Protein 5IXG (pdb70)

Secondary structure (DSSP, 8-state):
-EEEE-GGG-EEEEEEEETTTTEEEEEEES-EEEEEEEETTTTEEEEEEEEEGGGEE-S-HHHHHHHHSTTTT-TTT--EEEEEEEEEEETTEEEEEEEEEEETTEEEEEEEEEEEEEEEE-TTT-SEEEEEEEEEEEEGGGGT--TTGGGT---EEEEEEEEEEEE-/-EEEEE-GGG-EEEEEEEETTTTEEEEEEES-EEEEEEEETTTTEEEEEEEEEGGGEE-S-HHHHHHHTSTTTT-TTT--EEEEEEEEEEETTEEEEEEEEEEETTEEEEEEEEEEEEEEEE-TTT-SEEEEEEEEEEEEGGGGT--TTGGGT---EEEEEEEEEEEE-/-EEEEE-GGG-EEEEEEEETTTTEEEEEEES-EEEEEEEETTTTEEEEEEEEEGGGEE-S-HHHHHHHHSTTTT-TTT--EEEEEEEEEEETTEEEEEEEEEEETTEEEEEEEEEEEEEEEE-TTT-SEEEEEEEEEEEEGGGGT--TTGGGT---EEEEEEEEEEEE-/-EEEEE-GGG-EEEEEEEETTTTEEEEEEES-EEEEEEEETTTTEEEEEEEEEGGGEE-S-HHHHHHTTSTTTT-TTT--EEEEEEEEEEETTEEEEEEEEEEETTEEEEEEEEEEEEEEEE-TTT-SEEEEEEEEEEEEGGGGT--TTGGGT---EEEEEEEEEEEE-

Solvent-accessible surface area: 30068 Å² total; per-residue (Å²): 124,16,41,6,72,21,29,48,41,30,6,4,24,8,21,26,24,22,10,33,19,36,0,2,32,32,22,10,6,20,31,103,4,61,20,40,18,49,7,35,98,104,63,110,59,4,60,17,58,27,31,14,53,4,81,17,11,29,2,12,22,82,162,45,25,118,56,22,40,60,78,113,22,15,20,14,101,148,64,77,94,13,32,11,113,11,52,9,91,31,16,16,96,73,5,40,19,7,71,11,69,16,46,12,37,41,48,75,79,106,12,71,16,59,20,80,45,34,65,31,38,95,24,60,148,83,145,114,54,0,12,1,28,17,4,39,6,75,29,40,21,41,72,2,45,5,78,102,11,89,154,181,43,34,47,3,94,12,47,22,21,25,4,7,1,5,8,82,132,103,21,64,6,71,20,28,78,47,34,6,4,23,8,20,32,22,20,19,31,19,28,2,2,34,32,22,9,7,22,37,126,8,60,13,48,13,49,5,49,111,83,69,85,48,7,68,16,55,27,35,15,42,4,77,14,12,26,3,12,20,84,172,40,22,127,74,23,36,62,81,147,25,16,32,14,103,144,57,75,93,11,28,13,109,10,54,8,84,32,16,42,101,80,2,38,6,10,66,10,66,17,48,13,39,55,41,83,80,114,11,55,17,83,24,91,43,22,64,30,35,106,20,67,100,91,180,115,52,2,10,1,30,14,4,34,8,72,29,38,25,38,66,4,45,6,63,134,0,103,135,126,32,21,53,2,89,12,66,23,13,26,4,6,3,2,16,78,132,60,44,7,73,22,29,70,50,32,5,4,24,8,21,26,24,18,14,39,22,24,1,3,33,29,20,10,7,20,34,124,9,59,21,44,16,51,9,70,105,99,63,101,58,3,60,18,61,26,31,15,36,3,82,14,14,24,2,15,12,86,164,36,26,111,55,19,28,51,82,111,20,17,20,19,105,150,64,77,94,12,47,9,124,9,51,9,92,24,19,39,114,96,4,34,19,8,68,12,70,18,44,12,37,42,49,75,75,107,12,70,17,53,14,71,44,15,65,34,44,104,22,63,159,84,179,113,58,0,12,1,29,16,4,50,6,72,31,39,23,39,76,2,43,5,83,105,11,103,164,171,36,38,67,2,67,14,67,22,28,26,4,6,1,5,10,80,130,124,23,42,7,74,23,37,67,50,33,6,4,23,8,20,19,19,14,12,11,25,32,0,2,33,33,21,10,7,20,40,129,4,58,21,47,19,45,11,35,95,104,59,106,70,6,67,20,58,26,33,14,38,3,81,21,12,22,2,12,22,72,161,41,24,107,75,21,40,61,74,108,28,14,37,14,105,137,50,75,75,12,43,11,117,13,62,11,89,32,17,24,119,93,4,39,16,9,61,9,70,16,41,13,37,43,50,76,84,111,12,71,18,55,20,84,44,25,66,34,36,108,41,59,146,97,183,107,44,8,12,0,28,16,3,42,8,80,28,40,19,42,76,3,43,4,76,93,0,102,126,93,42,30,61,3,45,11,70,24,22,25,4,8,5,5,17,73,128

Nearest PDB structures (foldseek):
  5ixg-assembly1_A  TM=1.006E+00  e=1.085E-36  Burkholderia cenocepacia PC184
  1y0g-assembly2_D  TM=8.808E-01  e=1.300E-16  Escherichia coli
  3hpe-assembly1_B  TM=8.809E-01  e=3.296E-16  Helicobacter pylori
  7bwl-assembly1_A  TM=9.186E-01  e=1.898E-15  Pseudomonas aeruginosa PAO1
  1wub-assembly1_A  TM=8.789E-01  e=1.220E-14  Thermus thermophilus

Sequence (675 aa):
SATYQFDPSHTYPSFEADHFGGLSVWRGKFDKSSGTVTLDRAAKTGTVDVTTDIASIHTGSAKLDEHLQTAEFFDAAKFPQANYKGTIKFDGDKPVSVVGNLTLHGVTKPLTLKIDSFKCMPHPMLKREVCGVDAVGEFSRDDFGLDYGKQYGFKMKTKLLITAEAVKQSATYQFDPSHTYPSFEADHFGGLSVWRGKFDKSSGTVTLDRAAKTGTVDVVTTDIASIHTGSAKLDEHLQTAEFFDAAKFPQANYKGTIKFDGDKPVSVVGNLTLHGVTKPLTLKIDSFKCMPHPMLKREVCCGVDAVGEFSRDDFGLDYGKQYGFKMKTKLLITAEAVKQATYQFDPSSHTYPSFEADHFGGLSVWRGKFDKSSGTVTLDRRAAKTGTVDVTTDIASIHHTGSAKLDEHLQQTAEFFDAAKFPQANYKKGTIKFDGDKPVSVVGNLTLHGVTKPLTLKIDSFKCMPHPMLKREVCGVDAVGEFSRDDFGLDYGKQYGFKMKTKLLITAEAVKQSATYQQFDPSHTYPSFEADHFGGLSVWRGKFDKSSGTVTLDRAAKTGTVDVTTDIASIHTGSAKLDEHLQTAEFFDAAKFPQANYKGTIKFDGDKPVSVVGNLTLHGVTKPLTLKIDSFKCMPHPMLKREVCCGVDAVGEFSRDDFGLDYGKQYGFKMKTKLLITAEAVKQ

CATH classification: 2.40.128.110

B-factor: mean 22.52, std 11.59, range [7.08, 99.58]

Foldseek 3Di:
DFKWKWDLQFWKKKKWWFDQQNPDIFIWIFNGKIWMKADDLVVQKIKTKMKTFLLRIDRPDPVVSVVCCPPLAQVCVVPRMKIWMFMWGDDPSDTFKTWTWIQGSNDIDTWMKTWPDWDWDQDPPPRAIKIKTWIKTKDQQVNNVGCPCVVRNTGRIMMIIITIMIGTD/DFKWKWDLQFWKKKKWFFDQQPPDIFIWIFSGKIWMKQDDLVVQKIKTKMKTFLLRIDRPDPVVSVVCCPPLAQVCVVVGMKMWMFMFHAPPSHTFKTWTWIGGSNDIGTWMKGWPDWDWDQDVVVSFIKIWTWIKTKDFCVNNVGCPCVVRNTGRIMMITITIMTTGD/DKWKWDLQFWKKKKWFDDQQPPDIQIWIFSGKIWMKAADLVVQKIKTKMKTFLLRIDRPDPVVSVVCCPPLHQVCVVPGMKIWIFMFGDPRRHTFKTWTWIQGSNDIDTWMKGWPDKDWDQDPPPRFIKIKTWIKTKDFCVNNVGCPCVVRNTGRIMMIIIIIMITHD/DFKWWWDLVFWKKKKWFFDLAPPDIFIWIFSGKIWMKADDLVVQKIKTKMKTFLLRIDRPDPVVSVVQCPPLAQVCVVPGMKIWMFMFGDDPSGTFKTWTWIQGSNDIDTWMKGWPDKDWDQDPPVRFIKIKTWIKTKDQCVNNVGPPCVVSVTGRIMMIIIIIMITTD

Radius of gyration: 25.11 Å; Cα contacts (8 Å, |Δi|>4): 1946; chains: 4; bounding box: 53×66×62 Å

Structure (mmCIF, N/CA/C/O backbone):
data_5IXG
#
_entry.id   5IXG
#
_cell.length_a   51.160
_cell.length_b   101.170
_cell.length_c   63.490
_cell.angle_alpha   90.00
_cell.angle_beta   97.20
_cell.angle_gamma   90.00
#
_symmetry.space_group_name_H-M   'P 1 21 1'
#
loop_
_entity.id
_entity.type
_entity.pdbx_description
1 polymer YceI
2 non-polymer '(2E,6E,10E,14E,18E,22E,26E)-3,7,11,15,19,23,27,31-OCTAMETHYLDOTRIACONTA-2,6,10,14,18,22,26,30-OCTAENYL TRIHYDROGEN DIPHOSPHATE'
3 non-polymer DI(HYDROXYETHYL)ETHER
4 water water
#
loop_
_atom_site.group_PDB
_atom_site.id
_atom_site.type_symbol
_atom_site.label_atom_id
_atom_site.label_alt_id
_atom_site.label_comp_id
_atom_site.label_asym_id
_atom_site.label_entity_id
_atom_site.label_seq_id
_atom_site.pdbx_PDB_ins_code
_atom_site.Cartn_x
_atom_site.Cartn_y
_atom_site.Cartn_z
_atom_site.occupancy
_atom_site.B_iso_or_equiv
_atom_site.auth_seq_id
_atom_site.auth_comp_id
_atom_site.auth_asym_id
_atom_site.auth_atom_id
_atom_site.pdbx_PDB_model_num
ATOM 1 N N . SER A 1 1 ? 34.486 49.033 -0.496 1.00 35.05 6 SER B N 1
ATOM 2 C CA . SER A 1 1 ? 34.538 47.526 -0.735 1.00 35.72 6 SER B CA 1
ATOM 3 C C . SER A 1 1 ? 35.123 47.095 -2.100 1.00 33.79 6 SER B C 1
ATOM 4 O O . SER A 1 1 ? 34.752 47.656 -3.166 1.00 32.86 6 SER B O 1
ATOM 7 N N . ALA A 1 2 ? 35.945 46.024 -2.098 1.00 20.16 7 ALA B N 1
ATOM 8 C CA . ALA A 1 2 ? 36.708 45.653 -3.225 1.00 18.66 7 ALA B CA 1
ATOM 9 C C . ALA A 1 2 ? 36.867 44.105 -3.259 1.00 16.85 7 ALA B C 1
ATOM 10 O O . ALA A 1 2 ? 36.885 43.454 -2.234 1.00 18.01 7 ALA B O 1
ATOM 12 N N . THR A 1 3 ? 36.993 43.587 -4.445 1.00 16.09 8 THR B N 1
ATOM 13 C CA . THR A 1 3 ? 37.209 42.150 -4.642 1.00 13.78 8 THR B CA 1
ATOM 14 C C . THR A 1 3 ? 38.504 41.924 -5.373 1.00 13.09 8 THR B C 1
ATOM 15 O O . THR A 1 3 ? 38.835 42.683 -6.281 1.00 13.97 8 THR B O 1
ATOM 19 N N . TYR A 1 4 ? 39.344 41.013 -4.861 1.00 12.28 9 TYR B N 1
ATOM 20 C CA . TYR A 1 4 ? 40.638 40.763 -5.424 1.00 11.41 9 TYR B CA 1
ATOM 21 C C . TYR A 1 4 ? 40.793 39.268 -5.734 1.00 12.45 9 TYR B C 1
ATOM 22 O O . TYR A 1 4 ? 40.252 38.406 -4.954 1.00 13.00 9 TYR B O 1
ATOM 31 N N . GLN A 1 5 ? 41.577 38.907 -6.680 1.00 10.97 10 GLN B N 1
ATOM 32 C CA . GLN A 1 5 ? 41.815 37.490 -7.031 1.00 12.00 10 GLN B CA 1
ATOM 33 C C . GLN A 1 5 ? 43.281 37.145 -6.693 1.00 11.03 10 GLN B C 1
ATOM 34 O O . GLN A 1 5 ? 44.199 37.894 -7.052 1.00 10.72 10 GLN B O 1
ATOM 40 N N . PHE A 1 6 ? 43.550 36.027 -6.016 1.00 10.56 11 PHE B N 1
ATOM 41 C CA . PHE A 1 6 ? 44.916 35.738 -5.658 1.00 10.61 11 PHE B CA 1
ATOM 42 C C . PHE A 1 6 ? 45.686 35.505 -6.924 1.00 10.75 11 PHE B C 1
ATOM 43 O O . PHE A 1 6 ? 45.192 34.897 -7.916 1.00 11.54 11 PHE B O 1
ATOM 51 N N . ASP A 1 7 ? 46.911 36.033 -6.903 1.00 10.43 12 ASP B N 1
ATOM 52 C CA . ASP A 1 7 ? 47.898 35.747 -7.947 1.00 11.47 12 ASP B CA 1
ATOM 53 C C . ASP A 1 7 ? 48.590 34.443 -7.591 1.00 11.04 12 ASP B C 1
ATOM 54 O O . ASP A 1 7 ? 49.380 34.447 -6.625 1.00 10.17 12 ASP B O 1
ATOM 59 N N . PRO A 1 8 ? 48.344 33.334 -8.280 1.00 11.44 13 PRO B N 1
ATOM 60 C CA . PRO A 1 8 ? 48.945 32.115 -7.905 1.00 13.05 13 PRO B CA 1
ATOM 61 C C . PRO A 1 8 ? 50.484 32.116 -7.789 1.00 12.37 13 PRO B C 1
ATOM 62 O O . PRO A 1 8 ? 51.013 31.440 -6.917 1.00 13.74 13 PRO B O 1
ATOM 66 N N . SER A 1 9 ? 51.150 32.900 -8.640 1.00 12.96 14 SER B N 1
ATOM 67 C CA . SER A 1 9 ? 52.602 32.901 -8.668 1.00 14.38 14 SER B CA 1
ATOM 68 C C . SER A 1 9 ? 53.188 33.548 -7.445 1.00 14.55 14 SER B C 1
ATOM 69 O O . SER A 1 9 ? 54.368 33.394 -7.165 1.00 14.68 14 SER B O 1
ATOM 72 N N . HIS A 1 10 ? 52.359 34.314 -6.631 1.00 12.70 15 HIS B N 1
ATOM 73 C CA . HIS A 1 10 ? 52.813 34.828 -5.338 1.00 11.90 15 HIS B CA 1
ATOM 74 C C . HIS A 1 10 ? 51.864 34.502 -4.139 1.00 11.66 15 HIS B C 1
ATOM 75 O O . HIS A 1 10 ? 51.719 35.236 -3.159 1.00 12.51 15 HIS B O 1
ATOM 82 N N . THR A 1 11 ? 51.238 33.340 -4.232 1.00 9.84 16 THR B N 1
ATOM 83 C CA . THR A 1 11 ? 50.330 32.835 -3.169 1.00 9.30 16 THR B CA 1
ATOM 84 C C . THR A 1 11 ? 50.658 31.402 -2.899 1.00 9.89 16 THR B C 1
ATOM 85 O O . THR A 1 11 ? 50.445 30.522 -3.735 1.00 9.31 16 THR B O 1
ATOM 89 N N . TYR A 1 12 ? 51.231 31.144 -1.708 1.00 10.27 17 TYR B N 1
ATOM 90 C CA . TYR A 1 12 ? 51.642 29.819 -1.314 1.00 10.05 17 TYR B CA 1
ATOM 91 C C . TYR A 1 12 ? 51.509 29.635 0.186 1.00 10.05 17 TYR B C 1
ATOM 92 O O . TYR A 1 12 ? 52.043 30.503 0.961 1.00 10.06 17 TYR B O 1
ATOM 101 N N . PRO A 1 13 ? 50.952 28.551 0.646 1.00 9.50 18 PRO B N 1
ATOM 102 C CA . PRO A 1 13 ? 51.109 28.136 2.016 1.00 9.41 18 PRO B CA 1
ATOM 103 C C . PRO A 1 13 ? 52.350 27.321 2.156 1.00 8.83 18 PRO B C 1
ATOM 104 O O . PRO A 1 13 ? 52.491 26.224 1.591 1.00 8.60 18 PRO B O 1
ATOM 108 N N . SER A 1 14 ? 53.258 27.772 2.989 1.00 9.21 19 SER B N 1
ATOM 109 C CA . SER A 1 14 ? 54.404 27.033 3.431 1.00 9.39 19 SER B CA 1
ATOM 110 C C . SER A 1 14 ? 54.130 26.436 4.783 1.00 9.35 19 SER B C 1
ATOM 111 O O . SER A 1 14 ? 53.204 26.926 5.519 1.00 9.16 19 SER B O 1
ATOM 114 N N . PHE A 1 15 ? 54.871 25.441 5.207 1.00 9.72 20 PHE B N 1
ATOM 115 C CA . PHE A 1 15 ? 54.643 24.794 6.457 1.00 9.38 20 PHE B CA 1
ATOM 116 C C . PHE A 1 15 ? 55.949 24.472 7.209 1.00 10.16 20 PHE B C 1
ATOM 117 O O . PHE A 1 15 ? 57.015 24.372 6.581 1.00 9.10 20 PHE B O 1
ATOM 125 N N . GLU A 1 16 ? 55.787 24.171 8.479 1.00 9.70 21 GLU B N 1
ATOM 126 C CA . GLU A 1 16 ? 56.798 23.583 9.328 1.00 10.41 21 GLU B CA 1
ATOM 127 C C . GLU A 1 16 ? 56.205 22.432 10.077 1.00 11.10 21 GLU B C 1
ATOM 128 O O . GLU A 1 16 ? 55.129 22.586 10.654 1.00 12.37 21 GLU B O 1
ATOM 134 N N . ALA A 1 17 ? 56.843 21.273 10.018 1.00 10.74 22 ALA B N 1
ATOM 135 C CA . ALA A 1 17 ? 56.337 20.088 10.759 1.00 12.02 22 ALA B CA 1
ATOM 136 C C . ALA A 1 17 ? 57.548 19.436 11.472 1.00 14.10 22 ALA B C 1
ATOM 137 O O . ALA A 1 17 ? 58.683 19.523 11.114 1.00 13.98 22 ALA B O 1
ATOM 139 N N . ASP A 1 18 ? 57.281 18.638 12.476 1.00 13.55 23 ASP B N 1
ATOM 140 C CA . ASP A 1 18 ? 58.324 18.032 13.319 1.00 14.91 23 ASP B CA 1
ATOM 141 C C . ASP A 1 18 ? 58.862 16.787 12.662 1.00 15.21 23 ASP B C 1
ATOM 142 O O . ASP A 1 18 ? 58.162 16.097 11.881 1.00 17.66 23 ASP B O 1
ATOM 147 N N . HIS A 1 19 ? 60.150 16.551 12.880 1.00 14.17 24 HIS B N 1
ATOM 148 C CA . HIS A 1 19 ? 60.774 15.290 12.562 1.00 14.87 24 HIS B CA 1
ATOM 149 C C . HIS A 1 19 ? 61.435 14.685 13.851 1.00 15.36 24 HIS B C 1
ATOM 150 O O . HIS A 1 19 ? 62.306 15.236 14.483 1.00 15.58 24 HIS B O 1
ATOM 157 N N . PHE A 1 20 ? 60.951 13.515 14.218 1.00 19.61 25 PHE B N 1
ATOM 158 C CA . PHE A 1 20 ? 61.533 12.687 15.341 1.00 20.45 25 PHE B CA 1
ATOM 159 C C . PHE A 1 20 ? 61.593 13.386 16.660 1.00 20.12 25 PHE B C 1
ATOM 160 O O . PHE A 1 20 ? 62.624 13.433 17.353 1.00 21.35 25 PHE B O 1
ATOM 168 N N . GLY A 1 21 ? 60.493 14.046 16.982 1.00 19.50 26 GLY B N 1
ATOM 169 C CA . GLY A 1 21 ? 60.406 14.657 18.300 1.00 20.64 26 GLY B CA 1
ATOM 170 C C . GLY A 1 21 ? 61.448 15.700 18.556 1.00 21.33 26 GLY B C 1
ATOM 171 O O . GLY A 1 21 ? 62.126 15.703 19.570 1.00 24.13 26 GLY B O 1
ATOM 172 N N . GLY A 1 22 ? 61.532 16.665 17.653 1.00 17.41 27 GLY B N 1
ATOM 173 C CA . GLY A 1 22 ? 62.382 17.797 17.802 1.00 17.91 27 GLY B CA 1
ATOM 174 C C . GLY A 1 22 ? 63.791 17.661 17.247 1.00 16.42 27 GLY B C 1
ATOM 175 O O . GLY A 1 22 ? 64.639 18.456 17.568 1.00 18.05 27 GLY B O 1
ATOM 176 N N . LEU A 1 23 ? 64.054 16.607 16.507 1.00 15.39 28 LEU B N 1
ATOM 177 C CA . LEU A 1 23 ? 65.362 16.440 15.915 1.00 15.08 28 LEU B CA 1
ATOM 178 C C . LEU A 1 23 ? 65.633 17.527 14.885 1.00 14.31 28 LEU B C 1
ATOM 179 O O . LEU A 1 23 ? 66.710 18.059 14.790 1.00 14.60 28 LEU B O 1
ATOM 184 N N . SER A 1 24 ? 64.616 17.764 14.068 1.00 12.86 29 SER B N 1
ATOM 185 C CA . SER A 1 24 ? 64.710 18.837 13.115 1.00 13.56 29 SER B CA 1
ATOM 186 C C . SER A 1 24 ? 63.326 19.215 12.662 1.00 13.58 29 SER B C 1
ATOM 187 O O . SER A 1 24 ? 62.312 18.631 13.107 1.00 13.85 29 SER B O 1
ATOM 190 N N . VAL A 1 25 ? 63.301 20.227 11.788 1.00 12.87 30 VAL B N 1
ATOM 191 C CA . VAL A 1 25 ? 62.011 20.770 11.284 1.00 12.75 30 VAL B CA 1
ATOM 192 C C . VAL A 1 25 ? 61.876 20.502 9.802 1.00 12.60 30 VAL B C 1
ATOM 193 O O . VAL A 1 25 ? 62.713 21.069 9.006 1.00 13.33 30 VAL B O 1
ATOM 197 N N . TRP A 1 26 ? 60.849 19.786 9.346 1.00 12.05 31 TRP B N 1
ATOM 198 C CA . TRP A 1 26 ? 60.482 19.700 7.938 1.00 11.74 31 TRP B CA 1
ATOM 199 C C . TRP A 1 26 ? 59.905 20.990 7.472 1.00 12.24 31 TRP B C 1
ATOM 200 O O . TRP A 1 26 ? 58.976 21.520 8.153 1.00 14.06 31 TRP B O 1
ATOM 211 N N . ARG A 1 27 ? 60.438 21.588 6.420 1.00 11.22 32 ARG B N 1
ATOM 212 C CA . ARG A 1 27 ? 59.855 22.770 5.849 1.00 11.57 32 ARG B CA 1
ATOM 213 C C . ARG A 1 27 ? 59.497 22.459 4.401 1.00 11.99 32 ARG B C 1
ATOM 214 O O . ARG A 1 27 ? 60.230 21.746 3.661 1.00 14.68 32 ARG B O 1
ATOM 222 N N . GLY A 1 28 ? 58.453 23.067 3.908 1.00 11.44 33 GLY B N 1
ATOM 223 C CA . GLY A 1 28 ? 58.070 22.914 2.504 1.00 11.21 33 GLY B CA 1
ATOM 224 C C . GLY A 1 28 ? 56.898 23.779 2.168 1.00 10.29 33 GLY B C 1
ATOM 225 O O . GLY A 1 28 ? 56.463 24.706 2.969 1.00 10.09 33 GLY B O 1
ATOM 226 N N . LYS A 1 29 ? 56.273 23.566 0.989 1.00 9.57 34 LYS B N 1
ATOM 227 C CA . LYS A 1 29 ? 55.157 24.437 0.616 1.00 9.32 34 LYS B CA 1
ATOM 228 C C . LYS A 1 29 ? 54.303 23.683 -0.371 1.00 9.31 34 LYS B C 1
ATOM 229 O O . LYS A 1 29 ? 54.655 22.588 -0.862 1.00 11.49 34 LYS B O 1
ATOM 235 N N . PHE A 1 30 ? 53.148 24.238 -0.664 1.00 8.78 35 PHE B N 1
ATOM 236 C CA . PHE A 1 30 ? 52.254 23.732 -1.765 1.00 8.61 35 PHE B CA 1
ATOM 237 C C . PHE A 1 30 ? 52.367 24.765 -2.855 1.00 9.49 35 PHE B C 1
ATOM 238 O O . PHE A 1 30 ? 52.197 25.956 -2.625 1.00 9.62 35 PHE B O 1
ATOM 246 N N . ASP A 1 31 ? 52.668 24.300 -4.063 1.00 9.98 36 ASP B N 1
ATOM 247 C CA . ASP A 1 31 ? 52.930 25.209 -5.200 1.00 10.54 36 ASP B CA 1
ATOM 248 C C . ASP A 1 31 ? 51.683 25.779 -5.880 1.00 10.98 36 ASP B C 1
ATOM 249 O O . ASP A 1 31 ? 51.836 26.781 -6.629 1.00 12.20 36 ASP B O 1
ATOM 254 N N . LYS A 1 32 ? 50.501 25.190 -5.700 1.00 10.23 37 LYS B N 1
ATOM 255 C CA . LYS A 1 32 ? 49.310 25.595 -6.528 1.00 11.46 37 LYS B CA 1
ATOM 256 C C . LYS A 1 32 ? 48.100 25.947 -5.624 1.00 10.70 37 LYS B C 1
ATOM 257 O O . LYS A 1 32 ? 47.647 25.094 -4.861 1.00 10.70 37 LYS B O 1
ATOM 263 N N . SER A 1 33 ? 47.781 27.241 -5.642 1.00 10.43 38 SER B N 1
ATOM 264 C CA . SER A 1 33 ? 46.641 27.816 -4.882 1.00 10.44 38 SER B CA 1
ATOM 265 C C . SER A 1 33 ? 45.863 28.814 -5.794 1.00 10.88 38 SER B C 1
ATOM 266 O O . SER A 1 33 ? 46.389 29.383 -6.685 1.00 11.73 38 SER B O 1
ATOM 269 N N . SER A 1 34 ? 44.641 29.040 -5.423 1.00 10.54 39 SER B N 1
ATOM 270 C CA . SER A 1 34 ? 43.819 30.024 -6.083 1.00 10.45 39 SER B CA 1
ATOM 271 C C . SER A 1 34 ? 42.714 30.487 -5.125 1.00 10.89 39 SER B C 1
ATOM 272 O O . SER A 1 34 ? 42.382 29.804 -4.162 1.00 11.41 39 SER B O 1
ATOM 275 N N . GLY A 1 35 ? 42.099 31.626 -5.435 1.00 9.17 40 GLY B N 1
ATOM 276 C CA . GLY A 1 35 ? 40.927 32.090 -4.719 1.00 9.07 40 GLY B CA 1
ATOM 277 C C . GLY A 1 35 ? 40.722 33.570 -4.748 1.00 9.07 40 GLY B C 1
ATOM 278 O O . GLY A 1 35 ? 41.313 34.257 -5.597 1.00 9.54 40 GLY B O 1
ATOM 279 N N . THR A 1 36 ? 39.911 34.062 -3.848 1.00 9.54 41 THR B N 1
ATOM 280 C CA . THR A 1 36 ? 39.349 35.379 -3.854 1.00 10.81 41 THR B CA 1
ATOM 281 C C . THR A 1 36 ? 39.366 35.997 -2.476 1.00 11.20 41 THR B C 1
ATOM 282 O O . THR A 1 36 ? 39.104 35.323 -1.461 1.00 10.45 41 THR B O 1
ATOM 286 N N . VAL A 1 37 ? 39.669 37.298 -2.394 1.00 11.45 42 VAL B N 1
ATOM 287 C CA . VAL A 1 37 ? 39.564 38.088 -1.186 1.00 12.28 42 VAL B CA 1
ATOM 288 C C . VAL A 1 37 ? 38.543 39.199 -1.428 1.00 12.47 42 VAL B C 1
ATOM 289 O O . VAL A 1 37 ? 38.549 39.803 -2.498 1.00 13.61 42 VAL B O 1
ATOM 293 N N . THR A 1 38 ? 37.737 39.479 -0.406 1.00 11.50 43 THR B N 1
ATOM 294 C CA . THR A 1 38 ? 36.993 40.714 -0.415 1.00 12.90 43 THR B CA 1
ATOM 295 C C . THR A 1 38 ? 37.417 41.538 0.758 1.00 12.36 43 THR B C 1
ATOM 296 O O . THR A 1 38 ? 37.765 41.050 1.818 1.00 13.25 43 THR B O 1
ATOM 300 N N . LEU A 1 39 ? 37.525 42.893 0.567 1.00 14.03 44 LEU B N 1
ATOM 301 C CA . LEU A 1 39 ? 37.994 43.719 1.639 1.00 15.91 44 LEU B CA 1
ATOM 302 C C . LEU A 1 39 ? 37.234 45.074 1.584 1.00 19.18 44 LEU B C 1
ATOM 303 O O . LEU A 1 39 ? 37.076 45.640 0.462 1.00 21.22 44 LEU B O 1
ATOM 308 N N . ASP A 1 40 ? 36.710 45.464 2.727 1.00 19.03 45 ASP B N 1
ATOM 309 C CA . ASP A 1 40 ? 36.016 46.793 2.895 1.00 24.74 45 ASP B CA 1
ATOM 310 C C . ASP A 1 40 ? 36.707 47.443 4.098 1.00 23.58 45 ASP B C 1
ATOM 311 O O . ASP A 1 40 ? 36.276 47.231 5.245 1.00 25.42 45 ASP B O 1
ATOM 316 N N . ARG A 1 41 ? 37.777 48.186 3.783 1.00 28.31 46 ARG B N 1
ATOM 317 C CA . ARG A 1 41 ? 38.666 48.832 4.795 1.00 28.96 46 ARG B CA 1
ATOM 318 C C . ARG A 1 41 ? 37.835 49.788 5.695 1.00 31.72 46 ARG B C 1
ATOM 319 O O . ARG A 1 41 ? 37.942 49.740 6.898 1.00 33.21 46 ARG B O 1
ATOM 327 N N . ALA A 1 42 ? 36.865 50.505 5.136 1.00 35.77 47 ALA B N 1
ATOM 328 C CA . ALA A 1 42 ? 36.072 51.480 5.922 1.00 36.31 47 ALA B CA 1
ATOM 329 C C . ALA A 1 42 ? 35.082 50.797 6.836 1.00 35.63 47 ALA B C 1
ATOM 330 O O . ALA A 1 42 ? 34.885 51.230 7.969 1.00 33.29 47 ALA B O 1
ATOM 332 N N . ALA A 1 43 ? 34.540 49.652 6.414 1.00 27.20 48 ALA B N 1
ATOM 333 C CA . ALA A 1 43 ? 33.677 48.878 7.278 1.00 25.52 48 ALA B CA 1
ATOM 334 C C . ALA A 1 43 ? 34.431 47.887 8.162 1.00 23.33 48 ALA B C 1
ATOM 335 O O . ALA A 1 43 ? 33.866 47.235 8.981 1.00 25.22 48 ALA B O 1
ATOM 337 N N . LYS A 1 44 ? 35.727 47.815 7.993 1.00 23.45 49 LYS B N 1
ATOM 338 C CA . LYS A 1 44 ? 36.605 46.966 8.800 1.00 22.65 49 LYS B CA 1
ATOM 339 C C . LYS A 1 44 ? 36.144 45.516 8.680 1.00 19.06 49 LYS B C 1
ATOM 340 O O . LYS A 1 44 ? 35.918 44.834 9.664 1.00 20.39 49 LYS B O 1
ATOM 346 N N . THR A 1 45 ? 35.962 45.065 7.435 1.00 19.46 50 THR B N 1
ATOM 347 C CA . THR A 1 45 ? 35.617 43.636 7.253 1.00 17.82 50 THR B CA 1
ATOM 348 C C . THR A 1 45 ? 36.187 43.185 5.925 1.00 15.33 50 THR B C 1
ATOM 349 O O . THR A 1 45 ? 36.716 43.956 5.121 1.00 15.39 50 THR B O 1
ATOM 353 N N . GLY A 1 46 ? 36.136 41.864 5.756 1.00 12.59 51 GLY B N 1
ATOM 354 C CA . GLY A 1 46 ? 36.552 41.263 4.530 1.00 11.05 51 GLY B CA 1
ATOM 355 C C . GLY A 1 46 ? 36.473 39.762 4.644 1.00 10.06 51 GLY B C 1
ATOM 356 O O . GLY A 1 46 ? 36.125 39.260 5.762 1.00 9.78 51 GLY B O 1
ATOM 357 N N . THR A 1 47 ? 36.776 39.022 3.572 1.00 9.56 52 THR B N 1
ATOM 358 C CA . THR A 1 47 ? 36.703 37.557 3.599 1.00 9.14 52 THR B CA 1
ATOM 359 C C . THR A 1 47 ? 37.772 36.958 2.709 1.00 9.18 52 THR B C 1
ATOM 360 O O . THR A 1 47 ? 38.284 37.635 1.830 1.00 10.87 52 THR B O 1
ATOM 364 N N . VAL A 1 48 ? 38.127 35.728 2.929 1.00 8.78 53 VAL B N 1
ATOM 365 C CA . VAL A 1 48 ? 39.025 34.948 2.152 1.00 9.78 53 VAL B CA 1
ATOM 366 C C . VAL A 1 48 ? 38.356 33.623 1.769 1.00 10.43 53 VAL B C 1
ATOM 367 O O . VAL A 1 48 ? 37.665 33.035 2.605 1.00 10.06 53 VAL B O 1
ATOM 371 N N . ASP A 1 49 ? 38.552 33.190 0.531 1.00 10.30 54 ASP B N 1
ATOM 372 C CA . ASP A 1 49 ? 38.192 31.852 0.051 1.00 10.62 54 ASP B CA 1
ATOM 373 C C . ASP A 1 49 ? 39.327 31.384 -0.745 1.00 11.14 54 ASP B C 1
ATOM 374 O O . ASP A 1 49 ? 39.613 31.982 -1.823 1.00 11.08 54 ASP B O 1
ATOM 379 N N . VAL A 1 50 ? 40.050 30.380 -0.278 1.00 9.44 55 VAL B N 1
ATOM 380 C CA . VAL A 1 50 ? 41.277 29.927 -1.009 1.00 9.82 55 VAL B CA 1
ATOM 381 C C . VAL A 1 50 ? 41.340 28.421 -1.042 1.00 9.44 55 VAL B C 1
ATOM 382 O O . VAL A 1 50 ? 40.892 27.705 -0.108 1.00 10.10 55 VAL B O 1
ATOM 386 N N . THR A 1 51 ? 41.836 27.869 -2.136 1.00 9.13 56 THR B N 1
ATOM 387 C CA . THR A 1 51 ? 41.946 26.474 -2.347 1.00 9.76 56 THR B CA 1
ATOM 388 C C . THR A 1 51 ? 43.381 26.120 -2.740 1.00 10.39 56 THR B C 1
ATOM 389 O O . THR A 1 51 ? 43.957 26.836 -3.562 1.00 11.97 56 THR B O 1
ATOM 393 N N . THR A 1 52 ? 43.933 25.038 -2.184 1.00 9.59 57 THR B N 1
ATOM 394 C CA . THR A 1 52 ? 45.283 24.581 -2.444 1.00 10.02 57 THR B CA 1
ATOM 395 C C . THR A 1 52 ? 45.236 23.144 -2.955 1.00 9.92 57 THR B C 1
ATOM 396 O O . THR A 1 52 ? 44.476 22.310 -2.397 1.00 10.37 57 THR B O 1
ATOM 400 N N . ASP A 1 53 ? 46.058 22.822 -3.948 1.00 10.05 58 ASP B N 1
ATOM 401 C CA . ASP A 1 53 ? 46.019 21.420 -4.553 1.00 11.39 58 ASP B CA 1
ATOM 402 C C . ASP A 1 53 ? 47.023 20.633 -3.718 1.00 10.83 58 ASP B C 1
ATOM 403 O O . ASP A 1 53 ? 48.214 20.941 -3.681 1.00 11.45 58 ASP B O 1
ATOM 408 N N . ILE A 1 54 ? 46.611 19.524 -3.170 1.00 10.04 59 ILE B N 1
ATOM 409 C CA . ILE A 1 54 ? 47.489 18.706 -2.357 1.00 10.07 59 ILE B CA 1
ATOM 410 C C . ILE A 1 54 ? 48.614 18.082 -3.180 1.00 10.19 59 ILE B C 1
ATOM 411 O O . ILE A 1 54 ? 49.733 17.896 -2.707 1.00 11.36 59 ILE B O 1
ATOM 416 N N . ALA A 1 55 ? 48.355 17.753 -4.425 1.00 10.52 60 ALA B N 1
ATOM 417 C CA . ALA A 1 55 ? 49.367 17.215 -5.320 1.00 11.94 60 ALA B CA 1
ATOM 418 C C . ALA A 1 55 ? 50.516 18.139 -5.600 1.00 11.31 60 ALA B C 1
ATOM 419 O O . ALA A 1 55 ? 51.545 17.679 -6.149 1.00 13.57 60 ALA B O 1
ATOM 421 N N . SER A 1 56 ? 50.401 19.430 -5.302 1.00 10.47 61 SER B N 1
ATOM 422 C CA . SER A 1 56 ? 51.435 20.392 -5.501 1.00 9.94 61 SER B CA 1
ATOM 423 C C . SER A 1 56 ? 52.423 20.496 -4.353 1.00 9.84 61 SER B C 1
ATOM 424 O O . SER A 1 56 ? 53.277 21.433 -4.379 1.00 10.13 61 SER B O 1
ATOM 427 N N . ILE A 1 57 ? 52.320 19.649 -3.374 1.00 9.58 62 ILE B N 1
ATOM 428 C CA . ILE A 1 57 ? 53.301 19.680 -2.259 1.00 9.71 62 ILE B CA 1
ATOM 429 C C . ILE A 1 57 ? 54.740 19.584 -2.752 1.00 10.75 62 ILE B C 1
ATOM 430 O O . ILE A 1 57 ? 55.017 18.753 -3.623 1.00 12.31 62 ILE B O 1
ATOM 435 N N . HIS A 1 58 ? 55.635 20.332 -2.087 1.00 10.86 63 HIS B N 1
ATOM 436 C CA . HIS A 1 58 ? 57.035 20.116 -2.273 1.00 12.66 63 HIS B CA 1
ATOM 437 C C . HIS A 1 58 ? 57.709 20.137 -0.893 1.00 12.30 63 HIS B C 1
ATOM 438 O O . HIS A 1 58 ? 57.737 21.175 -0.256 1.00 13.70 63 HIS B O 1
ATOM 445 N N . THR A 1 59 ? 58.328 19.030 -0.514 1.00 13.58 64 THR B N 1
ATOM 446 C CA . THR A 1 59 ? 59.076 18.944 0.687 1.00 14.67 64 THR B CA 1
ATOM 447 C C . THR A 1 59 ? 60.573 19.033 0.581 1.00 17.02 64 THR B C 1
ATOM 448 O O . THR A 1 59 ? 61.275 19.112 1.616 1.00 18.12 64 THR B O 1
ATOM 452 N N . GLY A 1 60 ? 61.082 18.865 -0.600 1.00 16.28 65 GLY B N 1
ATOM 453 C CA . GLY A 1 60 ? 62.526 18.693 -0.843 1.00 17.58 65 GLY B CA 1
ATOM 454 C C . GLY A 1 60 ? 62.856 17.282 -1.156 1.00 18.92 65 GLY B C 1
ATOM 455 O O . GLY A 1 60 ? 63.891 16.982 -1.715 1.00 17.21 65 GLY B O 1
ATOM 456 N N . SER A 1 61 ? 61.970 16.351 -0.768 1.00 17.66 66 SER B N 1
ATOM 457 C CA . SER A 1 61 ? 62.108 14.963 -1.127 1.00 20.41 66 SER B CA 1
ATOM 458 C C . SER A 1 61 ? 60.963 14.523 -2.057 1.00 21.61 66 SER B C 1
ATOM 459 O O . SER A 1 61 ? 59.777 14.433 -1.642 1.00 19.14 66 SER B O 1
ATOM 462 N N . ALA A 1 62 ? 61.294 14.204 -3.293 1.00 22.73 67 ALA B N 1
ATOM 463 C CA . ALA A 1 62 ? 60.266 13.755 -4.233 1.00 23.20 67 ALA B CA 1
ATOM 464 C C . ALA A 1 62 ? 59.575 12.491 -3.722 1.00 24.12 67 ALA B C 1
ATOM 465 O O . ALA A 1 62 ? 58.348 12.336 -3.955 1.00 22.22 67 ALA B O 1
ATOM 467 N N . LYS A 1 63 ? 60.315 11.626 -3.053 1.00 22.19 68 LYS B N 1
ATOM 468 C CA . LYS A 1 63 ? 59.757 10.425 -2.521 1.00 24.49 68 LYS B CA 1
ATOM 469 C C . LYS A 1 63 ? 58.738 10.728 -1.412 1.00 21.18 68 LYS B C 1
ATOM 470 O O . LYS A 1 63 ? 57.747 10.027 -1.374 1.00 22.41 68 LYS B O 1
ATOM 476 N N . LEU A 1 64 ? 59.061 11.630 -0.469 1.00 20.65 69 LEU B N 1
ATOM 477 C CA . LEU A 1 64 ? 58.116 12.007 0.580 1.00 17.65 69 LEU B CA 1
ATOM 478 C C . LEU A 1 64 ? 56.862 12.623 -0.068 1.00 19.36 69 LEU B C 1
ATOM 479 O O . LEU A 1 64 ? 55.726 12.255 0.258 1.00 18.42 69 LEU B O 1
ATOM 484 N N . ASP A 1 65 ? 57.065 13.531 -1.011 1.00 16.15 70 ASP B N 1
ATOM 485 C CA . ASP A 1 65 ? 55.943 14.190 -1.703 1.00 17.57 70 ASP B CA 1
ATOM 486 C C . ASP A 1 65 ? 54.936 13.142 -2.192 1.00 17.65 70 ASP B C 1
ATOM 487 O O . ASP A 1 65 ? 53.689 13.279 -2.039 1.00 17.42 70 ASP B O 1
ATOM 492 N N . GLU A 1 66 ? 55.475 12.106 -2.891 1.00 18.68 71 GLU B N 1
ATOM 493 C CA . GLU A 1 66 ? 54.606 11.081 -3.506 1.00 20.81 71 GLU B CA 1
ATOM 494 C C . GLU A 1 66 ? 53.921 10.224 -2.422 1.00 18.24 71 GLU B C 1
ATOM 495 O O . GLU A 1 66 ? 52.679 9.952 -2.475 1.00 18.86 71 GLU B O 1
ATOM 501 N N . HIS A 1 67 ? 54.666 9.884 -1.385 1.00 17.79 72 HIS B N 1
ATOM 502 C CA . HIS A 1 67 ? 54.138 9.119 -0.292 1.00 19.39 72 HIS B CA 1
ATOM 503 C C . HIS A 1 67 ? 53.002 9.824 0.438 1.00 18.80 72 HIS B C 1
ATOM 504 O O . HIS A 1 67 ? 52.001 9.201 0.837 1.00 19.48 72 HIS B O 1
ATOM 511 N N . LEU A 1 68 ? 53.142 11.144 0.649 1.00 14.94 73 LEU B N 1
ATOM 512 C CA . LEU A 1 68 ? 52.120 11.878 1.354 1.00 14.69 73 LEU B CA 1
ATOM 513 C C . LEU A 1 68 ? 50.807 11.929 0.598 1.00 13.76 73 LEU B C 1
ATOM 514 O O . LEU A 1 68 ? 49.756 12.267 1.218 1.00 13.95 73 LEU B O 1
ATOM 519 N N . GLN A 1 69 ? 50.820 11.691 -0.688 1.00 14.32 74 GLN B N 1
ATOM 520 C CA . GLN A 1 69 ? 49.560 11.707 -1.446 1.00 13.71 74 GLN B CA 1
ATOM 521 C C . GLN A 1 69 ? 48.681 10.453 -1.143 1.00 14.82 74 GLN B C 1
ATOM 522 O O . GLN A 1 69 ? 47.502 10.458 -1.465 1.00 14.44 74 GLN B O 1
ATOM 528 N N . THR A 1 70 ? 49.329 9.416 -0.614 1.00 15.46 75 THR B N 1
ATOM 529 C CA . THR A 1 70 ? 48.618 8.148 -0.433 1.00 16.95 75 THR B CA 1
ATOM 530 C C . THR A 1 70 ? 47.652 8.176 0.744 1.00 16.25 75 THR B C 1
ATOM 531 O O . THR A 1 70 ? 47.563 9.133 1.495 1.00 15.27 75 THR B O 1
ATOM 535 N N . ALA A 1 71 ? 46.872 7.120 0.894 1.00 16.63 76 ALA B N 1
ATOM 536 C CA . ALA A 1 71 ? 45.913 7.006 1.976 1.00 19.34 76 ALA B CA 1
ATOM 537 C C . ALA A 1 71 ? 46.535 6.952 3.335 1.00 18.67 76 ALA B C 1
ATOM 538 O O . ALA A 1 71 ? 45.801 7.176 4.286 1.00 21.43 76 ALA B O 1
ATOM 540 N N . GLU A 1 72 ? 47.832 6.711 3.473 1.00 17.69 77 GLU B N 1
ATOM 541 C CA . GLU A 1 72 ? 48.502 6.798 4.738 1.00 19.25 77 GLU B CA 1
ATOM 542 C C . GLU A 1 72 ? 48.555 8.229 5.259 1.00 19.65 77 GLU B C 1
ATOM 543 O O . GLU A 1 72 ? 48.821 8.433 6.443 1.00 22.75 77 GLU B O 1
ATOM 549 N N . PHE A 1 73 ? 48.392 9.190 4.364 1.00 16.39 78 PHE B N 1
ATOM 550 C CA . PHE A 1 73 ? 48.468 10.582 4.823 1.00 14.18 78 PHE B CA 1
ATOM 551 C C . PHE A 1 73 ? 47.286 11.394 4.144 1.00 13.33 78 PHE B C 1
ATOM 552 O O . PHE A 1 73 ? 46.150 11.255 4.577 1.00 13.42 78 PHE B O 1
ATOM 560 N N . PHE A 1 74 ? 47.529 12.203 3.134 1.00 12.32 79 PHE B N 1
ATOM 5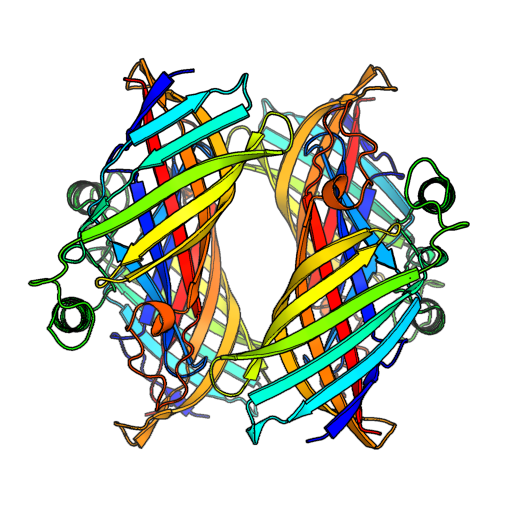61 C CA . PHE A 1 74 ? 46.520 13.092 2.610 1.00 12.08 79 PHE B CA 1
ATOM 562 C C . PHE A 1 74 ? 45.330 12.395 1.895 1.00 12.25 79 PHE B C 1
ATOM 563 O O . PHE A 1 74 ? 44.304 12.963 1.804 1.00 12.70 79 PHE B O 1
ATOM 571 N N . ASP A 1 75 ? 45.582 11.220 1.365 1.00 13.86 80 ASP B N 1
ATOM 572 C CA . ASP A 1 75 ? 44.548 10.564 0.497 1.00 14.47 80 ASP B CA 1
ATOM 573 C C . ASP A 1 75 ? 44.020 11.506 -0.535 1.00 14.09 80 ASP B C 1
ATOM 574 O O . ASP A 1 75 ? 42.866 11.793 -0.704 1.00 15.13 80 ASP B O 1
ATOM 579 N N . ALA A 1 76 ? 44.947 12.004 -1.324 1.00 14.39 81 ALA B N 1
ATOM 580 C CA . ALA A 1 76 ? 44.672 12.976 -2.359 1.00 16.20 81 ALA B CA 1
ATOM 581 C C . ALA A 1 76 ? 43.753 12.485 -3.426 1.00 17.01 81 ALA B C 1
ATOM 582 O O . ALA A 1 76 ? 43.095 13.303 -4.096 1.00 18.78 81 ALA B O 1
ATOM 584 N N . ALA A 1 77 ? 43.698 11.166 -3.604 1.00 17.85 82 ALA B N 1
ATOM 585 C CA . ALA A 1 77 ? 42.708 10.633 -4.563 1.00 20.41 82 ALA B CA 1
ATOM 586 C C . ALA A 1 77 ? 41.288 11.005 -4.182 1.00 19.51 82 ALA B C 1
ATOM 587 O O . ALA A 1 77 ? 40.503 11.421 -5.076 1.00 24.08 82 ALA B O 1
ATOM 589 N N . LYS A 1 78 ? 40.959 10.909 -2.893 1.00 17.17 83 LYS B N 1
ATOM 590 C CA . LYS A 1 78 ? 39.653 11.239 -2.340 1.00 15.67 83 LYS B CA 1
ATOM 591 C C . LYS A 1 78 ? 39.492 12.730 -2.076 1.00 14.38 83 LYS B C 1
ATOM 592 O O . LYS A 1 78 ? 38.508 13.320 -2.347 1.00 13.81 83 LYS B O 1
ATOM 598 N N . PHE A 1 79 ? 40.603 13.339 -1.599 1.00 12.74 84 PHE B N 1
ATOM 599 C CA . PHE A 1 79 ? 40.575 14.740 -1.169 1.00 12.85 84 PHE B CA 1
ATOM 600 C C . PHE A 1 79 ? 41.704 15.551 -1.880 1.00 12.91 84 PHE B C 1
ATOM 601 O O . PHE A 1 79 ? 42.765 15.776 -1.227 1.00 11.62 84 PHE B O 1
ATOM 609 N N . PRO A 1 80 ? 41.552 15.903 -3.133 1.00 11.95 85 PRO B N 1
ATOM 610 C CA . PRO A 1 80 ? 42.658 16.538 -3.912 1.00 11.62 85 PRO B CA 1
ATOM 611 C C . PRO A 1 80 ? 42.982 17.938 -3.435 1.00 10.58 85 PRO B C 1
ATOM 612 O O . PRO A 1 80 ? 43.969 18.462 -3.861 1.00 10.03 85 PRO B O 1
ATOM 616 N N . GLN A 1 81 ? 42.065 18.583 -2.709 1.00 11.09 86 GLN B N 1
ATOM 617 C CA . GLN A 1 81 ? 42.238 20.007 -2.382 1.00 11.19 86 GLN B CA 1
ATOM 618 C C . GLN A 1 81 ? 42.028 20.203 -0.897 1.00 11.39 86 GLN B C 1
ATOM 619 O O . GLN A 1 81 ? 41.394 19.367 -0.223 1.00 13.34 86 GLN B O 1
ATOM 625 N N . ALA A 1 82 ? 42.595 21.298 -0.381 1.00 9.61 87 ALA B N 1
ATOM 626 C CA . ALA A 1 82 ? 42.293 21.855 0.891 1.00 9.79 87 ALA B CA 1
ATOM 627 C C . ALA A 1 82 ? 41.658 23.207 0.637 1.00 9.26 87 ALA B C 1
ATOM 628 O O . ALA A 1 82 ? 42.090 23.913 -0.268 1.00 11.04 87 ALA B O 1
ATOM 630 N N . ASN A 1 83 ? 40.724 23.606 1.467 1.00 8.70 88 ASN B N 1
ATOM 631 C CA . ASN A 1 83 ? 39.963 24.860 1.247 1.00 9.31 88 ASN B CA 1
ATOM 632 C C . ASN A 1 83 ? 39.860 25.611 2.509 1.00 10.06 88 ASN B C 1
ATOM 633 O O . ASN A 1 83 ? 39.503 24.994 3.576 1.00 10.68 88 ASN B O 1
ATOM 638 N N . TYR A 1 84 ? 40.102 26.903 2.498 1.00 8.51 89 TYR B N 1
ATOM 639 C CA . TYR A 1 84 ? 40.004 27.718 3.683 1.00 9.26 89 TYR B CA 1
ATOM 640 C C . TYR A 1 84 ? 39.066 28.880 3.333 1.00 9.18 89 TYR B C 1
ATOM 641 O O . TYR A 1 84 ? 39.215 29.552 2.363 1.00 9.21 89 TYR B O 1
ATOM 650 N N . LYS A 1 85 ? 38.109 29.122 4.223 1.00 8.87 90 LYS B N 1
ATOM 651 C CA . LYS A 1 85 ? 37.244 30.273 4.176 1.00 9.41 90 LYS B CA 1
ATOM 652 C C . LYS A 1 85 ? 37.222 30.972 5.500 1.00 8.51 90 LYS B C 1
ATOM 653 O O . LYS A 1 85 ? 37.202 30.307 6.521 1.00 9.39 90 LYS B O 1
ATOM 659 N N . GLY A 1 86 ? 37.257 32.317 5.520 1.00 7.88 91 GLY B N 1
ATOM 660 C CA . GLY A 1 86 ? 37.257 32.988 6.801 1.00 8.37 91 GLY B CA 1
ATOM 661 C C . GLY A 1 86 ? 37.022 34.457 6.644 1.00 8.48 91 GLY B C 1
ATOM 662 O O . GLY A 1 86 ? 36.908 35.005 5.537 1.00 8.34 91 GLY B O 1
ATOM 663 N N . THR A 1 87 ? 36.755 35.092 7.778 1.00 8.21 92 THR B N 1
ATOM 664 C CA . THR A 1 87 ? 36.406 36.530 7.875 1.00 8.91 92 THR B CA 1
ATOM 665 C C . THR A 1 87 ? 37.598 37.296 8.409 1.00 9.11 92 THR B C 1
ATOM 666 O O . THR A 1 87 ? 38.240 36.896 9.394 1.00 8.98 92 THR B O 1
ATOM 670 N N . ILE A 1 88 ? 37.898 38.388 7.715 1.00 9.65 93 ILE B N 1
ATOM 671 C CA . ILE A 1 88 ? 39.042 39.224 8.102 1.00 10.50 93 ILE B CA 1
ATOM 672 C C . ILE A 1 88 ? 38.615 40.162 9.220 1.00 11.75 93 ILE B C 1
ATOM 673 O O . ILE A 1 88 ? 37.566 40.862 9.144 1.00 11.98 93 ILE B O 1
ATOM 678 N N . LYS A 1 89 ? 39.455 40.217 10.267 1.00 11.73 94 LYS B N 1
ATOM 679 C CA . LYS A 1 89 ? 39.280 41.087 11.402 1.00 12.47 94 LYS B CA 1
ATOM 680 C C . LYS A 1 89 ? 40.321 42.183 11.377 1.00 11.71 94 LYS B C 1
ATOM 681 O O . LYS A 1 89 ? 41.434 41.900 10.938 1.00 11.93 94 LYS B O 1
ATOM 687 N N . PHE A 1 90 ? 39.972 43.351 11.892 1.00 13.92 95 PHE B N 1
ATOM 688 C CA . PHE A 1 90 ? 40.881 44.491 11.879 1.00 15.37 95 PHE B CA 1
ATOM 689 C C . PHE A 1 90 ? 41.220 44.917 13.326 1.00 17.83 95 PHE B C 1
ATOM 690 O O . PHE A 1 90 ? 40.500 44.605 14.282 1.00 19.04 95 PHE B O 1
ATOM 698 N N . ASP A 1 91 ? 42.391 45.501 13.519 1.00 17.20 96 ASP B N 1
ATOM 699 C CA . ASP A 1 91 ? 42.785 45.989 14.878 1.00 16.46 96 ASP B CA 1
ATOM 700 C C . ASP A 1 91 ? 43.497 47.259 14.513 1.00 21.89 96 ASP B C 1
ATOM 701 O O . ASP A 1 91 ? 44.514 47.282 13.769 1.00 23.55 96 ASP B O 1
ATOM 706 N N . GLY A 1 92 ? 42.914 48.377 14.917 1.00 27.40 97 GLY B N 1
ATOM 707 C CA . GLY A 1 92 ? 43.296 49.681 14.327 1.00 29.25 97 GLY B CA 1
ATOM 708 C C . GLY A 1 92 ? 42.803 49.722 12.884 1.00 31.20 97 GLY B C 1
ATOM 709 O O . GLY A 1 92 ? 41.756 49.181 12.527 1.00 32.31 97 GLY B O 1
ATOM 710 N N . ASP A 1 93 ? 43.592 50.314 12.007 1.00 30.88 98 ASP B N 1
ATOM 711 C CA . ASP A 1 93 ? 43.068 50.508 10.655 1.00 33.86 98 ASP B CA 1
ATOM 712 C C . ASP A 1 93 ? 43.503 49.361 9.733 1.00 28.38 98 ASP B C 1
ATOM 713 O O . ASP A 1 93 ? 43.216 49.406 8.545 1.00 32.01 98 ASP B O 1
ATOM 718 N N . LYS A 1 94 ? 44.154 48.327 10.255 1.00 26.55 99 LYS B N 1
ATOM 719 C CA . LYS A 1 94 ? 44.707 47.323 9.363 1.00 24.26 99 LYS B CA 1
ATOM 720 C C . LYS A 1 94 ? 44.150 45.938 9.709 1.00 18.40 99 LYS B C 1
ATOM 721 O O . LYS A 1 94 ? 43.775 45.679 10.851 1.00 17.91 99 LYS B O 1
ATOM 727 N N . PRO A 1 95 ? 43.988 45.136 8.686 1.00 16.88 100 PRO B N 1
ATOM 728 C CA . PRO A 1 95 ? 43.657 43.731 8.968 1.00 14.96 100 PRO B CA 1
ATOM 729 C C . PRO A 1 95 ? 44.672 43.095 9.823 1.00 14.38 100 PRO B C 1
ATOM 730 O O . PRO A 1 95 ? 45.874 43.260 9.570 1.00 15.05 100 PRO B O 1
ATOM 734 N N . VAL A 1 96 ? 44.237 42.248 10.783 1.00 12.23 101 VAL B N 1
ATOM 735 C CA . VAL A 1 96 ? 45.101 41.588 11.669 1.00 12.66 101 VAL B CA 1
ATOM 736 C C . VAL A 1 96 ? 44.988 40.098 11.789 1.00 11.50 101 VAL B C 1
ATOM 737 O O . VAL A 1 96 ? 45.866 39.437 12.334 1.00 12.66 101 VAL B O 1
ATOM 741 N N . SER A 1 97 ? 43.811 39.573 11.348 1.00 11.24 102 SER B N 1
ATOM 742 C CA . SER A 1 97 ? 43.589 38.127 11.457 1.00 11.25 102 SER B CA 1
ATOM 743 C C . SER A 1 97 ? 42.481 37.744 10.511 1.00 10.61 102 SER B C 1
ATOM 744 O O . SER A 1 97 ? 41.754 38.553 9.988 1.00 10.96 102 SER B O 1
ATOM 747 N N . VAL A 1 98 ? 42.406 36.436 10.318 1.00 9.86 103 VAL B N 1
ATOM 748 C CA . VAL A 1 98 ? 41.313 35.845 9.546 1.00 9.50 103 VAL B CA 1
ATOM 749 C C . VAL A 1 98 ? 40.835 34.703 10.438 1.00 9.79 103 VAL B C 1
ATOM 750 O O . VAL A 1 98 ? 41.614 33.832 10.853 1.00 10.87 103 VAL B O 1
ATOM 754 N N . VAL A 1 99 ? 39.542 34.684 10.716 1.00 9.21 104 VAL B N 1
ATOM 755 C CA . VAL A 1 99 ? 38.934 33.630 11.551 1.00 9.80 104 VAL B CA 1
ATOM 756 C C . VAL A 1 99 ? 37.996 32.811 10.693 1.00 9.74 104 VAL B C 1
ATOM 757 O O . VAL A 1 99 ? 37.062 33.347 10.075 1.00 9.85 104 VAL B O 1
ATOM 761 N N . GLY A 1 100 ? 38.251 31.514 10.581 1.00 9.55 105 GLY B N 1
ATOM 762 C CA . GLY A 1 100 ? 37.480 30.730 9.688 1.00 11.01 105 GLY B CA 1
ATOM 763 C C . GLY A 1 100 ? 37.687 29.267 9.897 1.00 9.62 105 GLY B C 1
ATOM 764 O O . GLY A 1 100 ? 37.797 28.788 11.048 1.00 9.78 105 GLY B O 1
ATOM 765 N N . ASN A 1 101 ? 37.596 28.567 8.814 1.00 8.86 106 ASN B N 1
ATOM 766 C CA . ASN A 1 101 ? 37.564 27.101 8.803 1.00 9.19 106 ASN B CA 1
ATOM 767 C C . ASN A 1 101 ? 38.373 26.537 7.663 1.00 9.23 106 ASN B C 1
ATOM 768 O O . ASN A 1 101 ? 38.246 26.995 6.520 1.00 9.67 106 ASN B O 1
ATOM 773 N N . LEU A 1 102 ? 39.165 25.555 7.970 1.00 8.29 107 LEU B N 1
ATOM 774 C CA . LEU A 1 102 ? 39.991 24.824 7.008 1.00 8.56 107 LEU B CA 1
ATOM 775 C C . LEU A 1 102 ? 39.411 23.459 6.807 1.00 8.91 107 LEU B C 1
ATOM 776 O O . LEU A 1 102 ? 39.061 22.754 7.770 1.00 8.70 107 LEU B O 1
ATOM 781 N N . THR A 1 103 ? 39.211 23.072 5.558 1.00 8.68 108 THR B N 1
ATOM 782 C CA . THR A 1 103 ? 38.858 21.698 5.176 1.00 9.02 108 THR B CA 1
ATOM 783 C C . THR A 1 103 ? 40.034 21.035 4.513 1.00 8.90 108 THR B C 1
ATOM 784 O O . THR A 1 103 ? 40.535 21.499 3.520 1.00 10.36 108 THR B O 1
ATOM 788 N N . LEU A 1 104 ? 40.547 20.022 5.188 1.00 8.80 109 LEU B N 1
ATOM 789 C CA . LEU A 1 104 ? 41.822 19.339 4.839 1.00 8.49 109 LEU B CA 1
ATOM 790 C C . LEU A 1 104 ? 41.544 17.862 5.121 1.00 8.92 109 LEU B C 1
ATOM 791 O O . LEU A 1 104 ? 40.999 17.523 6.179 1.00 9.78 109 LEU B O 1
ATOM 796 N N . HIS A 1 105 ? 41.899 17.004 4.195 1.00 9.59 110 HIS B N 1
ATOM 797 C CA . HIS A 1 105 ? 41.701 15.583 4.359 1.00 9.83 110 HIS B CA 1
ATOM 798 C C . HIS A 1 105 ? 40.220 15.285 4.610 1.00 10.03 110 HIS B C 1
ATOM 799 O O . HIS A 1 105 ? 39.879 14.353 5.315 1.00 12.15 110 HIS B O 1
ATOM 806 N N . GLY A 1 106 ? 39.372 16.064 3.951 1.00 10.78 111 GLY B N 1
ATOM 807 C CA . GLY A 1 106 ? 37.970 15.925 4.124 1.00 12.21 111 GLY B CA 1
ATOM 808 C C . GLY A 1 106 ? 37.313 16.394 5.364 1.00 13.30 111 GLY B C 1
ATOM 809 O O . GLY A 1 106 ? 36.057 16.349 5.445 1.00 15.57 111 GLY B O 1
ATOM 810 N N . VAL A 1 107 ? 38.109 16.884 6.314 1.00 10.16 112 VAL B N 1
ATOM 811 C CA . VAL A 1 107 ? 37.622 17.268 7.620 1.00 9.19 112 VAL B CA 1
ATOM 812 C C . VAL A 1 107 ? 37.681 18.773 7.753 1.00 8.61 112 VAL B C 1
ATOM 813 O O . VAL A 1 107 ? 38.695 19.397 7.435 1.00 8.31 112 VAL B O 1
ATOM 817 N N . THR A 1 108 ? 36.649 19.338 8.359 1.00 8.31 113 THR B N 1
ATOM 818 C CA . THR A 1 108 ? 36.557 20.787 8.483 1.00 8.66 113 THR B CA 1
ATOM 819 C C . THR A 1 108 ? 36.787 21.130 9.941 1.00 9.03 113 THR B C 1
ATOM 820 O O . THR A 1 108 ? 36.055 20.604 10.823 1.00 10.02 113 THR B O 1
ATOM 824 N N . LYS A 1 109 ? 37.737 22.003 10.294 1.00 9.46 114 LYS B N 1
ATOM 825 C CA . LYS A 1 109 ? 38.007 22.467 11.618 1.00 9.51 114 LYS B CA 1
ATOM 826 C C . LYS A 1 109 ? 38.251 23.941 11.670 1.00 10.14 114 LYS B C 1
ATOM 827 O O . LYS A 1 109 ? 38.677 24.529 10.663 1.00 10.63 114 LYS B O 1
ATOM 833 N N . PRO A 1 110 ? 38.021 24.602 12.804 1.00 9.68 115 PRO B N 1
ATOM 834 C CA . PRO A 1 110 ? 38.362 26.024 12.902 1.00 10.44 115 PRO B CA 1
ATOM 835 C C . PRO A 1 110 ? 39.839 26.299 12.731 1.00 10.43 115 PRO B C 1
ATOM 836 O O . PRO A 1 110 ? 40.707 25.535 13.209 1.00 12.07 115 PRO B O 1
ATOM 840 N N . LEU A 1 111 ? 40.121 27.427 12.068 1.00 9.42 116 LEU B N 1
ATOM 841 C CA . LEU A 1 111 ? 41.516 27.872 11.948 1.00 10.45 116 LEU B CA 1
ATOM 842 C C . LEU A 1 111 ? 41.536 29.367 11.841 1.00 11.40 116 LEU B C 1
ATOM 843 O O . LEU A 1 111 ? 40.821 29.958 11.018 1.00 9.78 116 LEU B O 1
ATOM 848 N N . THR A 1 112 ? 42.404 30.015 12.674 1.00 10.57 117 THR B N 1
ATOM 849 C CA . THR A 1 112 ? 42.635 31.437 12.628 1.00 11.80 117 THR B CA 1
ATOM 850 C C . THR A 1 112 ? 44.044 31.674 12.096 1.00 12.43 117 THR B C 1
ATOM 851 O O . THR A 1 112 ? 45.015 30.992 12.456 1.00 13.97 117 THR B O 1
ATOM 855 N N . LEU A 1 113 ? 44.185 32.601 11.194 1.00 11.99 118 LEU B N 1
ATOM 856 C CA . LEU A 1 113 ? 45.475 33.023 10.625 1.00 11.92 118 LEU B CA 1
ATOM 857 C C . LEU A 1 113 ? 45.733 34.428 11.149 1.00 13.93 118 LEU B C 1
ATOM 858 O O . LEU A 1 113 ? 44.822 35.264 11.111 1.00 15.42 118 LEU B O 1
ATOM 863 N N . LYS A 1 114 ? 46.924 34.669 11.688 1.00 11.72 119 LYS B N 1
ATOM 864 C CA . LYS A 1 114 ? 47.292 36.014 12.113 1.00 12.48 119 LYS B CA 1
ATOM 865 C C . LYS A 1 114 ? 48.040 36.707 11.007 1.00 11.96 119 LYS B C 1
ATOM 866 O O . LYS A 1 114 ? 48.937 36.099 10.399 1.00 12.48 119 LYS B O 1
ATOM 872 N N . ILE A 1 115 ? 47.730 37.940 10.715 1.00 11.72 120 ILE B N 1
ATOM 873 C CA . ILE A 1 115 ? 48.318 38.681 9.562 1.00 12.03 120 ILE B CA 1
ATOM 874 C C . ILE A 1 115 ? 49.454 39.513 10.220 1.00 14.33 120 ILE B C 1
ATOM 875 O O . ILE A 1 115 ? 49.191 40.377 11.070 1.00 15.00 120 ILE B O 1
ATOM 880 N N . ASP A 1 116 ? 50.679 39.228 9.816 1.00 13.79 121 ASP B N 1
ATOM 881 C CA . ASP A 1 116 ? 51.868 39.847 10.389 1.00 15.80 121 ASP B CA 1
ATOM 882 C C . ASP A 1 116 ? 52.200 41.084 9.584 1.00 16.43 121 ASP B C 1
ATOM 883 O O . ASP A 1 116 ? 52.777 42.074 10.129 1.00 19.53 121 ASP B O 1
ATOM 888 N N . SER A 1 117 ? 51.850 41.112 8.318 1.00 14.03 122 SER B N 1
ATOM 889 C CA . SER A 1 117 ? 52.113 42.274 7.468 1.00 15.49 122 SER B CA 1
ATOM 890 C C . SER A 1 117 ? 51.006 42.370 6.420 1.00 14.34 122 SER B C 1
ATOM 891 O O . SER A 1 117 ? 50.517 41.330 5.915 1.00 13.96 122 SER B O 1
ATOM 894 N N . PHE A 1 118 ? 50.715 43.577 6.050 1.00 15.13 123 PHE B N 1
ATOM 895 C CA . PHE A 1 118 ? 49.699 43.884 5.040 1.00 14.54 123 PHE B CA 1
ATOM 896 C C . PHE A 1 118 ? 50.172 45.133 4.330 1.00 15.32 123 PHE B C 1
ATOM 897 O O . PHE A 1 118 ? 50.477 46.118 4.997 1.00 17.36 123 PHE B O 1
ATOM 905 N N . LYS A 1 119 ? 50.150 45.113 2.990 1.00 13.81 124 LYS B N 1
ATOM 906 C CA . LYS A 1 119 ? 50.549 46.209 2.138 1.00 14.83 124 LYS B CA 1
ATOM 907 C C . LYS A 1 119 ? 49.725 46.205 0.881 1.00 15.26 124 LYS B C 1
ATOM 908 O O . LYS A 1 119 ? 49.518 45.130 0.272 1.00 14.87 124 LYS B O 1
ATOM 914 N N . CYS A 1 120 ? 49.311 47.401 0.436 1.00 15.62 125 CYS B N 1
ATOM 915 C CA . CYS A 1 120 ? 48.740 47.498 -0.859 1.00 16.73 125 CYS B CA 1
ATOM 916 C C . CYS A 1 120 ? 49.473 48.520 -1.710 1.00 17.02 125 CYS B C 1
ATOM 917 O O . CYS A 1 120 ? 50.011 49.494 -1.203 1.00 17.78 125 CYS B O 1
ATOM 920 N N . MET A 1 121 ? 49.524 48.299 -3.012 1.00 15.71 126 MET B N 1
ATOM 921 C CA . MET A 1 121 ? 50.289 49.169 -3.906 1.00 16.04 126 MET B CA 1
ATOM 922 C C . MET A 1 121 ? 49.745 48.959 -5.313 1.00 16.05 126 MET B C 1
ATOM 923 O O . MET A 1 121 ? 49.167 47.918 -5.589 1.00 14.67 126 MET B O 1
ATOM 928 N N . PRO A 1 122 ? 50.028 49.868 -6.225 1.00 14.80 127 PRO B N 1
ATOM 929 C CA . PRO A 1 122 ? 49.661 49.603 -7.564 1.00 15.60 127 PRO B CA 1
ATOM 930 C C . PRO A 1 122 ? 50.585 48.488 -8.127 1.00 16.85 127 PRO B C 1
ATOM 931 O O . PRO A 1 122 ? 51.785 48.503 -7.879 1.00 17.80 127 PRO B O 1
ATOM 935 N N . HIS A 1 123 ? 49.999 47.472 -8.773 1.00 16.76 128 HIS B N 1
ATOM 936 C CA . HIS A 1 123 ? 50.807 46.369 -9.264 1.00 19.91 128 HIS B CA 1
ATOM 937 C C . HIS A 1 123 ? 51.788 46.876 -10.330 1.00 22.67 128 HIS B C 1
ATOM 938 O O . HIS A 1 123 ? 51.345 47.540 -11.230 1.00 21.30 128 HIS B O 1
ATOM 945 N N . PRO A 1 124 ? 53.077 46.669 -10.168 1.00 25.23 129 PRO B N 1
ATOM 946 C CA . PRO A 1 124 ? 54.049 47.211 -11.121 1.00 29.00 129 PRO B CA 1
ATOM 947 C C . PRO A 1 124 ? 53.761 46.863 -12.621 1.00 32.11 129 PRO B C 1
ATOM 948 O O . PRO A 1 124 ? 54.097 47.646 -13.495 1.00 34.42 129 PRO B O 1
ATOM 952 N N . MET A 1 125 ? 53.123 45.731 -12.907 1.00 30.24 130 MET B N 1
ATOM 953 C CA . MET A 1 125 ? 52.655 45.360 -14.275 1.00 31.95 130 MET B CA 1
ATOM 954 C C . MET A 1 125 ? 51.179 45.461 -14.687 1.00 32.42 130 MET B C 1
ATOM 955 O O . MET A 1 125 ? 50.858 45.908 -15.780 1.00 34.66 130 MET B O 1
ATOM 960 N N . LEU A 1 126 ? 50.239 45.041 -13.839 1.00 25.00 131 LEU B N 1
ATOM 961 C CA . LEU A 1 126 ? 48.838 45.025 -14.146 1.00 27.31 131 LEU B CA 1
ATOM 962 C C . LEU A 1 126 ? 48.149 46.343 -13.828 1.00 28.55 131 LEU B C 1
ATOM 963 O O . LEU A 1 126 ? 46.985 46.596 -14.183 1.00 28.41 131 LEU B O 1
ATOM 968 N N . LYS A 1 127 ? 48.880 47.195 -13.094 1.00 29.46 132 LYS B N 1
ATOM 969 C CA . LYS A 1 127 ? 48.392 48.522 -12.660 1.00 27.45 132 LYS B CA 1
ATOM 970 C C . LYS A 1 127 ? 47.362 48.625 -11.494 1.00 29.08 132 LYS B C 1
ATOM 971 O O . LYS A 1 127 ? 47.475 49.520 -10.596 1.00 28.81 132 LYS B O 1
ATOM 977 N N . ARG A 1 128 ? 46.419 47.699 -11.479 1.00 21.15 133 ARG B N 1
ATOM 978 C CA . ARG A 1 128 ? 45.406 47.618 -10.509 1.00 20.92 133 ARG B CA 1
ATOM 979 C C . ARG A 1 128 ? 46.089 47.357 -9.161 1.00 16.43 133 ARG B C 1
ATOM 980 O O . ARG A 1 128 ? 47.220 46.930 -9.099 1.00 18.93 133 ARG B O 1
ATOM 988 N N . GLU A 1 129 ? 45.332 47.640 -8.122 1.00 18.22 134 GLU B N 1
ATOM 989 C CA . GLU A 1 129 ? 45.840 47.497 -6.793 1.00 16.38 134 GLU B CA 1
ATOM 990 C C . GLU A 1 129 ? 46.127 46.035 -6.526 1.00 15.66 134 GLU B C 1
ATOM 991 O O . GLU A 1 129 ? 45.358 45.193 -6.873 1.00 16.66 134 GLU B O 1
ATOM 997 N N . VAL A 1 130 ? 47.291 45.802 -5.944 1.00 12.94 135 VAL B N 1
ATOM 998 C CA . VAL A 1 130 ? 47.634 44.482 -5.362 1.00 12.91 135 VAL B CA 1
ATOM 999 C C . VAL A 1 130 ? 47.848 44.602 -3.886 1.00 13.86 135 VAL B C 1
ATOM 1000 O O . VAL A 1 130 ? 48.472 45.564 -3.353 1.00 14.05 135 VAL B O 1
ATOM 1004 N N . CYS A 1 131 ? 47.182 43.699 -3.148 1.00 13.53 136 CYS B N 1
ATOM 1005 C CA . CYS A 1 131 ? 47.372 43.659 -1.697 1.00 14.38 136 CYS B CA 1
ATOM 1006 C C . CYS A 1 131 ? 48.134 42.379 -1.405 1.00 13.00 136 CYS B C 1
ATOM 1007 O O . CYS A 1 131 ? 47.895 41.341 -1.951 1.00 13.37 136 CYS B O 1
ATOM 1010 N N . GLY A 1 132 ? 49.060 42.528 -0.495 1.00 12.38 137 GLY B N 1
ATOM 1011 C CA . GLY A 1 132 ? 49.893 41.398 -0.071 1.00 12.56 137 GLY B CA 1
ATOM 1012 C C . GLY A 1 132 ? 50.007 41.224 1.391 1.00 11.81 137 GLY B C 1
ATOM 1013 O O . GLY A 1 132 ? 50.005 42.205 2.189 1.00 11.72 137 GLY B O 1
ATOM 1014 N N . VAL A 1 133 ? 50.117 39.961 1.826 1.00 11.34 138 VAL B N 1
ATOM 1015 C CA . VAL A 1 133 ? 50.189 39.677 3.251 1.00 12.48 138 VAL B CA 1
ATOM 1016 C C . VAL A 1 133 ? 51.209 38.613 3.513 1.00 11.45 138 VAL B C 1
ATOM 1017 O O . VAL A 1 133 ? 51.598 37.808 2.647 1.00 11.86 138 VAL B O 1
ATOM 1021 N N . ASP A 1 134 ? 51.740 38.633 4.736 1.00 10.97 139 ASP B N 1
ATOM 1022 C CA . ASP A 1 134 ? 52.397 37.506 5.360 1.00 11.14 139 ASP B CA 1
ATOM 1023 C C . ASP A 1 134 ? 51.602 37.106 6.535 1.00 10.77 139 ASP B C 1
ATOM 1024 O O . ASP A 1 134 ? 51.210 37.996 7.348 1.00 11.79 139 ASP B O 1
ATOM 1029 N N . ALA A 1 135 ? 51.284 35.841 6.668 1.00 10.04 140 ALA B N 1
ATOM 1030 C CA . ALA A 1 135 ? 50.384 35.407 7.765 1.00 10.56 140 ALA B CA 1
ATOM 1031 C C . ALA A 1 135 ? 50.909 34.098 8.328 1.00 9.97 140 ALA B C 1
ATOM 1032 O O . ALA A 1 135 ? 51.734 33.413 7.747 1.00 12.05 140 ALA B O 1
ATOM 1034 N N . VAL A 1 136 ? 50.438 33.795 9.538 1.00 9.76 141 VAL B N 1
ATOM 1035 C CA . VAL A 1 136 ? 50.838 32.616 10.248 1.00 10.95 141 VAL B CA 1
ATOM 1036 C C . VAL A 1 136 ? 49.714 31.946 10.933 1.00 11.90 141 VAL B C 1
ATOM 1037 O O . VAL A 1 136 ? 48.733 32.598 11.319 1.00 12.58 141 VAL B O 1
ATOM 1041 N N . GLY A 1 137 ? 49.746 30.635 10.987 1.00 11.22 142 GLY B N 1
ATOM 1042 C CA . GLY A 1 137 ? 48.736 29.848 11.685 1.00 12.64 142 GLY B CA 1
ATOM 1043 C C . GLY A 1 137 ? 49.366 28.590 12.204 1.00 11.64 142 GLY B C 1
ATOM 1044 O O . GLY A 1 137 ? 50.495 28.249 11.879 1.00 12.53 142 GLY B O 1
ATOM 1045 N N . GLU A 1 138 ? 48.659 27.907 13.075 1.00 11.53 143 GLU B N 1
ATOM 1046 C CA . GLU A 1 138 ? 49.162 26.606 13.511 1.00 12.96 143 GLU B CA 1
ATOM 1047 C C . GLU A 1 138 ? 47.947 25.754 13.775 1.00 11.91 143 GLU B C 1
ATOM 1048 O O . GLU A 1 138 ? 46.879 26.287 14.250 1.00 12.81 143 GLU B O 1
ATOM 1054 N N . PHE A 1 139 ? 48.118 24.431 13.612 1.00 10.47 144 PHE B N 1
ATOM 1055 C CA . PHE A 1 139 ? 47.066 23.487 13.909 1.00 10.68 144 PHE B CA 1
ATOM 1056 C C . PHE A 1 139 ? 47.704 22.167 14.314 1.00 11.14 144 PHE B C 1
ATOM 1057 O O . PHE A 1 139 ? 48.862 21.961 14.050 1.00 11.54 144 PHE B O 1
ATOM 1065 N N . SER A 1 140 ? 46.912 21.289 14.911 1.00 12.05 145 SER B N 1
ATOM 1066 C CA . SER A 1 140 ? 47.340 19.969 15.258 1.00 11.30 145 SER B CA 1
ATOM 1067 C C . SER A 1 140 ? 46.841 19.040 14.171 1.00 10.65 145 SER B C 1
ATOM 1068 O O . SER A 1 140 ? 45.649 18.895 13.989 1.00 11.24 145 SER B O 1
ATOM 1071 N N . ARG A 1 141 ? 47.737 18.437 13.387 1.00 10.77 146 ARG B N 1
ATOM 1072 C CA . ARG A 1 141 ? 47.266 17.698 12.215 1.00 10.85 146 ARG B CA 1
ATOM 1073 C C . ARG A 1 141 ? 46.430 16.473 12.468 1.00 11.31 146 ARG B C 1
ATOM 1074 O O . ARG A 1 141 ? 45.597 16.087 11.604 1.00 11.24 146 ARG B O 1
ATOM 1082 N N . ASP A 1 142 ? 46.567 15.891 13.644 1.00 12.67 147 ASP B N 1
ATOM 1083 C CA . ASP A 1 142 ? 45.656 14.836 14.048 1.00 14.84 147 ASP B CA 1
ATOM 1084 C C . ASP A 1 142 ? 44.155 15.271 14.130 1.00 13.74 147 ASP B C 1
ATOM 1085 O O . ASP A 1 142 ? 43.305 14.428 13.978 1.00 15.57 147 ASP B O 1
ATOM 1090 N N . ASP A 1 143 ? 43.827 16.556 14.273 1.00 13.01 148 ASP B N 1
ATOM 1091 C CA . ASP A 1 143 ? 42.493 17.051 14.240 1.00 14.05 148 ASP B CA 1
ATOM 1092 C C . ASP A 1 143 ? 41.861 16.914 12.899 1.00 12.98 148 ASP B C 1
ATOM 1093 O O . ASP A 1 143 ? 40.627 16.947 12.754 1.00 15.16 148 ASP B O 1
ATOM 1098 N N . PHE A 1 144 ? 42.692 16.702 11.858 1.00 12.19 149 PHE B N 1
ATOM 1099 C CA . PHE A 1 144 ? 42.168 16.512 10.470 1.00 11.31 149 PHE B CA 1
ATOM 1100 C C . PHE A 1 144 ? 42.282 15.085 10.072 1.00 12.12 149 PHE B C 1
ATOM 1101 O O . PHE A 1 144 ? 42.153 14.738 8.911 1.00 14.70 149 PHE B O 1
ATOM 1109 N N . GLY A 1 145 ? 42.588 14.194 11.028 1.00 14.37 150 GLY B N 1
ATOM 1110 C CA . GLY A 1 145 ? 42.725 12.739 10.670 1.00 14.96 150 GLY B CA 1
ATOM 1111 C C . GLY A 1 145 ? 44.118 12.384 10.146 1.00 18.00 150 GLY B C 1
ATOM 1112 O O . GLY A 1 145 ? 44.310 11.281 9.592 1.00 20.92 150 GLY B O 1
ATOM 1113 N N . LEU A 1 146 ? 45.090 13.291 10.205 1.00 14.03 151 LEU B N 1
ATOM 1114 C CA . LEU A 1 146 ? 46.421 13.147 9.714 1.00 14.37 151 LEU B CA 1
ATOM 1115 C C . LEU A 1 146 ? 47.389 12.861 10.929 1.00 15.23 151 LEU B C 1
ATOM 1116 O O . LEU A 1 146 ? 48.184 13.700 11.286 1.00 19.45 151 LEU B O 1
ATOM 1121 N N . ASP A 1 147 ? 47.335 11.650 11.410 1.00 21.48 152 ASP B N 1
ATOM 1122 C CA . ASP A 1 147 ? 48.131 11.348 12.609 1.00 24.39 152 ASP B CA 1
ATOM 1123 C C . ASP A 1 147 ? 49.365 10.474 12.390 1.00 27.05 152 ASP B C 1
ATOM 1124 O O . ASP A 1 147 ? 50.057 9.993 13.381 1.00 27.15 152 ASP B O 1
ATOM 1129 N N . TYR A 1 148 ? 49.739 10.312 11.138 1.00 25.98 153 TYR B N 1
ATOM 1130 C CA . TYR A 1 148 ? 50.938 9.484 10.885 1.00 27.88 153 TYR B CA 1
ATOM 1131 C C . TYR A 1 148 ? 52.162 9.948 11.761 1.00 27.26 153 TYR B C 1
ATOM 1132 O O . TYR A 1 148 ? 52.525 11.128 11.803 1.00 25.39 153 TYR B O 1
ATOM 1141 N N . GLY A 1 149 ? 52.918 8.987 12.324 1.00 26.97 154 GLY B N 1
ATOM 1142 C CA . GLY A 1 149 ? 54.138 9.309 13.073 1.00 25.99 154 GLY B CA 1
ATOM 1143 C C . GLY A 1 149 ? 53.927 9.468 14.550 1.00 31.61 154 GLY B C 1
ATOM 1144 O O . GLY A 1 149 ? 54.935 9.504 15.340 1.00 27.31 154 GLY B O 1
ATOM 1145 N N . LYS A 1 150 ? 52.642 9.516 14.952 1.00 32.45 155 LYS B N 1
ATOM 1146 C CA . LYS A 1 150 ? 52.263 9.854 16.313 1.00 37.29 155 LYS B CA 1
ATOM 1147 C C . LYS A 1 150 ? 52.785 8.809 17.228 1.00 36.10 155 LYS B C 1
ATOM 1148 O O . LYS A 1 150 ? 53.342 9.081 18.365 1.00 34.07 155 LYS B O 1
ATOM 1154 N N . GLN A 1 151 ? 52.642 7.577 16.766 1.00 39.32 156 GLN B N 1
ATOM 1155 C CA . GLN A 1 151 ? 53.132 6.434 17.557 1.00 41.07 156 GLN B CA 1
ATOM 1156 C C . GLN A 1 151 ? 54.654 6.309 17.669 1.00 43.38 156 GLN B C 1
ATOM 1157 O O . GLN A 1 151 ? 55.129 5.479 18.405 1.00 53.42 156 GLN B O 1
ATOM 1163 N N . TYR A 1 152 ? 55.402 7.162 16.967 1.00 46.29 157 TYR B N 1
ATOM 1164 C CA . TYR A 1 152 ? 56.888 7.125 16.856 1.00 44.32 157 TYR B CA 1
ATOM 1165 C C . TYR A 1 152 ? 57.561 8.400 17.421 1.00 38.50 157 TYR B C 1
ATOM 1166 O O . TYR A 1 152 ? 58.721 8.706 17.140 1.00 42.82 157 TYR B O 1
ATOM 1175 N N . GLY A 1 153 ? 56.801 9.153 18.208 1.00 34.88 158 GLY B N 1
ATOM 1176 C CA . GLY A 1 153 ? 57.306 10.368 18.828 1.00 32.85 158 GLY B CA 1
ATOM 1177 C C . GLY A 1 153 ? 57.125 11.672 18.064 1.00 28.06 158 GLY B C 1
ATOM 1178 O O . GLY A 1 153 ? 57.545 12.739 18.600 1.00 28.43 158 GLY B O 1
ATOM 1179 N N . PHE A 1 154 ? 56.419 11.664 16.901 1.00 24.16 159 PHE B N 1
ATOM 1180 C CA . PHE A 1 154 ? 56.342 12.889 16.055 1.00 21.71 159 PHE B CA 1
ATOM 1181 C C . PHE A 1 154 ? 55.221 13.760 16.735 1.00 19.23 159 PHE B C 1
ATOM 1182 O O . PHE A 1 154 ? 54.282 13.252 17.301 1.00 22.23 159 PHE B O 1
ATOM 1190 N N . LYS A 1 155 ? 55.516 15.023 16.753 1.00 20.01 160 LYS B N 1
ATOM 1191 C CA . LYS A 1 155 ? 54.620 16.038 17.277 1.00 17.68 160 LYS B CA 1
ATOM 1192 C C . LYS A 1 155 ? 53.637 16.368 16.157 1.00 15.28 160 LYS B C 1
ATOM 1193 O O . LYS A 1 155 ? 54.005 16.379 14.988 1.00 15.29 160 LYS B O 1
ATOM 1199 N N . MET A 1 156 ? 52.402 16.627 16.551 1.00 13.68 161 MET B N 1
ATOM 1200 C CA . MET A 1 156 ? 51.296 16.891 15.596 1.00 13.53 161 MET B CA 1
ATOM 1201 C C . MET A 1 156 ? 51.213 18.363 15.258 1.00 12.40 161 MET B C 1
ATOM 1202 O O . MET A 1 156 ? 50.532 18.779 14.287 1.00 11.78 161 MET B O 1
ATOM 1207 N N . LYS A 1 157 ? 51.828 19.257 16.014 1.00 12.60 162 LYS B N 1
ATOM 1208 C CA . LYS A 1 157 ? 51.776 20.699 15.756 1.00 13.60 162 LYS B CA 1
ATOM 1209 C C . LYS A 1 157 ? 52.418 21.019 14.455 1.00 12.01 162 LYS B C 1
ATOM 1210 O O . LYS A 1 157 ? 53.513 20.542 14.123 1.00 14.56 162 LYS B O 1
ATOM 1216 N N . THR A 1 158 ? 51.641 21.712 13.598 1.00 9.96 163 THR B N 1
ATOM 1217 C CA . THR A 1 158 ? 52.044 22.033 12.232 1.00 9.92 163 THR B CA 1
ATOM 1218 C C . THR A 1 158 ? 51.911 23.503 12.140 1.00 10.49 163 THR B C 1
ATOM 1219 O O . THR A 1 158 ? 50.826 24.077 12.376 1.00 11.52 163 THR B O 1
ATOM 1223 N N . LYS A 1 159 ? 52.899 24.203 11.630 1.00 11.23 164 LYS B N 1
ATOM 1224 C CA . LYS A 1 159 ? 52.835 25.616 11.482 1.00 11.91 164 LYS B CA 1
ATOM 1225 C C . LYS A 1 159 ? 52.610 25.961 10.046 1.00 11.33 164 LYS B C 1
ATOM 1226 O O . LYS A 1 159 ? 53.178 25.280 9.180 1.00 10.84 164 LYS B O 1
ATOM 1232 N N . LEU A 1 160 ? 51.846 26.996 9.800 1.00 10.72 165 LEU B N 1
ATOM 1233 C CA . LEU A 1 160 ? 51.667 27.524 8.456 1.00 11.43 165 LEU B CA 1
ATOM 1234 C C . LEU A 1 160 ? 52.235 28.929 8.356 1.00 12.11 165 LEU B C 1
ATOM 1235 O O . LEU A 1 160 ? 52.114 29.757 9.258 1.00 13.35 165 LEU B O 1
ATOM 1240 N N . LEU A 1 161 ? 52.947 29.167 7.256 1.00 10.22 166 LEU B N 1
ATOM 1241 C CA . LEU A 1 161 ? 53.577 30.436 6.950 1.00 11.25 166 LEU B CA 1
ATOM 1242 C C . LEU A 1 161 ? 53.027 30.772 5.557 1.00 11.04 166 LEU B C 1
ATOM 1243 O O . LEU A 1 161 ? 53.469 30.169 4.572 1.00 11.06 166 LEU B O 1
ATOM 1248 N N . ILE A 1 162 ? 52.218 31.787 5.453 1.00 9.72 167 ILE B N 1
ATOM 1249 C CA . ILE A 1 162 ? 51.431 32.053 4.283 1.00 10.72 167 ILE B CA 1
ATOM 1250 C C . ILE A 1 162 ? 51.893 33.278 3.559 1.00 10.26 167 ILE B C 1
ATOM 1251 O O . ILE A 1 162 ? 52.018 34.371 4.194 1.00 11.39 167 ILE B O 1
ATOM 1256 N N . THR A 1 163 ? 52.233 33.160 2.274 1.00 10.56 168 THR B N 1
ATOM 1257 C CA . THR A 1 163 ? 52.483 34.261 1.432 1.00 10.03 168 THR B CA 1
ATOM 1258 C C . THR A 1 163 ? 51.259 34.416 0.548 1.00 9.61 168 THR B C 1
ATOM 1259 O O . THR A 1 163 ? 50.818 33.448 -0.024 1.00 9.86 168 THR B O 1
ATOM 1263 N N . ALA A 1 164 ? 50.750 35.634 0.397 1.00 9.35 169 ALA B N 1
ATOM 1264 C CA . ALA A 1 164 ? 49.603 35.818 -0.536 1.00 9.45 169 ALA B CA 1
ATOM 1265 C C . ALA A 1 164 ? 49.648 37.196 -1.156 1.00 10.12 169 ALA B C 1
ATOM 1266 O O . ALA A 1 164 ? 49.945 38.187 -0.440 1.00 11.68 169 ALA B O 1
ATOM 1268 N N . GLU A 1 165 ? 49.312 37.260 -2.414 1.00 9.81 170 GLU B N 1
ATOM 1269 C CA . GLU A 1 165 ? 49.115 38.548 -3.119 1.00 9.75 170 GLU B CA 1
ATOM 1270 C C . GLU A 1 165 ? 47.818 38.423 -3.904 1.00 10.68 170 GLU B C 1
ATOM 1271 O O . GLU A 1 165 ? 47.630 37.350 -4.559 1.00 11.88 170 GLU B O 1
ATOM 1277 N N . ALA A 1 166 ? 46.991 39.453 -3.849 1.00 11.38 171 ALA B N 1
ATOM 1278 C CA . ALA A 1 166 ? 45.729 39.395 -4.585 1.00 11.08 171 ALA B CA 1
ATOM 1279 C C . ALA A 1 166 ? 45.509 40.713 -5.322 1.00 11.61 171 ALA B C 1
ATOM 1280 O O . ALA A 1 166 ? 45.774 41.780 -4.784 1.00 11.51 171 ALA B O 1
ATOM 1282 N N . VAL A 1 167 ? 45.086 40.614 -6.570 1.00 10.69 172 VAL B N 1
ATOM 1283 C CA . VAL A 1 167 ? 44.991 41.774 -7.459 1.00 12.15 172 VAL B CA 1
ATOM 1284 C C . VAL A 1 167 ? 43.542 42.143 -7.613 1.00 12.64 172 VAL B C 1
ATOM 1285 O O . VAL A 1 167 ? 42.733 41.268 -7.878 1.00 12.74 172 VAL B O 1
ATOM 1289 N N . LYS A 1 168 ? 43.256 43.424 -7.426 1.00 13.45 173 LYS B N 1
ATOM 1290 C CA . LYS A 1 168 ? 41.850 43.940 -7.522 1.00 14.67 173 LYS B CA 1
ATOM 1291 C C . LYS A 1 168 ? 41.273 43.616 -8.899 1.00 16.86 173 LYS B C 1
ATOM 1292 O O . LYS A 1 168 ? 41.962 43.762 -9.972 1.00 17.36 173 LYS B O 1
ATOM 1298 N N . GLN A 1 169 ? 40.026 43.174 -8.950 1.00 17.35 174 GLN B N 1
ATOM 1299 C CA . GLN A 1 169 ? 39.423 42.849 -10.315 1.00 21.32 174 GLN B CA 1
ATOM 1300 C C . GLN A 1 169 ? 39.161 44.125 -11.096 1.00 24.99 174 GLN B C 1
ATOM 1301 O O . GLN A 1 169 ? 39.038 45.158 -10.439 1.00 25.38 174 GLN B O 1
ATOM 1307 N N . SER B 1 1 ? 53.649 12.305 39.029 1.00 49.60 6 SER C N 1
ATOM 1308 C CA . SER B 1 1 ? 52.632 13.424 39.098 1.00 48.89 6 SER C CA 1
ATOM 1309 C C . SER B 1 1 ? 52.689 14.088 40.468 1.00 43.56 6 SER C C 1
ATOM 1310 O O . SER B 1 1 ? 53.109 13.467 41.440 1.00 41.45 6 SER C O 1
ATOM 1313 N N . ALA B 1 2 ? 52.300 15.361 40.567 1.00 36.62 7 ALA C N 1
ATOM 1314 C CA . ALA B 1 2 ? 52.544 16.079 41.771 1.00 35.71 7 ALA C CA 1
ATOM 1315 C C . ALA B 1 2 ? 51.853 17.413 41.612 1.00 29.08 7 ALA C C 1
ATOM 1316 O O . ALA B 1 2 ? 51.468 17.781 40.497 1.00 25.42 7 ALA C O 1
ATOM 1318 N N . THR B 1 3 ? 51.668 18.032 42.756 1.00 29.28 8 THR C N 1
ATOM 1319 C CA . THR B 1 3 ? 51.308 19.456 42.832 1.00 27.31 8 THR C CA 1
ATOM 1320 C C . THR B 1 3 ? 52.613 20.255 43.062 1.00 23.86 8 THR C C 1
ATOM 1321 O O . THR B 1 3 ? 53.565 19.853 43.783 1.00 24.30 8 THR C O 1
ATOM 1325 N N . TYR B 1 4 ? 52.634 21.425 42.423 1.00 20.60 9 TYR C N 1
ATOM 1326 C CA . TYR B 1 4 ? 53.747 22.366 42.505 1.00 20.57 9 TYR C CA 1
ATOM 1327 C C . TYR B 1 4 ? 53.241 23.735 42.819 1.00 19.07 9 TYR C C 1
ATOM 1328 O O . TYR B 1 4 ? 52.172 24.136 42.348 1.00 20.73 9 TYR C O 1
ATOM 1337 N N . GLN B 1 5 ? 53.964 24.445 43.656 1.00 15.18 10 GLN C N 1
ATOM 1338 C CA . GLN B 1 5 ? 53.611 25.814 44.011 1.00 14.92 10 GLN C CA 1
ATOM 1339 C C . GLN B 1 5 ? 54.524 26.775 43.232 1.00 14.66 10 GLN C C 1
ATOM 1340 O O . GLN B 1 5 ? 55.722 26.641 43.256 1.00 14.79 10 GLN C O 1
ATOM 1346 N N . PHE B 1 6 ? 53.908 27.754 42.531 1.00 12.96 11 PHE C N 1
ATOM 1347 C CA . PHE B 1 6 ? 54.770 28.669 41.782 1.00 13.32 11 PHE C CA 1
ATOM 1348 C C . PHE B 1 6 ? 55.750 29.384 42.752 1.00 13.18 11 PHE C C 1
ATOM 1349 O O . PHE B 1 6 ? 55.389 29.854 43.801 1.00 12.40 11 PHE C O 1
ATOM 1357 N N . ASP B 1 7 ? 56.979 29.540 42.273 1.00 12.91 12 ASP C N 1
ATOM 1358 C CA . ASP B 1 7 ? 57.948 30.326 42.921 1.00 12.88 12 ASP C CA 1
ATOM 1359 C C . ASP B 1 7 ? 57.770 31.731 42.506 1.00 12.52 12 ASP C C 1
ATOM 1360 O O . ASP B 1 7 ? 58.026 32.084 41.321 1.00 12.18 12 ASP C O 1
ATOM 1365 N N . PRO B 1 8 ? 57.298 32.610 43.370 1.00 12.07 13 PRO C N 1
ATOM 1366 C CA . PRO B 1 8 ? 56.946 33.942 42.974 1.00 12.76 13 PRO C CA 1
ATOM 1367 C C . PRO B 1 8 ? 58.081 34.750 42.464 1.00 13.64 13 PRO C C 1
ATOM 1368 O O . PRO B 1 8 ? 57.911 35.665 41.680 1.00 15.73 13 PRO C O 1
ATOM 1372 N N . SER B 1 9 ? 59.298 34.436 42.845 1.00 12.16 14 SER C N 1
ATOM 1373 C CA . SER B 1 9 ? 60.474 35.120 42.339 1.00 13.35 14 SER C CA 1
ATOM 1374 C C . SER B 1 9 ? 60.940 34.695 40.993 1.00 12.78 14 SER C C 1
ATOM 1375 O O . SER B 1 9 ? 61.782 35.433 40.427 1.00 14.78 14 SER C O 1
ATOM 1378 N N . HIS B 1 10 ? 60.323 33.687 40.374 1.00 12.38 15 HIS C N 1
ATOM 1379 C CA . HIS B 1 10 ? 60.625 33.305 39.024 1.00 12.53 15 HIS C CA 1
ATOM 1380 C C . HIS B 1 10 ? 59.345 33.093 38.225 1.00 12.25 15 HIS C C 1
ATOM 1381 O O . HIS B 1 10 ? 59.303 32.226 37.305 1.00 13.64 15 HIS C O 1
ATOM 1388 N N . THR B 1 11 ? 58.298 33.718 38.679 1.00 11.60 16 THR C N 1
ATOM 1389 C CA . THR B 1 11 ? 57.001 33.583 37.973 1.00 10.98 16 THR C CA 1
ATOM 1390 C C . THR B 1 11 ? 56.420 34.949 37.725 1.00 11.07 16 THR C C 1
ATOM 1391 O O . THR B 1 11 ? 56.069 35.702 38.658 1.00 10.41 16 THR C O 1
ATOM 1395 N N . TYR B 1 12 ? 56.307 35.402 36.417 1.00 11.21 17 TYR C N 1
ATOM 1396 C CA . TYR B 1 12 ? 55.929 36.714 36.060 1.00 10.79 17 TYR C CA 1
ATOM 1397 C C . TYR B 1 12 ? 55.179 36.653 34.723 1.00 11.47 17 TYR C C 1
ATOM 1398 O O . TYR B 1 12 ? 55.762 36.117 33.801 1.00 11.69 17 TYR C O 1
ATOM 1407 N N . PRO B 1 13 ? 54.086 37.376 34.598 1.00 11.59 18 PRO C N 1
ATOM 1408 C CA . PRO B 1 13 ? 53.515 37.632 33.256 1.00 11.88 18 PRO C CA 1
ATOM 1409 C C . PRO B 1 13 ? 54.037 38.952 32.774 1.00 10.89 18 PRO C C 1
ATOM 1410 O O . PRO B 1 13 ? 53.856 40.008 33.417 1.00 11.21 18 PRO C O 1
ATOM 1414 N N . SER B 1 14 ? 54.746 38.926 31.654 1.00 11.47 19 SER C N 1
ATOM 1415 C CA . SER B 1 14 ? 55.196 40.091 30.974 1.00 10.23 19 SER C CA 1
ATOM 1416 C C . SER B 1 14 ? 54.227 40.330 29.787 1.00 10.91 19 SER C C 1
ATOM 1417 O O . SER B 1 14 ? 53.511 39.430 29.378 1.00 12.35 19 SER C O 1
ATOM 1420 N N . PHE B 1 15 ? 54.257 41.559 29.297 1.00 10.96 20 PHE C N 1
ATOM 1421 C CA . PHE B 1 15 ? 53.291 41.907 28.213 1.00 12.03 20 PHE C CA 1
ATOM 1422 C C . PHE B 1 15 ? 53.957 42.780 27.189 1.00 12.65 20 PHE C C 1
ATOM 1423 O O . PHE B 1 15 ? 54.982 43.486 27.445 1.00 12.71 20 PHE C O 1
ATOM 1431 N N . GLU B 1 16 ? 53.292 42.844 25.995 1.00 12.15 21 GLU C N 1
ATOM 1432 C CA . GLU B 1 16 ? 53.600 43.800 24.952 1.00 13.79 21 GLU C CA 1
ATOM 1433 C C . GLU B 1 16 ? 52.290 44.416 24.484 1.00 14.41 21 GLU C C 1
ATOM 1434 O O . GLU B 1 16 ? 51.326 43.688 24.228 1.00 15.63 21 GLU C O 1
ATOM 1440 N N . ALA B 1 17 ? 52.297 45.720 24.371 1.00 13.67 22 ALA C N 1
ATOM 1441 C CA . ALA B 1 17 ? 51.096 46.476 24.022 1.00 13.80 22 ALA C CA 1
ATOM 1442 C C . ALA B 1 17 ? 51.513 47.588 23.114 1.00 14.64 22 ALA C C 1
ATOM 1443 O O . ALA B 1 17 ? 52.539 48.194 23.194 1.00 16.15 22 ALA C O 1
ATOM 1445 N N . ASP B 1 18 ? 50.631 47.882 22.132 1.00 15.47 23 ASP C N 1
ATOM 1446 C CA . ASP B 1 18 ? 50.881 48.894 21.177 1.00 15.93 23 ASP C CA 1
ATOM 1447 C C . ASP B 1 18 ? 50.807 50.287 21.731 1.00 15.98 23 ASP C C 1
ATOM 1448 O O . ASP B 1 18 ? 50.002 50.623 22.549 1.00 18.05 23 ASP C O 1
ATOM 1453 N N . HIS B 1 19 ? 51.622 51.181 21.198 1.00 15.30 24 HIS C N 1
ATOM 1454 C CA . HIS B 1 19 ? 51.485 52.621 21.390 1.00 18.01 24 HIS C CA 1
ATOM 1455 C C . HIS B 1 19 ? 51.263 53.294 19.977 1.00 19.15 24 HIS C C 1
ATOM 1456 O O . HIS B 1 19 ? 52.125 53.156 19.090 1.00 19.10 24 HIS C O 1
ATOM 1463 N N . PHE B 1 20 ? 50.105 53.899 19.798 1.00 21.85 25 PHE C N 1
ATOM 1464 C CA . PHE B 1 20 ? 49.867 54.737 18.608 1.00 23.68 25 PHE C CA 1
ATOM 1465 C C . PHE B 1 20 ? 49.901 54.061 1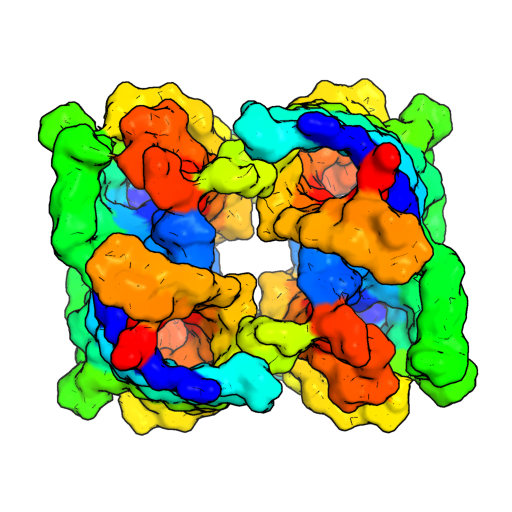7.265 1.00 25.35 25 PHE C C 1
ATOM 1466 O O . PHE B 1 20 ? 50.383 54.618 16.211 1.00 27.40 25 PHE C O 1
ATOM 1474 N N . GLY B 1 21 ? 49.314 52.907 17.242 1.00 24.31 26 GLY C N 1
ATOM 1475 C CA . GLY B 1 21 ? 49.129 52.131 16.014 1.00 25.80 26 GLY C CA 1
ATOM 1476 C C . GLY B 1 21 ? 50.429 51.805 15.326 1.00 25.83 26 GLY C C 1
ATOM 1477 O O . GLY B 1 21 ? 50.639 52.128 14.151 1.00 30.19 26 GLY C O 1
ATOM 1478 N N . GLY B 1 22 ? 51.362 51.204 16.048 1.00 23.63 27 GLY C N 1
ATOM 1479 C CA . GLY B 1 22 ? 52.596 50.809 15.424 1.00 23.92 27 GLY C CA 1
ATOM 1480 C C . GLY B 1 22 ? 53.793 51.727 15.614 1.00 20.87 27 GLY C C 1
ATOM 1481 O O . GLY B 1 22 ? 54.849 51.499 15.053 1.00 24.35 27 GLY C O 1
ATOM 1482 N N . LEU B 1 23 ? 53.644 52.738 16.452 1.00 19.35 28 LEU C N 1
ATOM 1483 C CA . LEU B 1 23 ? 54.730 53.649 16.695 1.00 20.10 28 LEU C CA 1
ATOM 1484 C C . LEU B 1 23 ? 55.814 53.001 17.522 1.00 18.15 28 LEU C C 1
ATOM 1485 O O . LEU B 1 23 ? 56.987 53.093 17.221 1.00 18.43 28 LEU C O 1
ATOM 1490 N N . SER B 1 24 ? 55.407 52.326 18.584 1.00 17.53 29 SER C N 1
ATOM 1491 C CA . SER B 1 24 ? 56.324 51.577 19.394 1.00 17.21 29 SER C CA 1
ATOM 1492 C C . SER B 1 24 ? 55.548 50.569 20.226 1.00 16.07 29 SER C C 1
ATOM 1493 O O . SER B 1 24 ? 54.330 50.500 20.140 1.00 16.99 29 SER C O 1
ATOM 1496 N N . VAL B 1 25 ? 56.311 49.735 21.002 1.00 15.55 30 VAL C N 1
ATOM 1497 C CA . VAL B 1 25 ? 55.728 48.636 21.763 1.00 16.16 30 VAL C CA 1
ATOM 1498 C C . VAL B 1 25 ? 56.049 48.908 23.211 1.00 15.19 30 VAL C C 1
ATOM 1499 O O . VAL B 1 25 ? 57.265 48.901 23.573 1.00 17.87 30 VAL C O 1
ATOM 1503 N N . TRP B 1 26 ? 54.999 49.065 24.059 1.00 15.44 31 TRP C N 1
ATOM 1504 C CA . TRP B 1 26 ? 55.137 49.084 25.489 1.00 14.89 31 TRP C CA 1
ATOM 1505 C C . TRP B 1 26 ? 55.410 47.656 25.977 1.00 15.12 31 TRP C C 1
ATOM 1506 O O . TRP B 1 26 ? 54.639 46.783 25.689 1.00 16.25 31 TRP C O 1
ATOM 1517 N N . ARG B 1 27 ? 56.477 47.470 26.728 1.00 13.08 32 ARG C N 1
ATOM 1518 C CA . ARG B 1 27 ? 56.754 46.215 27.382 1.00 14.31 32 ARG C CA 1
ATOM 1519 C C . ARG B 1 27 ? 56.783 46.449 28.926 1.00 14.75 32 ARG C C 1
ATOM 1520 O O . ARG B 1 27 ? 57.150 47.557 29.404 1.00 16.90 32 ARG C O 1
ATOM 1528 N N . GLY B 1 28 ? 56.316 45.483 29.672 1.00 13.76 33 GLY C N 1
ATOM 1529 C CA . GLY B 1 28 ? 56.406 45.554 31.144 1.00 14.03 33 GLY C CA 1
ATOM 1530 C C . GLY B 1 28 ? 55.993 44.216 31.685 1.00 11.89 33 GLY C C 1
ATOM 1531 O O . GLY B 1 28 ? 55.881 43.222 30.941 1.00 11.99 33 GLY C O 1
ATOM 1532 N N . LYS B 1 29 ? 55.765 44.190 33.002 1.00 11.61 34 LYS C N 1
ATOM 1533 C CA . LYS B 1 29 ? 55.411 42.970 33.666 1.00 10.95 34 LYS C CA 1
ATOM 1534 C C . LYS B 1 29 ? 54.608 43.305 34.878 1.00 11.32 34 LYS C C 1
ATOM 1535 O O . LYS B 1 29 ? 54.526 44.423 35.259 1.00 14.77 34 LYS C O 1
ATOM 1541 N N . PHE B 1 30 ? 54.033 42.279 35.527 1.00 11.83 35 PHE C N 1
ATOM 1542 C CA . PHE B 1 30 ? 53.438 42.336 36.867 1.00 11.49 35 PHE C CA 1
ATOM 1543 C C . PHE B 1 30 ? 54.401 41.615 37.811 1.00 12.23 35 PHE C C 1
ATOM 1544 O O . PHE B 1 30 ? 54.763 40.487 37.552 1.00 12.44 35 PHE C O 1
ATOM 1552 N N . ASP B 1 31 ? 54.827 42.284 38.855 1.00 11.36 36 ASP C N 1
ATOM 1553 C CA . ASP B 1 31 ? 55.831 41.732 39.764 1.00 12.64 36 ASP C CA 1
ATOM 1554 C C . ASP B 1 31 ? 55.294 40.685 40.744 1.00 12.37 36 ASP C C 1
ATOM 1555 O O . ASP B 1 31 ? 56.141 40.038 41.393 1.00 14.12 36 ASP C O 1
ATOM 1560 N N . LYS B 1 32 ? 53.954 40.624 41.026 1.00 11.42 37 LYS C N 1
ATOM 1561 C CA . LYS B 1 32 ? 53.488 39.759 42.095 1.00 13.39 37 LYS C CA 1
ATOM 1562 C C . LYS B 1 32 ? 52.429 38.801 41.645 1.00 12.52 37 LYS C C 1
ATOM 1563 O O . LYS B 1 32 ? 51.347 39.184 41.197 1.00 13.66 37 LYS C O 1
ATOM 1569 N N . SER B 1 33 ? 52.773 37.523 41.651 1.00 12.16 3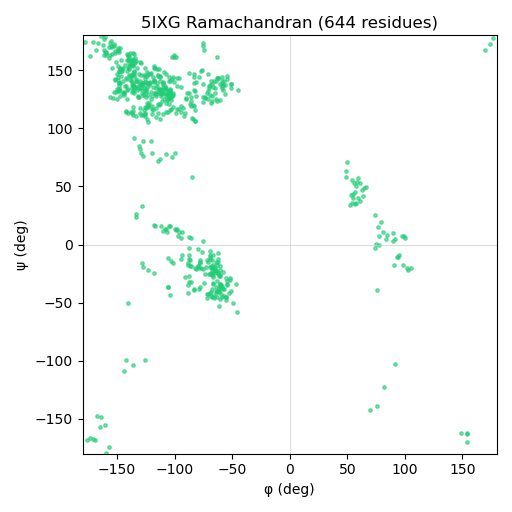8 SER C N 1
ATOM 1570 C CA . SER B 1 33 ? 51.904 36.430 41.269 1.00 12.22 38 SER C CA 1
ATOM 1571 C C . SER B 1 33 ? 52.106 35.261 42.231 1.00 13.22 38 SER C C 1
ATOM 1572 O O . SER B 1 33 ? 53.155 35.137 42.894 1.00 15.57 38 SER C O 1
ATOM 1575 N N . SER B 1 34 ? 51.098 34.423 42.335 1.00 12.55 39 SER C N 1
ATOM 1576 C CA . SER B 1 34 ? 51.187 33.154 43.076 1.00 12.69 39 SER C CA 1
ATOM 1577 C C . SER B 1 34 ? 50.252 32.178 42.512 1.00 12.74 39 SER C C 1
ATOM 1578 O O . SER B 1 34 ? 49.325 32.548 41.766 1.00 12.77 39 SER C O 1
ATOM 1581 N N . GLY B 1 35 ? 50.420 30.943 42.891 1.00 11.63 40 GLY C N 1
ATOM 1582 C CA . GLY B 1 35 ? 49.492 29.911 42.423 1.00 12.64 40 GLY C CA 1
ATOM 1583 C C . GLY B 1 35 ? 50.115 28.558 42.391 1.00 12.37 40 GLY C C 1
ATOM 1584 O O . GLY B 1 35 ? 51.169 28.277 42.967 1.00 12.17 40 GLY C O 1
ATOM 1585 N N . THR B 1 36 ? 49.377 27.634 41.765 1.00 13.56 41 THR C N 1
ATOM 1586 C CA . THR B 1 36 ? 49.717 26.253 41.793 1.00 15.99 41 THR C CA 1
ATOM 1587 C C . THR B 1 36 ? 49.533 25.627 40.411 1.00 16.06 41 THR C C 1
ATOM 1588 O O . THR B 1 36 ? 48.712 26.088 39.595 1.00 15.77 41 THR C O 1
ATOM 1592 N N . VAL B 1 37 ? 50.278 24.569 40.188 1.00 16.48 42 VAL C N 1
ATOM 1593 C CA . VAL B 1 37 ? 50.050 23.738 39.009 1.00 20.09 42 VAL C CA 1
ATOM 1594 C C . VAL B 1 37 ? 50.123 22.294 39.423 1.00 19.56 42 VAL C C 1
ATOM 1595 O O . VAL B 1 37 ? 50.965 21.901 40.243 1.00 20.91 42 VAL C O 1
ATOM 1599 N N . THR B 1 38 ? 49.211 21.483 38.882 1.00 19.90 43 THR C N 1
ATOM 1600 C CA . THR B 1 38 ? 49.196 20.060 39.142 1.00 27.00 43 THR C CA 1
ATOM 1601 C C . THR B 1 38 ? 49.524 19.454 37.824 1.00 25.80 43 THR C C 1
ATOM 1602 O O . THR B 1 38 ? 49.006 19.902 36.733 1.00 26.95 43 THR C O 1
ATOM 1606 N N . LEU B 1 39 ? 50.423 18.499 37.850 1.00 23.69 44 LEU C N 1
ATOM 1607 C CA . LEU B 1 39 ? 50.792 17.827 36.637 1.00 30.40 44 LEU C CA 1
ATOM 1608 C C . LEU B 1 39 ? 50.538 16.342 36.827 1.00 34.21 44 LEU C C 1
ATOM 1609 O O . LEU B 1 39 ? 50.909 15.788 37.879 1.00 37.07 44 LEU C O 1
ATOM 1614 N N . ASP B 1 40 ? 49.805 15.783 35.849 1.00 37.70 45 ASP C N 1
ATOM 1615 C CA . ASP B 1 40 ? 49.584 14.299 35.708 1.00 44.14 45 ASP C CA 1
ATOM 1616 C C . ASP B 1 40 ? 50.140 13.862 34.368 1.00 42.27 45 ASP C C 1
ATOM 1617 O O . ASP B 1 40 ? 49.364 13.728 33.402 1.00 41.05 45 ASP C O 1
ATOM 1622 N N . ARG B 1 41 ? 51.462 13.711 34.281 1.00 42.47 46 ARG C N 1
ATOM 1623 C CA . ARG B 1 41 ? 52.055 13.267 33.022 1.00 51.66 46 ARG C CA 1
ATOM 1624 C C . ARG B 1 41 ? 52.058 11.742 32.871 1.00 58.78 46 ARG C C 1
ATOM 1625 O O . ARG B 1 41 ? 53.112 11.101 32.739 1.00 64.18 46 ARG C O 1
ATOM 1633 N N . ALA B 1 42 ? 50.837 11.186 32.941 1.00 55.53 47 ALA C N 1
ATOM 1634 C CA . ALA B 1 42 ? 50.519 9.835 32.570 1.00 54.19 47 ALA C CA 1
ATOM 1635 C C . ALA B 1 42 ? 49.166 9.894 31.879 1.00 54.33 47 ALA C C 1
ATOM 1636 O O . ALA B 1 42 ? 49.007 9.369 30.785 1.00 58.32 47 ALA C O 1
ATOM 1638 N N . ALA B 1 43 ? 48.181 10.541 32.514 1.00 52.38 48 ALA C N 1
ATOM 1639 C CA . ALA B 1 43 ? 46.930 10.937 31.816 1.00 49.87 48 ALA C CA 1
ATOM 1640 C C . ALA B 1 43 ? 47.138 12.135 30.908 1.00 45.37 48 ALA C C 1
ATOM 1641 O O . ALA B 1 43 ? 46.166 12.626 30.305 1.00 46.96 48 ALA C O 1
ATOM 1643 N N . LYS B 1 44 ? 48.388 12.613 30.822 1.00 43.78 49 LYS C N 1
ATOM 1644 C CA . LYS B 1 44 ? 48.743 13.763 29.997 1.00 41.05 49 LYS C CA 1
ATOM 1645 C C . LYS B 1 44 ? 47.778 14.874 30.264 1.00 38.13 49 LYS C C 1
ATOM 1646 O O . LYS B 1 44 ? 47.057 15.315 29.358 1.00 38.21 49 LYS C O 1
ATOM 1652 N N . THR B 1 45 ? 47.790 15.362 31.508 1.00 35.12 50 THR C N 1
ATOM 1653 C CA . THR B 1 45 ? 46.996 16.526 31.806 1.00 35.28 50 THR C CA 1
ATOM 1654 C C . THR B 1 45 ? 47.554 17.235 33.043 1.00 29.68 50 THR C C 1
ATOM 1655 O O . THR B 1 45 ? 48.560 16.814 33.607 1.00 32.68 50 THR C O 1
ATOM 1659 N N . GLY B 1 46 ? 46.833 18.256 33.471 1.00 31.01 51 GLY C N 1
ATOM 1660 C CA . GLY B 1 46 ? 47.314 19.128 34.548 1.00 27.99 51 GLY C CA 1
ATOM 1661 C C . GLY B 1 46 ? 46.379 20.313 34.580 1.00 26.15 51 GLY C C 1
ATOM 1662 O O . GLY B 1 46 ? 45.638 20.534 33.630 1.00 23.86 51 GLY C O 1
ATOM 1663 N N . THR B 1 47 ? 46.486 21.093 35.653 1.00 24.07 52 THR C N 1
ATOM 1664 C CA . THR B 1 47 ? 45.653 22.241 35.894 1.00 23.57 52 THR C CA 1
ATOM 1665 C C . THR B 1 47 ? 46.598 23.333 36.398 1.00 23.37 52 THR C C 1
ATOM 1666 O O . THR B 1 47 ? 47.595 23.071 37.077 1.00 24.03 52 THR C O 1
ATOM 1670 N N . VAL B 1 48 ? 46.261 24.540 36.052 1.00 18.87 53 VAL C N 1
ATOM 1671 C CA . VAL B 1 48 ? 46.975 25.724 36.512 1.00 18.14 53 VAL C CA 1
ATOM 1672 C C . VAL B 1 48 ? 45.999 26.643 37.136 1.00 17.14 53 VAL C C 1
ATOM 1673 O O . VAL B 1 48 ? 44.876 26.776 36.661 1.00 17.57 53 VAL C O 1
ATOM 1677 N N . ASP B 1 49 ? 46.402 27.286 38.270 1.00 16.03 54 ASP C N 1
ATOM 1678 C CA . ASP B 1 49 ? 45.588 28.311 38.955 1.00 17.19 54 ASP C CA 1
ATOM 1679 C C . ASP B 1 49 ? 46.553 29.375 39.383 1.00 17.49 54 ASP C C 1
ATOM 1680 O O . ASP B 1 49 ? 47.431 29.102 40.232 1.00 20.15 54 ASP C O 1
ATOM 1685 N N A VAL B 1 50 ? 46.523 30.548 38.779 0.50 15.27 55 VAL C N 1
ATOM 1686 N N B VAL B 1 50 ? 46.401 30.584 38.845 0.50 15.52 55 VAL C N 1
ATOM 1687 C CA A VAL B 1 50 ? 47.476 31.585 39.138 0.50 14.42 55 VAL C CA 1
ATOM 1688 C CA B VAL B 1 50 ? 47.329 31.678 39.086 0.50 14.59 55 VAL C CA 1
ATOM 1689 C C A VAL B 1 50 ? 46.663 32.854 39.372 0.50 13.64 55 VAL C C 1
ATOM 1690 C C B VAL B 1 50 ? 46.682 33.020 39.276 0.50 13.79 55 VAL C C 1
ATOM 1691 O O A VAL B 1 50 ? 45.569 32.983 38.745 0.50 13.72 55 VAL C O 1
ATOM 1692 O O B VAL B 1 50 ? 45.862 33.465 38.473 0.50 12.40 55 VAL C O 1
ATOM 1699 N N . THR B 1 51 ? 47.170 33.771 40.231 1.00 12.97 56 THR C N 1
ATOM 1700 C CA . THR B 1 51 ? 46.571 35.080 40.522 1.00 14.15 56 THR C CA 1
ATOM 1701 C C . THR B 1 51 ? 47.705 36.095 40.514 1.00 15.20 56 THR C C 1
ATOM 1702 O O . THR B 1 51 ? 48.812 35.863 41.096 1.00 15.18 56 THR C O 1
ATOM 1706 N N . THR B 1 52 ? 47.486 37.240 39.898 1.00 14.17 57 THR C N 1
ATOM 1707 C CA . THR B 1 52 ? 48.412 38.293 39.737 1.00 14.38 57 THR C CA 1
ATOM 1708 C C . THR B 1 52 ? 47.823 39.581 40.276 1.00 15.56 57 THR C C 1
ATOM 1709 O O . THR B 1 52 ? 46.653 39.840 40.030 1.00 15.18 57 THR C O 1
ATOM 1713 N N . ASP B 1 53 ? 48.595 40.341 41.065 1.00 12.77 58 ASP C N 1
ATOM 1714 C CA . ASP B 1 53 ? 48.181 41.625 41.615 1.00 13.59 58 ASP C CA 1
ATOM 1715 C C . ASP B 1 53 ? 48.344 42.776 40.651 1.00 13.69 58 ASP C C 1
ATOM 1716 O O . ASP B 1 53 ? 49.468 43.108 40.193 1.00 14.17 58 ASP C O 1
ATOM 1721 N N . ILE B 1 54 ? 47.227 43.408 40.243 1.00 13.35 59 ILE C N 1
ATOM 1722 C CA . ILE B 1 54 ? 47.285 44.545 39.374 1.00 14.01 59 ILE C CA 1
ATOM 1723 C C . ILE B 1 54 ? 48.121 45.666 39.805 1.00 13.79 59 ILE C C 1
ATOM 1724 O O . ILE B 1 54 ? 48.893 46.285 38.996 1.00 14.71 59 ILE C O 1
ATOM 1729 N N . ALA B 1 55 ? 48.192 45.945 41.075 1.00 14.54 60 ALA C N 1
ATOM 1730 C CA . ALA B 1 55 ? 49.017 46.992 41.617 1.00 15.25 60 ALA C CA 1
ATOM 1731 C C . ALA B 1 55 ? 50.519 46.789 41.497 1.00 14.72 60 ALA C C 1
ATOM 1732 O O . ALA B 1 55 ? 51.283 47.675 41.718 1.00 17.38 60 ALA C O 1
ATOM 1734 N N . SER B 1 56 ? 50.895 45.560 41.066 1.00 13.84 61 SER C N 1
ATOM 1735 C CA . SER B 1 56 ? 52.297 45.226 40.889 1.00 13.28 61 SER C CA 1
ATOM 1736 C C . SER B 1 56 ? 52.797 45.451 39.496 1.00 13.57 61 SER C C 1
ATOM 1737 O O . SER B 1 56 ? 53.943 45.145 39.193 1.00 12.58 61 SER C O 1
ATOM 1740 N N . ILE B 1 57 ? 51.977 46.120 38.670 1.00 12.95 62 ILE C N 1
ATOM 1741 C CA . ILE B 1 57 ? 52.431 46.425 37.337 1.00 14.14 62 ILE C CA 1
ATOM 1742 C C . ILE B 1 57 ? 53.617 47.314 37.282 1.00 14.43 62 ILE C C 1
ATOM 1743 O O . ILE B 1 57 ? 53.761 48.218 38.083 1.00 15.33 62 ILE C O 1
ATOM 1748 N N . HIS B 1 58 ? 54.518 47.047 36.299 1.00 13.37 63 HIS C N 1
ATOM 1749 C CA . HIS B 1 58 ? 55.673 47.869 36.089 1.00 15.72 63 HIS C CA 1
ATOM 1750 C C . HIS B 1 58 ? 55.862 48.082 34.615 1.00 14.62 63 HIS C C 1
ATOM 1751 O O . HIS B 1 58 ? 56.126 47.133 33.885 1.00 15.41 63 HIS C O 1
ATOM 1758 N N . THR B 1 59 ? 55.722 49.288 34.155 1.00 16.21 64 THR C N 1
ATOM 1759 C CA . THR B 1 59 ? 55.844 49.575 32.724 1.00 17.28 64 THR C CA 1
ATOM 1760 C C . THR B 1 59 ? 57.155 50.276 32.390 1.00 18.71 64 THR C C 1
ATOM 1761 O O . THR B 1 59 ? 57.483 50.438 31.196 1.00 19.57 64 THR C O 1
ATOM 1765 N N . GLY B 1 60 ? 57.880 50.749 33.413 1.00 16.21 65 GLY C N 1
ATOM 1766 C CA . GLY B 1 60 ? 58.987 51.630 33.178 1.00 16.79 65 GLY C CA 1
ATOM 1767 C C . GLY B 1 60 ? 58.745 53.095 33.425 1.00 18.48 65 GLY C C 1
ATOM 1768 O O . GLY B 1 60 ? 59.676 53.807 33.759 1.00 19.35 65 GLY C O 1
ATOM 1769 N N . SER B 1 61 ? 57.460 53.447 33.415 1.00 19.46 66 SER C N 1
ATOM 1770 C CA . SER B 1 61 ? 56.951 54.771 33.803 1.00 20.15 66 SER C CA 1
ATOM 1771 C C . SER B 1 61 ? 56.144 54.658 35.077 1.00 22.41 66 SER C C 1
ATOM 1772 O O . SER B 1 61 ? 55.047 54.129 35.069 1.00 21.93 66 SER C O 1
ATOM 1775 N N . ALA B 1 62 ? 56.699 55.162 36.171 1.00 23.35 67 ALA C N 1
ATOM 1776 C CA . ALA B 1 62 ? 55.973 55.184 37.416 1.00 24.53 67 ALA C CA 1
ATOM 1777 C C . ALA B 1 62 ? 54.660 55.975 37.259 1.00 26.21 67 ALA C C 1
ATOM 1778 O O . ALA B 1 62 ? 53.632 55.617 37.899 1.00 25.72 67 ALA C O 1
ATOM 1780 N N . LYS B 1 63 ? 54.667 57.049 36.453 1.00 27.38 68 LYS C N 1
ATOM 1781 C CA . LYS B 1 63 ? 53.434 57.823 36.247 1.00 29.21 68 LYS C CA 1
ATOM 1782 C C . LYS B 1 63 ? 52.351 56.976 35.573 1.00 25.03 68 LYS C C 1
ATOM 1783 O O . LYS B 1 63 ? 51.167 57.000 35.991 1.00 23.79 68 LYS C O 1
ATOM 1789 N N . LEU B 1 64 ? 52.746 56.242 34.536 1.00 21.55 69 LEU C N 1
ATOM 1790 C CA . LEU B 1 64 ? 51.848 55.372 33.835 1.00 21.26 69 LEU C CA 1
ATOM 1791 C C . LEU B 1 64 ? 51.343 54.242 34.762 1.00 19.24 69 LEU C C 1
ATOM 1792 O O . LEU B 1 64 ? 50.165 53.903 34.734 1.00 21.55 69 LEU C O 1
ATOM 1797 N N . ASP B 1 65 ? 52.230 53.686 35.601 1.00 17.73 70 ASP C N 1
ATOM 1798 C CA . ASP B 1 65 ? 51.867 52.590 36.437 1.00 18.93 70 ASP C CA 1
ATOM 1799 C C . ASP B 1 65 ? 50.686 53.020 37.355 1.00 21.27 70 ASP C C 1
ATOM 1800 O O . ASP B 1 65 ? 49.712 52.275 37.577 1.00 20.33 70 ASP C O 1
ATOM 1805 N N . GLU B 1 66 ? 50.841 54.232 37.924 1.00 22.11 71 GLU C N 1
ATOM 1806 C CA . GLU B 1 66 ? 49.837 54.789 38.868 1.00 26.12 71 GLU C CA 1
ATOM 1807 C C . GLU B 1 66 ? 48.574 55.075 38.108 1.00 23.41 71 GLU C C 1
ATOM 1808 O O . GLU B 1 66 ? 47.458 54.758 38.555 1.00 23.96 71 GLU C O 1
ATOM 1814 N N . HIS B 1 67 ? 48.698 55.684 36.955 1.00 23.87 72 HIS C N 1
ATOM 1815 C CA . HIS B 1 67 ? 47.558 55.964 36.130 1.00 24.53 72 HIS C CA 1
ATOM 1816 C C . HIS B 1 67 ? 46.724 54.748 35.782 1.00 25.98 72 HIS C C 1
ATOM 1817 O O . HIS B 1 67 ? 45.488 54.720 35.910 1.00 23.21 72 HIS C O 1
ATOM 1824 N N . LEU B 1 68 ? 47.395 53.655 35.404 1.00 18.93 73 LEU C N 1
ATOM 1825 C CA . LEU B 1 68 ? 46.695 52.448 34.991 1.00 18.72 73 LEU C CA 1
ATOM 1826 C C . LEU B 1 68 ? 45.878 51.811 36.125 1.00 18.21 73 LEU C C 1
ATOM 1827 O O . LEU B 1 68 ? 44.963 51.027 35.811 1.00 20.08 73 LEU C O 1
ATOM 1832 N N . GLN B 1 69 ? 46.220 52.084 37.391 1.00 19.29 74 GLN C N 1
ATOM 1833 C CA . GLN B 1 69 ? 45.489 51.585 38.564 1.00 19.48 74 GLN C CA 1
ATOM 1834 C C . GLN B 1 69 ? 44.197 52.344 38.870 1.00 22.62 74 GLN C C 1
ATOM 1835 O O . GLN B 1 69 ? 43.323 51.849 39.604 1.00 21.23 74 GLN C O 1
ATOM 1841 N N . THR B 1 70 ? 44.083 53.508 38.276 1.00 23.28 75 THR C N 1
ATOM 1842 C CA . THR B 1 70 ? 42.899 54.340 38.618 1.00 26.02 75 THR C CA 1
ATOM 1843 C C . THR B 1 70 ? 41.652 53.801 37.967 1.00 26.11 75 THR C C 1
ATOM 1844 O O . THR B 1 70 ? 41.700 52.963 37.087 1.00 23.24 75 THR C O 1
ATOM 1848 N N . ALA B 1 71 ? 40.512 54.328 38.439 1.00 28.95 76 ALA C N 1
ATOM 1849 C CA . ALA B 1 71 ? 39.213 53.956 37.915 1.00 33.63 76 ALA C CA 1
ATOM 1850 C C . ALA B 1 71 ? 39.110 53.942 36.400 1.00 32.96 76 ALA C C 1
ATOM 1851 O O . ALA B 1 71 ? 38.351 53.150 35.858 1.00 37.62 76 ALA C O 1
ATOM 1853 N N . GLU B 1 72 ? 39.821 54.833 35.721 1.00 35.15 77 GLU C N 1
ATOM 1854 C CA . GLU B 1 72 ? 39.854 54.925 34.249 1.00 39.70 77 GLU C CA 1
ATOM 1855 C C . GLU B 1 72 ? 40.441 53.784 33.449 1.00 39.76 77 GLU C C 1
ATOM 1856 O O . GLU B 1 72 ? 40.221 53.702 32.216 1.00 38.37 77 GLU C O 1
ATOM 1862 N N . PHE B 1 73 ? 41.309 52.973 34.065 1.00 30.61 78 PHE C N 1
ATOM 1863 C CA . PHE B 1 73 ? 41.855 51.851 33.335 1.00 25.06 78 PHE C CA 1
ATOM 1864 C C . PHE B 1 73 ? 41.583 50.576 34.152 1.00 21.33 78 PHE C C 1
ATOM 1865 O O . PHE B 1 73 ? 40.484 50.078 34.057 1.00 22.59 78 PHE C O 1
ATOM 1873 N N . PHE B 1 74 ? 42.526 50.027 34.925 1.00 19.22 79 PHE C N 1
ATOM 1874 C CA . PHE B 1 74 ? 42.300 48.755 35.536 1.00 17.07 79 PHE C CA 1
ATOM 1875 C C . PHE B 1 74 ? 41.307 48.861 36.717 1.00 19.18 79 PHE C C 1
ATOM 1876 O O . PHE B 1 74 ? 40.756 47.860 37.180 1.00 19.72 79 PHE C O 1
ATOM 1884 N N . ASP B 1 75 ? 41.232 50.042 37.299 1.00 21.70 80 ASP C N 1
ATOM 1885 C CA . ASP B 1 75 ? 40.499 50.195 38.575 1.00 23.05 80 ASP C CA 1
ATOM 1886 C C . ASP B 1 75 ? 40.932 49.148 39.578 1.00 20.48 80 ASP C C 1
ATOM 1887 O O . ASP B 1 75 ? 40.096 48.417 40.073 1.00 24.52 80 ASP C O 1
ATOM 1892 N N . ALA B 1 76 ? 42.137 49.289 40.078 1.00 21.36 81 ALA C N 1
ATOM 1893 C CA . ALA B 1 76 ? 42.693 48.332 40.987 1.00 22.69 81 ALA C CA 1
ATOM 1894 C C . ALA B 1 76 ? 42.051 48.291 42.397 1.00 23.24 81 ALA C C 1
ATOM 1895 O O . ALA B 1 76 ? 42.077 47.273 43.099 1.00 24.38 81 ALA C O 1
ATOM 1897 N N . ALA B 1 77 ? 41.460 49.400 42.806 1.00 23.52 82 ALA C N 1
ATOM 1898 C CA . ALA B 1 77 ? 40.749 49.412 44.071 1.00 24.09 82 ALA C CA 1
ATOM 1899 C C . ALA B 1 77 ? 39.579 48.492 44.061 1.00 27.76 82 ALA C C 1
ATOM 1900 O O . ALA B 1 77 ? 39.308 47.801 45.066 1.00 32.99 82 ALA C O 1
ATOM 1902 N N . LYS B 1 78 ? 38.894 48.399 42.928 1.00 23.86 83 LYS C N 1
ATOM 1903 C CA . LYS B 1 78 ? 37.807 47.503 42.751 1.00 25.96 83 LYS C CA 1
ATOM 1904 C C . LYS B 1 78 ? 38.106 46.081 42.257 1.00 23.91 83 LYS C C 1
ATOM 1905 O O . LYS B 1 78 ? 37.453 45.067 42.634 1.00 22.75 83 LYS C O 1
ATOM 1911 N N . PHE B 1 79 ? 39.113 45.973 41.387 1.00 20.83 84 PHE C N 1
ATOM 1912 C CA . PHE B 1 79 ? 39.463 44.683 40.795 1.00 22.25 84 PHE C CA 1
ATOM 1913 C C . PHE B 1 79 ? 40.983 44.487 40.988 1.00 21.22 84 PHE C C 1
ATOM 1914 O O . PHE B 1 79 ? 41.824 44.804 40.055 1.00 19.44 84 PHE C O 1
ATOM 1922 N N . PRO B 1 80 ? 41.362 44.097 42.184 1.00 19.35 85 PRO C N 1
ATOM 1923 C CA . PRO B 1 80 ? 42.744 44.208 42.516 1.00 19.67 85 PRO C CA 1
ATOM 1924 C C . PRO B 1 80 ? 43.628 43.114 41.913 1.00 19.65 85 PRO C C 1
ATOM 1925 O O . PRO B 1 80 ? 44.836 43.261 41.943 1.00 17.39 85 PRO C O 1
ATOM 1929 N N . GLN B 1 81 ? 43.007 42.050 41.435 1.00 18.57 86 GLN C N 1
ATOM 1930 C CA . GLN B 1 81 ? 43.760 40.886 40.943 1.00 16.96 86 GLN C CA 1
ATOM 1931 C C . GLN B 1 81 ? 43.212 40.446 39.623 1.00 16.34 86 GLN C C 1
ATOM 1932 O O . GLN B 1 81 ? 42.056 40.726 39.205 1.00 21.10 86 GLN C O 1
ATOM 1938 N N . ALA B 1 82 ? 44.010 39.742 38.858 1.00 14.17 87 ALA C N 1
ATOM 1939 C CA . ALA B 1 82 ? 43.633 38.982 37.727 1.00 14.90 87 ALA C CA 1
ATOM 1940 C C . ALA B 1 82 ? 43.919 37.534 37.968 1.00 15.82 87 ALA C C 1
ATOM 1941 O O . ALA B 1 82 ? 44.833 37.257 38.708 1.00 16.71 87 ALA C O 1
ATOM 1943 N N . ASN B 1 83 ? 43.173 36.606 37.352 1.00 15.47 88 ASN C N 1
ATOM 1944 C CA . ASN B 1 83 ? 43.249 35.175 37.675 1.00 17.40 88 ASN C CA 1
ATOM 1945 C C . ASN B 1 83 ? 43.228 34.433 36.382 1.00 17.89 88 ASN C C 1
ATOM 1946 O O . ASN B 1 83 ? 42.489 34.821 35.442 1.00 17.01 88 ASN C O 1
ATOM 1951 N N . TYR B 1 84 ? 43.990 33.371 36.283 1.00 14.96 89 TYR C N 1
ATOM 1952 C CA . TYR B 1 84 ? 44.011 32.476 35.132 1.00 16.04 89 TYR C CA 1
ATOM 1953 C C . TYR B 1 84 ? 43.894 31.075 35.663 1.00 16.91 89 TYR C C 1
ATOM 1954 O O . TYR B 1 84 ? 44.663 30.631 36.568 1.00 16.03 89 TYR C O 1
ATOM 1963 N N . LYS B 1 85 ? 42.925 30.346 35.128 1.00 17.19 90 LYS C N 1
ATOM 1964 C CA . LYS B 1 85 ? 42.783 28.965 35.453 1.00 18.60 90 LYS C CA 1
ATOM 1965 C C . LYS B 1 85 ? 42.710 28.162 34.181 1.00 17.62 90 LYS C C 1
ATOM 1966 O O . LYS B 1 85 ? 41.968 28.609 33.270 1.00 18.51 90 LYS C O 1
ATOM 1972 N N . GLY B 1 86 ? 43.345 27.022 34.092 1.00 15.96 91 GLY C N 1
ATOM 1973 C CA . GLY B 1 86 ? 43.232 26.226 32.847 1.00 17.79 91 GLY C CA 1
ATOM 1974 C C . GLY B 1 86 ? 43.802 24.890 32.958 1.00 17.39 91 GLY C C 1
ATOM 1975 O O . GLY B 1 86 ? 44.313 24.452 34.030 1.00 19.32 91 GLY C O 1
ATOM 1976 N N . THR B 1 87 ? 43.586 24.148 31.898 1.00 19.35 92 THR C N 1
ATOM 1977 C CA . THR B 1 87 ? 43.977 22.769 31.780 1.00 21.20 92 THR C CA 1
ATOM 1978 C C . THR B 1 87 ? 45.138 22.629 30.812 1.00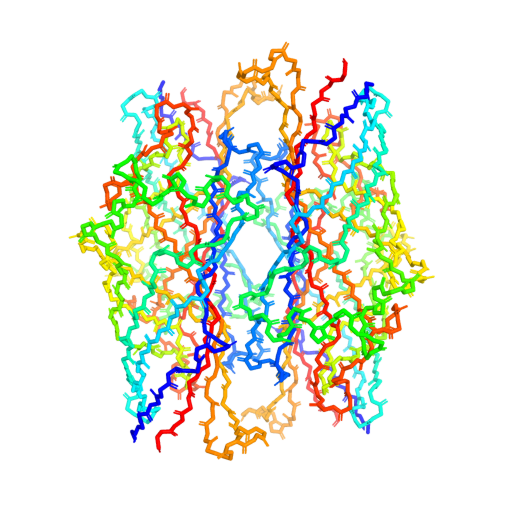 19.88 92 THR C C 1
ATOM 1979 O O . THR B 1 87 ? 45.094 23.185 29.767 1.00 19.86 92 THR C O 1
ATOM 1983 N N . ILE B 1 88 ? 46.121 21.820 31.166 1.00 19.80 93 ILE C N 1
ATOM 1984 C CA . ILE B 1 88 ? 47.341 21.599 30.382 1.00 19.88 93 ILE C CA 1
ATOM 1985 C C . ILE B 1 88 ? 47.103 20.517 29.344 1.00 19.69 93 ILE C C 1
ATOM 1986 O O . ILE B 1 88 ? 46.652 19.461 29.711 1.00 21.33 93 ILE C O 1
ATOM 1991 N N . LYS B 1 89 ? 47.339 20.834 28.061 1.00 19.30 94 LYS C N 1
ATOM 1992 C CA . LYS B 1 89 ? 47.242 19.887 26.943 1.00 20.08 94 LYS C CA 1
ATOM 1993 C C . LYS B 1 89 ? 48.637 19.430 26.539 1.00 19.94 94 LYS C C 1
ATOM 1994 O O . LYS B 1 89 ? 49.583 20.213 26.452 1.00 19.62 94 LYS C O 1
ATOM 2000 N N . PHE B 1 90 ? 48.758 18.150 26.141 1.00 20.01 95 PHE C N 1
ATOM 2001 C CA . PHE B 1 90 ? 50.043 17.596 25.728 1.00 21.53 95 PHE C CA 1
ATOM 2002 C C . PHE B 1 90 ? 50.073 17.242 24.236 1.00 25.63 95 PHE C C 1
ATOM 2003 O O . PHE B 1 90 ? 49.011 16.962 23.730 1.00 28.88 95 PHE C O 1
ATOM 2011 N N . ASP B 1 91 ? 51.248 17.302 23.600 1.00 28.13 96 ASP C N 1
ATOM 2012 C CA . ASP B 1 91 ? 51.560 16.944 22.109 1.00 30.43 96 ASP C CA 1
ATOM 2013 C C . ASP B 1 91 ? 52.597 15.844 22.419 1.00 40.25 96 ASP C C 1
ATOM 2014 O O . ASP B 1 91 ? 53.800 16.112 22.596 1.00 42.24 96 ASP C O 1
ATOM 2019 N N . GLY B 1 92 ? 52.087 14.630 22.567 1.00 43.47 97 GLY C N 1
ATOM 2020 C CA . GLY B 1 92 ? 52.883 13.464 22.889 1.00 49.37 97 GLY C CA 1
ATOM 2021 C C . GLY B 1 92 ? 53.102 13.457 24.383 1.00 50.23 97 GLY C C 1
ATOM 2022 O O . GLY B 1 92 ? 52.120 13.472 25.160 1.00 51.30 97 GLY C O 1
ATOM 2023 N N . ASP B 1 93 ? 54.376 13.451 24.790 1.00 44.17 98 ASP C N 1
ATOM 2024 C CA . ASP B 1 93 ? 54.733 13.422 26.219 1.00 44.33 98 ASP C CA 1
ATOM 2025 C C . ASP B 1 93 ? 55.024 14.826 26.715 1.00 39.77 98 ASP C C 1
ATOM 2026 O O . ASP B 1 93 ? 55.396 14.992 27.844 1.00 37.82 98 ASP C O 1
ATOM 2031 N N . LYS B 1 94 ? 54.787 15.836 25.886 1.00 35.84 99 LYS C N 1
ATOM 2032 C CA . LYS B 1 94 ? 55.238 17.180 26.161 1.00 34.83 99 LYS C CA 1
ATOM 2033 C C . LYS B 1 94 ? 54.039 18.105 26.338 1.00 28.53 99 LYS C C 1
ATOM 2034 O O . LYS B 1 94 ? 53.178 18.145 25.459 1.00 28.89 99 LYS C O 1
ATOM 2040 N N . PRO B 1 95 ? 53.967 18.855 27.432 1.00 25.24 100 PRO C N 1
ATOM 2041 C CA . PRO B 1 95 ? 52.980 19.932 27.527 1.00 25.41 100 PRO C CA 1
ATOM 2042 C C . PRO B 1 95 ? 53.112 20.912 26.378 1.00 21.92 100 PRO C C 1
ATOM 2043 O O . PRO B 1 95 ? 54.216 21.355 26.079 1.00 23.06 100 PRO C O 1
ATOM 2047 N N . VAL B 1 96 ? 52.021 21.236 25.673 1.00 19.92 101 VAL C N 1
ATOM 2048 C CA . VAL B 1 96 ? 52.087 22.163 24.544 1.00 19.16 101 VAL C CA 1
ATOM 2049 C C . VAL B 1 96 ? 51.278 23.433 24.709 1.00 17.55 101 VAL C C 1
ATOM 2050 O O . VAL B 1 96 ? 51.519 24.398 24.018 1.00 16.71 101 VAL C O 1
ATOM 2054 N N . SER B 1 97 ? 50.245 23.390 25.549 1.00 16.67 102 SER C N 1
ATOM 2055 C CA . SER B 1 97 ? 49.393 24.545 25.735 1.00 17.08 102 SER C CA 1
ATOM 2056 C C . SER B 1 97 ? 48.631 24.427 27.053 1.00 17.47 102 SER C C 1
ATOM 2057 O O . SER B 1 97 ? 48.606 23.385 27.674 1.00 17.10 102 SER C O 1
ATOM 2060 N N . VAL B 1 98 ? 48.078 25.545 27.460 1.00 18.28 103 VAL C N 1
ATOM 2061 C CA . VAL B 1 98 ? 47.134 25.625 28.564 1.00 16.48 103 VAL C CA 1
ATOM 2062 C C . VAL B 1 98 ? 45.874 26.267 28.014 1.00 17.85 103 VAL C C 1
ATOM 2063 O O . VAL B 1 98 ? 45.916 27.364 27.445 1.00 16.77 103 VAL C O 1
ATOM 2067 N N . VAL B 1 99 ? 44.772 25.519 28.098 1.00 19.31 104 VAL C N 1
ATOM 2068 C CA . VAL B 1 99 ? 43.457 25.984 27.697 1.00 20.15 104 VAL C CA 1
ATOM 2069 C C . VAL B 1 99 ? 42.622 26.379 28.908 1.00 20.07 104 VAL C C 1
ATOM 2070 O O . VAL B 1 99 ? 42.369 25.562 29.769 1.00 19.35 104 VAL C O 1
ATOM 2074 N N . GLY B 1 100 ? 42.234 27.637 28.991 1.00 20.49 105 GLY C N 1
ATOM 2075 C CA . GLY B 1 100 ? 41.627 28.182 30.166 1.00 21.64 105 GLY C CA 1
ATOM 2076 C C . GLY B 1 100 ? 40.906 29.496 30.047 1.00 21.75 105 GLY C C 1
ATOM 2077 O O . GLY B 1 100 ? 40.396 29.797 28.983 1.00 19.87 105 GLY C O 1
ATOM 2078 N N . ASN B 1 101 ? 40.776 30.204 31.174 1.00 19.61 106 ASN C N 1
ATOM 2079 C CA . ASN B 1 101 ? 40.015 31.431 31.240 1.00 20.42 106 ASN C CA 1
ATOM 2080 C C . ASN B 1 101 ? 40.782 32.463 32.057 1.00 16.98 106 ASN C C 1
ATOM 2081 O O . ASN B 1 101 ? 41.278 32.106 33.136 1.00 18.37 106 ASN C O 1
ATOM 2086 N N . LEU B 1 102 ? 40.782 33.675 31.577 1.00 16.87 107 LEU C N 1
ATOM 2087 C CA . LEU B 1 102 ? 41.395 34.816 32.202 1.00 16.41 107 LEU C CA 1
ATOM 2088 C C . LEU B 1 102 ? 40.280 35.616 32.767 1.00 17.12 107 LEU C C 1
ATOM 2089 O O . LEU B 1 102 ? 39.332 35.951 32.022 1.00 17.54 107 LEU C O 1
ATOM 2094 N N . THR B 1 103 ? 40.381 35.935 34.041 1.00 17.78 108 THR C N 1
ATOM 2095 C CA . THR B 1 103 ? 39.536 36.951 34.681 1.00 17.61 108 THR C CA 1
ATOM 2096 C C . THR B 1 103 ? 40.359 38.199 34.883 1.00 17.94 108 THR C C 1
ATOM 2097 O O . THR B 1 103 ? 41.392 38.186 35.573 1.00 16.56 108 THR C O 1
ATOM 2101 N N . LEU B 1 104 ? 39.919 39.308 34.306 1.00 16.26 109 LEU C N 1
ATOM 2102 C CA . LEU B 1 104 ? 40.610 40.541 34.322 1.00 16.29 109 LEU C CA 1
ATOM 2103 C C . LEU B 1 104 ? 39.646 41.689 34.264 1.00 17.00 109 LEU C C 1
ATOM 2104 O O . LEU B 1 104 ? 38.760 41.656 33.370 1.00 17.53 109 LEU C O 1
ATOM 2109 N N . HIS B 1 105 ? 39.707 42.630 35.207 1.00 19.14 110 HIS C N 1
ATOM 2110 C CA . HIS B 1 105 ? 38.800 43.814 35.146 1.00 19.21 110 HIS C CA 1
ATOM 2111 C C . HIS B 1 105 ? 37.293 43.437 35.206 1.00 20.52 110 HIS C C 1
ATOM 2112 O O . HIS B 1 105 ? 36.474 44.060 34.520 1.00 21.14 110 HIS C O 1
ATOM 2119 N N . GLY B 1 106 ? 36.962 42.424 36.013 1.00 22.98 111 GLY C N 1
ATOM 2120 C CA . GLY B 1 106 ? 35.578 41.984 36.170 1.00 24.32 111 GLY C CA 1
ATOM 2121 C C . GLY B 1 106 ? 35.046 41.139 35.041 1.00 24.23 111 GLY C C 1
ATOM 2122 O O . GLY B 1 106 ? 33.808 40.841 34.981 1.00 25.50 111 GLY C O 1
ATOM 2123 N N . VAL B 1 107 ? 35.895 40.737 34.095 1.00 19.95 112 VAL C N 1
ATOM 2124 C CA . VAL B 1 107 ? 35.447 40.033 32.913 1.00 20.00 112 VAL C CA 1
ATOM 2125 C C . VAL B 1 107 ? 36.202 38.743 32.806 1.00 20.31 112 VAL C C 1
ATOM 2126 O O . VAL B 1 107 ? 37.424 38.778 32.903 1.00 17.88 112 VAL C O 1
ATOM 2130 N N . THR B 1 108 ? 35.473 37.641 32.587 1.00 19.86 113 THR C N 1
ATOM 2131 C CA . THR B 1 108 ? 36.105 36.288 32.469 1.00 19.72 113 THR C CA 1
ATOM 2132 C C . THR B 1 108 ? 35.930 35.843 31.058 1.00 21.24 113 THR C C 1
ATOM 2133 O O . THR B 1 108 ? 34.747 35.713 30.551 1.00 23.39 113 THR C O 1
ATOM 2137 N N . LYS B 1 109 ? 37.017 35.568 30.354 1.00 21.02 114 LYS C N 1
ATOM 2138 C CA . LYS B 1 109 ? 36.980 35.125 28.939 1.00 20.12 114 LYS C CA 1
ATOM 2139 C C . LYS B 1 109 ? 37.991 34.061 28.647 1.00 20.23 114 LYS C C 1
ATOM 2140 O O . LYS B 1 109 ? 39.087 34.003 29.306 1.00 17.79 114 LYS C O 1
ATOM 2146 N N . PRO B 1 110 ? 37.756 33.206 27.697 1.00 18.77 115 PRO C N 1
ATOM 2147 C CA . PRO B 1 110 ? 38.720 32.194 27.264 1.00 18.52 115 PRO C CA 1
ATOM 2148 C C . PRO B 1 110 ? 40.064 32.701 26.789 1.00 18.08 115 PRO C C 1
ATOM 2149 O O . PRO B 1 110 ? 40.162 33.762 26.170 1.00 18.24 115 PRO C O 1
ATOM 2153 N N . LEU B 1 111 ? 41.132 32.050 27.301 1.00 17.86 116 LEU C N 1
ATOM 2154 C CA . LEU B 1 111 ? 42.540 32.336 26.881 1.00 17.39 116 LEU C CA 1
ATOM 2155 C C . LEU B 1 111 ? 43.370 31.110 26.843 1.00 19.71 116 LEU C C 1
ATOM 2156 O O . LEU B 1 111 ? 43.385 30.320 27.816 1.00 19.73 116 LEU C O 1
ATOM 2161 N N . THR B 1 112 ? 44.063 30.900 25.699 1.00 17.85 117 THR C N 1
ATOM 2162 C CA . THR B 1 112 ? 44.895 29.737 25.537 1.00 18.20 117 THR C CA 1
ATOM 2163 C C . THR B 1 112 ? 46.329 30.227 25.571 1.00 18.84 117 THR C C 1
ATOM 2164 O O . THR B 1 112 ? 46.631 31.283 24.994 1.00 22.40 117 THR C O 1
ATOM 2168 N N . LEU B 1 113 ? 47.173 29.584 26.399 1.00 18.87 118 LEU C N 1
ATOM 2169 C CA . LEU B 1 113 ? 48.631 29.887 26.382 1.00 17.80 118 LEU C CA 1
ATOM 2170 C C . LEU B 1 113 ? 49.370 28.796 25.684 1.00 19.97 118 LEU C C 1
ATOM 2171 O O . LEU B 1 113 ? 49.161 27.635 26.053 1.00 23.94 118 LEU C O 1
ATOM 2176 N N . LYS B 1 114 ? 50.266 29.144 24.749 1.00 18.23 119 LYS C N 1
ATOM 2177 C CA . LYS B 1 114 ? 51.125 28.179 24.075 1.00 18.50 119 LYS C CA 1
ATOM 2178 C C . LYS B 1 114 ? 52.400 27.963 24.875 1.00 17.54 119 LYS C C 1
ATOM 2179 O O . LYS B 1 114 ? 53.050 28.938 25.243 1.00 17.61 119 LYS C O 1
ATOM 2185 N N . ILE B 1 115 ? 52.775 26.743 25.142 1.00 16.72 120 ILE C N 1
ATOM 2186 C CA . ILE B 1 115 ? 53.981 26.482 25.913 1.00 17.79 120 ILE C CA 1
ATOM 2187 C C . ILE B 1 115 ? 55.109 26.351 24.910 1.00 19.02 120 ILE C C 1
ATOM 2188 O O . ILE B 1 115 ? 55.126 25.400 24.070 1.00 21.89 120 ILE C O 1
ATOM 2193 N N . ASP B 1 116 ? 56.040 27.297 24.930 1.00 18.30 121 ASP C N 1
ATOM 2194 C CA . ASP B 1 116 ? 57.205 27.265 24.033 1.00 22.21 121 ASP C CA 1
ATOM 2195 C C . ASP B 1 116 ? 58.354 26.446 24.557 1.00 23.91 121 ASP C C 1
ATOM 2196 O O . ASP B 1 116 ? 59.163 25.870 23.781 1.00 24.30 121 ASP C O 1
ATOM 2201 N N . SER B 1 117 ? 58.516 26.408 25.857 1.00 19.26 122 SER C N 1
ATOM 2202 C CA . SER B 1 117 ? 59.534 25.515 26.498 1.00 21.94 122 SER C CA 1
ATOM 2203 C C . SER B 1 117 ? 59.015 25.020 27.859 1.00 20.04 122 SER C C 1
ATOM 2204 O O . SER B 1 117 ? 58.175 25.651 28.512 1.00 17.71 122 SER C O 1
ATOM 2207 N N . PHE B 1 118 ? 59.376 23.799 28.168 1.00 21.32 123 PHE C N 1
ATOM 2208 C CA . PHE B 1 118 ? 59.013 23.115 29.371 1.00 20.90 123 PHE C CA 1
ATOM 2209 C C . PHE B 1 118 ? 60.158 22.241 29.789 1.00 20.31 123 PHE C C 1
ATOM 2210 O O . PHE B 1 118 ? 60.724 21.464 28.975 1.00 21.93 123 PHE C O 1
ATOM 2218 N N . LYS B 1 119 ? 60.545 22.341 31.072 1.00 20.34 124 LYS C N 1
ATOM 2219 C CA . LYS B 1 119 ? 61.673 21.602 31.588 1.00 21.53 124 LYS C CA 1
ATOM 2220 C C . LYS B 1 119 ? 61.386 21.292 33.020 1.00 20.69 124 LYS C C 1
ATOM 2221 O O . LYS B 1 119 ? 60.920 22.190 33.795 1.00 21.03 124 LYS C O 1
ATOM 2227 N N . CYS B 1 120 ? 61.618 20.054 33.436 1.00 21.12 125 CYS C N 1
ATOM 2228 C CA . CYS B 1 120 ? 61.576 19.725 34.839 1.00 23.45 125 CYS C CA 1
ATOM 2229 C C . CYS B 1 120 ? 62.955 19.157 35.235 1.00 21.73 125 CYS C C 1
ATOM 2230 O O . CYS B 1 120 ? 63.573 18.479 34.426 1.00 23.77 125 CYS C O 1
ATOM 2233 N N . MET B 1 121 ? 63.467 19.526 36.395 1.00 22.17 126 MET C N 1
ATOM 2234 C CA . MET B 1 121 ? 64.808 19.145 36.788 1.00 22.78 126 MET C CA 1
ATOM 2235 C C . MET B 1 121 ? 64.889 19.143 38.303 1.00 22.74 126 MET C C 1
ATOM 2236 O O . MET B 1 121 ? 64.083 19.818 38.998 1.00 20.25 126 MET C O 1
ATOM 2241 N N . PRO B 1 122 ? 65.773 18.319 38.858 1.00 23.40 127 PRO C N 1
ATOM 2242 C CA . PRO B 1 122 ? 66.133 18.549 40.241 1.00 24.45 127 PRO C CA 1
ATOM 2243 C C . PRO B 1 122 ? 66.909 19.873 40.328 1.00 24.95 127 PRO C C 1
ATOM 2244 O O . PRO B 1 122 ? 67.854 20.101 39.630 1.00 29.04 127 PRO C O 1
ATOM 2248 N N . HIS B 1 123 ? 66.475 20.752 41.209 1.00 24.20 128 HIS C N 1
ATOM 2249 C CA . HIS B 1 123 ? 67.097 22.011 41.371 1.00 23.25 128 HIS C CA 1
ATOM 2250 C C . HIS B 1 123 ? 68.408 21.776 42.130 1.00 27.29 128 HIS C C 1
ATOM 2251 O O . HIS B 1 123 ? 68.414 21.081 43.129 1.00 25.02 128 HIS C O 1
ATOM 2258 N N . PRO B 1 124 ? 69.546 22.259 41.609 1.00 29.98 129 PRO C N 1
ATOM 2259 C CA . PRO B 1 124 ? 70.771 21.818 42.308 1.00 33.76 129 PRO C CA 1
ATOM 2260 C C . PRO B 1 124 ? 70.997 22.330 43.749 1.00 33.58 129 PRO C C 1
ATOM 2261 O O . PRO B 1 124 ? 71.748 21.733 44.561 1.00 33.67 129 PRO C O 1
ATOM 2265 N N . MET B 1 125 ? 70.317 23.427 44.076 1.00 29.79 130 MET C N 1
ATOM 2266 C CA . MET B 1 125 ? 70.530 24.047 45.360 1.00 30.08 130 MET C CA 1
ATOM 2267 C C . MET B 1 125 ? 69.337 23.758 46.262 1.00 26.11 130 MET C C 1
ATOM 2268 O O . MET B 1 125 ? 69.517 23.544 47.440 1.00 28.14 130 MET C O 1
ATOM 2273 N N . LEU B 1 126 ? 68.119 23.720 45.702 1.00 25.17 131 LEU C N 1
ATOM 2274 C CA . LEU B 1 126 ? 66.931 23.403 46.524 1.00 24.03 131 LEU C CA 1
ATOM 2275 C C . LEU B 1 126 ? 66.802 21.923 46.793 1.00 26.88 131 LEU C C 1
ATOM 2276 O O . LEU B 1 126 ? 66.133 21.546 47.724 1.00 27.33 131 LEU C O 1
ATOM 2281 N N . LYS B 1 127 ? 67.441 21.086 45.995 1.00 28.01 132 LYS C N 1
ATOM 2282 C CA . LYS B 1 127 ? 67.365 19.628 46.184 1.00 30.80 132 LYS C CA 1
ATOM 2283 C C . LYS B 1 127 ? 65.877 19.205 46.183 1.00 33.56 132 LYS C C 1
ATOM 2284 O O . LYS B 1 127 ? 65.422 18.381 46.988 1.00 36.21 132 LYS C O 1
ATOM 2290 N N . ARG B 1 128 ? 65.118 19.782 45.238 1.00 30.48 133 ARG C N 1
ATOM 2291 C CA . ARG B 1 128 ? 63.713 19.552 45.079 1.00 27.71 133 ARG C CA 1
ATOM 2292 C C . ARG B 1 128 ? 63.401 19.704 43.590 1.00 24.49 133 ARG C C 1
ATOM 2293 O O . ARG B 1 128 ? 64.156 20.432 42.915 1.00 25.77 133 ARG C O 1
ATOM 2301 N N . GLU B 1 129 ? 62.352 19.038 43.103 1.00 24.00 134 GLU C N 1
ATOM 2302 C CA . GLU B 1 129 ? 62.037 19.107 41.644 1.00 23.21 134 GLU C CA 1
ATOM 2303 C C . GLU B 1 129 ? 61.422 20.460 41.387 1.00 19.89 134 GLU C C 1
ATOM 2304 O O . GLU B 1 129 ? 60.567 20.924 42.159 1.00 19.64 134 GLU C O 1
ATOM 2310 N N . VAL B 1 130 ? 61.853 21.032 40.301 1.00 19.51 135 VAL C N 1
ATOM 2311 C CA . VAL B 1 130 ? 61.285 22.354 39.847 1.00 19.19 135 VAL C CA 1
ATOM 2312 C C . VAL B 1 130 ? 60.919 22.187 38.395 1.00 20.85 135 VAL C C 1
ATOM 2313 O O . VAL B 1 130 ? 61.710 21.568 37.632 1.00 19.99 135 VAL C O 1
ATOM 2317 N N . CYS B 1 131 ? 59.734 22.636 38.011 1.00 18.66 136 CYS C N 1
ATOM 2318 C CA A CYS B 1 131 ? 59.358 22.666 36.615 0.50 19.37 136 CYS C CA 1
ATOM 2319 C CA B CYS B 1 131 ? 59.334 22.657 36.604 0.50 19.59 136 CYS C CA 1
ATOM 2320 C C . CYS B 1 131 ? 59.273 24.103 36.151 1.00 17.96 136 CYS C C 1
ATOM 2321 O O . CYS B 1 131 ? 58.775 24.936 36.877 1.00 17.45 136 CYS C O 1
ATOM 2326 N N . GLY B 1 132 ? 59.807 24.363 34.954 1.00 16.30 137 GLY C N 1
ATOM 2327 C CA . GLY B 1 132 ? 59.840 25.701 34.359 1.00 14.87 137 GLY C CA 1
ATOM 2328 C C . GLY B 1 132 ? 59.250 25.775 32.984 1.00 14.71 137 GLY C C 1
ATOM 2329 O O . GLY B 1 132 ? 59.415 24.843 32.190 1.00 14.76 137 GLY C O 1
ATOM 2330 N N . VAL B 1 133 ? 58.602 26.895 32.662 1.00 14.38 138 VAL C N 1
ATOM 2331 C CA . VAL B 1 133 ? 57.962 27.109 31.376 1.00 16.10 138 VAL C CA 1
ATOM 2332 C C . VAL B 1 133 ? 58.264 28.459 30.830 1.00 15.71 138 VAL C C 1
ATOM 2333 O O . VAL B 1 133 ? 58.348 29.420 31.593 1.00 14.35 138 VAL C O 1
ATOM 2337 N N . ASP B 1 134 ? 58.322 28.593 29.490 1.00 15.44 139 ASP C N 1
ATOM 2338 C CA . ASP B 1 134 ? 58.114 29.862 28.861 1.00 15.93 139 ASP C CA 1
ATOM 2339 C C . ASP B 1 134 ? 56.862 29.693 27.985 1.00 15.77 139 ASP C C 1
ATOM 2340 O O . ASP B 1 134 ? 56.773 28.687 27.240 1.00 15.29 139 ASP C O 1
ATOM 2345 N N . ALA B 1 135 ? 55.938 30.603 28.119 1.00 14.24 140 ALA C N 1
ATOM 2346 C CA . ALA B 1 135 ? 54.660 30.479 27.413 1.00 14.73 140 ALA C CA 1
ATOM 2347 C C . ALA B 1 135 ? 54.294 31.785 26.838 1.00 14.73 140 ALA C C 1
ATOM 2348 O O . ALA B 1 135 ? 54.787 32.869 27.213 1.00 15.54 140 ALA C O 1
ATOM 2350 N N . VAL B 1 136 ? 53.406 31.696 25.832 1.00 13.95 141 VAL C N 1
ATOM 2351 C CA . VAL B 1 136 ? 52.964 32.927 25.138 1.00 15.52 141 VAL C CA 1
ATOM 2352 C C . VAL B 1 136 ? 51.478 32.889 24.844 1.00 16.98 141 VAL C C 1
ATOM 2353 O O . VAL B 1 136 ? 50.895 31.786 24.612 1.00 17.91 141 VAL C O 1
ATOM 2357 N N . GLY B 1 137 ? 50.852 34.040 24.904 1.00 16.82 142 GLY C N 1
ATOM 2358 C CA . GLY B 1 137 ? 49.435 34.094 24.505 1.00 18.46 142 GLY C CA 1
ATOM 2359 C C . GLY B 1 137 ? 49.133 35.451 24.081 1.00 17.27 142 GLY C C 1
ATOM 2360 O O . GLY B 1 137 ? 49.995 36.325 24.088 1.00 16.49 142 GLY C O 1
ATOM 2361 N N . GLU B 1 138 ? 47.890 35.661 23.577 1.00 17.44 143 GLU C N 1
ATOM 2362 C CA . GLU B 1 138 ? 47.499 37.007 23.055 1.00 21.02 143 GLU C CA 1
ATOM 2363 C C . GLU B 1 138 ? 46.020 37.186 23.283 1.00 18.68 143 GLU C C 1
ATOM 2364 O O . GLU B 1 138 ? 45.234 36.195 23.243 1.00 20.29 143 GLU C O 1
ATOM 2370 N N . PHE B 1 139 ? 45.629 38.399 23.595 1.00 16.63 144 PHE C N 1
ATOM 2371 C CA . PHE B 1 139 ? 44.189 38.722 23.778 1.00 17.17 144 PHE C CA 1
ATOM 2372 C C . PHE B 1 139 ? 43.946 40.180 23.424 1.00 16.96 144 PHE C C 1
ATOM 2373 O O . PHE B 1 139 ? 44.845 40.944 23.285 1.00 16.86 144 PHE C O 1
ATOM 2381 N N . SER B 1 140 ? 42.693 40.512 23.084 1.00 18.32 145 SER C N 1
ATOM 2382 C CA . SER B 1 140 ? 42.311 41.845 22.800 1.00 17.08 145 SER C CA 1
ATOM 2383 C C . SER B 1 140 ? 41.782 42.524 24.066 1.00 16.19 145 SER C C 1
ATOM 2384 O O . SER B 1 140 ? 40.842 42.115 24.652 1.00 17.91 145 SER C O 1
ATOM 2387 N N . ARG B 1 141 ? 42.466 43.580 24.504 1.00 14.57 146 ARG C N 1
ATOM 2388 C CA . ARG B 1 141 ? 42.172 44.083 25.825 1.00 15.73 146 ARG C CA 1
ATOM 2389 C C . ARG B 1 141 ? 40.794 44.711 25.873 1.00 15.63 146 ARG C C 1
ATOM 2390 O O . ARG B 1 141 ? 40.222 44.816 26.945 1.00 16.50 146 ARG C O 1
ATOM 2398 N N . ASP B 1 142 ? 40.245 45.196 24.727 1.00 17.85 147 ASP C N 1
ATOM 2399 C CA . ASP B 1 142 ? 38.909 45.680 24.729 1.00 19.02 147 ASP C CA 1
ATOM 2400 C C . ASP B 1 142 ? 37.890 44.631 25.123 1.00 18.85 147 ASP C C 1
ATOM 2401 O O . ASP B 1 142 ? 36.817 44.996 25.679 1.00 20.95 147 ASP C O 1
ATOM 2406 N N . ASP B 1 143 ? 38.224 43.357 24.899 1.00 17.91 148 ASP C N 1
ATOM 2407 C CA . ASP B 1 143 ? 37.337 42.264 25.336 1.00 18.42 148 ASP C CA 1
ATOM 2408 C C . ASP B 1 143 ? 37.115 42.245 26.831 1.00 18.32 148 ASP C C 1
ATOM 2409 O O . ASP B 1 143 ? 36.137 41.668 27.321 1.00 17.39 148 ASP C O 1
ATOM 2414 N N . PHE B 1 144 ? 37.980 42.903 27.640 1.00 17.29 149 PHE C N 1
ATOM 2415 C CA . PHE B 1 144 ? 37.876 42.942 29.062 1.00 15.93 149 PHE C CA 1
ATOM 2416 C C . PHE B 1 144 ? 37.528 44.297 29.574 1.00 16.90 149 PHE C C 1
ATOM 2417 O O . PHE B 1 144 ? 37.707 44.612 30.787 1.00 20.58 149 PHE C O 1
ATOM 2425 N N . GLY B 1 145 ? 37.046 45.180 28.674 1.00 18.56 150 GLY C N 1
ATOM 2426 C CA . GLY B 1 145 ? 36.665 46.523 29.043 1.00 19.75 150 GLY C CA 1
ATOM 2427 C C . GLY B 1 145 ? 37.801 47.514 29.203 1.00 19.51 150 GLY C C 1
ATOM 2428 O O . GLY B 1 145 ? 37.655 48.513 29.966 1.00 21.20 150 GLY C O 1
ATOM 2429 N N . LEU B 1 146 ? 38.977 47.193 28.622 1.00 20.40 151 LEU C N 1
ATOM 2430 C CA . LEU B 1 146 ? 40.174 48.005 28.696 1.00 18.61 151 LEU C CA 1
ATOM 2431 C C . LEU B 1 146 ? 40.454 48.483 27.340 1.00 20.59 151 LEU C C 1
ATOM 2432 O O . LEU B 1 146 ? 41.369 48.028 26.674 1.00 19.23 151 LEU C O 1
ATOM 2437 N N . ASP B 1 147 ? 39.632 49.415 26.862 1.00 22.74 152 ASP C N 1
ATOM 2438 C CA . ASP B 1 147 ? 39.781 49.799 25.463 1.00 24.14 152 ASP C CA 1
ATOM 2439 C C . ASP B 1 147 ? 40.369 51.187 25.237 1.00 24.59 152 ASP C C 1
ATOM 2440 O O . ASP B 1 147 ? 40.248 51.728 24.121 1.00 25.50 152 ASP C O 1
ATOM 2445 N N . TYR B 1 148 ? 40.936 51.818 26.259 1.00 22.97 153 TYR C N 1
ATOM 2446 C CA . TYR B 1 148 ? 41.557 53.122 26.102 1.00 24.68 153 TYR C CA 1
ATOM 2447 C C . TYR B 1 148 ? 42.438 53.186 24.832 1.00 25.36 153 TYR C C 1
ATOM 2448 O O . TYR B 1 148 ? 43.214 52.315 24.563 1.00 24.07 153 TYR C O 1
ATOM 2457 N N . GLY B 1 149 ? 42.295 54.242 24.055 1.00 23.97 154 GLY C N 1
ATOM 2458 C CA . GLY B 1 149 ? 43.136 54.430 22.882 1.00 26.59 154 GLY C CA 1
ATOM 2459 C C . GLY B 1 149 ? 42.547 54.022 21.556 1.00 25.10 154 GLY C C 1
ATOM 24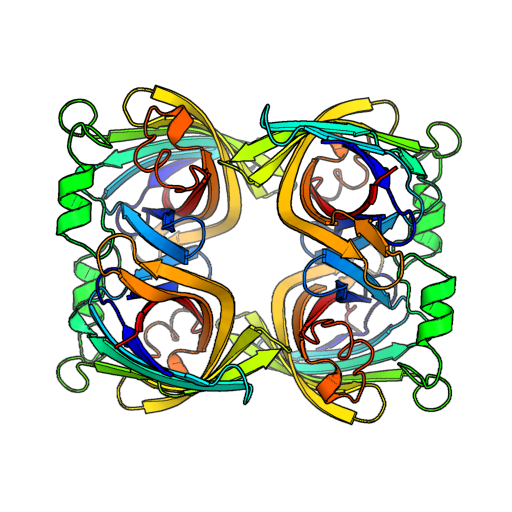60 O O . GLY B 1 149 ? 43.149 54.279 20.543 1.00 26.30 154 GLY C O 1
ATOM 2461 N N . LYS B 1 150 ? 41.509 53.214 21.609 1.00 25.10 155 LYS C N 1
ATOM 2462 C CA . LYS B 1 150 ? 40.929 52.648 20.414 1.00 30.43 155 LYS C CA 1
ATOM 2463 C C . LYS B 1 150 ? 40.531 53.819 19.487 1.00 34.29 155 LYS C C 1
ATOM 2464 O O . LYS B 1 150 ? 40.864 53.863 18.298 1.00 34.32 155 LYS C O 1
ATOM 2470 N N . GLN B 1 151 ? 39.915 54.831 20.112 1.00 41.13 156 GLN C N 1
ATOM 2471 C CA . GLN B 1 151 ? 39.467 56.055 19.450 1.00 49.24 156 GLN C CA 1
ATOM 2472 C C . GLN B 1 151 ? 40.573 56.699 18.648 1.00 46.41 156 GLN C C 1
ATOM 2473 O O . GLN B 1 151 ? 40.289 57.356 17.641 1.00 55.80 156 GLN C O 1
ATOM 2479 N N . TYR B 1 152 ? 41.815 56.525 19.105 1.00 44.30 157 TYR C N 1
ATOM 2480 C CA . TYR B 1 152 ? 43.050 57.017 18.480 1.00 40.16 157 TYR C CA 1
ATOM 2481 C C . TYR B 1 152 ? 43.870 56.061 17.602 1.00 35.99 157 TYR C C 1
ATOM 2482 O O . TYR B 1 152 ? 45.027 56.364 17.329 1.00 40.08 157 TYR C O 1
ATOM 2491 N N . GLY B 1 153 ? 43.320 54.914 17.212 1.00 33.88 158 GLY C N 1
ATOM 2492 C CA . GLY B 1 153 ? 43.997 53.929 16.379 1.00 30.16 158 GLY C CA 1
ATOM 2493 C C . GLY B 1 153 ? 44.940 52.920 17.090 1.00 27.38 158 GLY C C 1
ATOM 2494 O O . GLY B 1 153 ? 45.625 52.100 16.449 1.00 25.34 158 GLY C O 1
ATOM 2495 N N . PHE B 1 154 ? 44.982 52.976 18.427 1.00 25.54 159 PHE C N 1
ATOM 2496 C CA . PHE B 1 154 ? 45.841 52.063 19.221 1.00 22.52 159 PHE C CA 1
ATOM 2497 C C . PHE B 1 154 ? 45.275 50.690 18.944 1.00 21.26 159 PHE C C 1
ATOM 2498 O O . PHE B 1 154 ? 44.046 50.477 18.917 1.00 22.34 159 PHE C O 1
ATOM 2506 N N . LYS B 1 155 ? 46.159 49.736 18.811 1.00 19.17 160 LYS C N 1
ATOM 2507 C CA . LYS B 1 155 ? 45.796 48.380 18.626 1.00 19.45 160 LYS C CA 1
ATOM 2508 C C . LYS B 1 155 ? 45.493 47.729 19.962 1.00 18.93 160 LYS C C 1
ATOM 2509 O O . LYS B 1 155 ? 46.189 48.002 21.011 1.00 19.74 160 LYS C O 1
ATOM 2515 N N . MET B 1 156 ? 44.465 46.911 20.016 1.00 17.65 161 MET C N 1
ATOM 2516 C CA . MET B 1 156 ? 44.049 46.233 21.224 1.00 16.63 161 MET C CA 1
ATOM 2517 C C . MET B 1 156 ? 44.722 44.921 21.511 1.00 16.94 161 MET C C 1
ATOM 2518 O O . MET B 1 156 ? 44.692 44.414 22.629 1.00 17.45 161 MET C O 1
ATOM 2523 N N . LYS B 1 157 ? 45.406 44.398 20.526 1.00 17.54 162 LYS C N 1
ATOM 2524 C CA . LYS B 1 157 ? 46.038 43.091 20.671 1.00 19.79 162 LYS C CA 1
ATOM 2525 C C . LYS B 1 157 ? 47.204 43.210 21.690 1.00 18.04 162 LYS C C 1
ATOM 2526 O O . LYS B 1 157 ? 48.033 44.085 21.603 1.00 20.14 162 LYS C O 1
ATOM 2532 N N . THR B 1 158 ? 47.093 42.406 22.718 1.00 16.38 163 THR C N 1
ATOM 2533 C CA . THR B 1 158 ? 48.075 42.506 23.839 1.00 14.95 163 THR C CA 1
ATOM 2534 C C . THR B 1 158 ? 48.742 41.154 23.908 1.00 14.83 163 THR C C 1
ATOM 2535 O O . THR B 1 158 ? 48.067 40.120 24.069 1.00 15.94 163 THR C O 1
ATOM 2539 N N . LYS B 1 159 ? 50.073 41.106 23.899 1.00 14.66 164 LYS C N 1
ATOM 2540 C CA . LYS B 1 159 ? 50.795 39.834 23.918 1.00 15.74 164 LYS C CA 1
ATOM 2541 C C . LYS B 1 159 ? 51.219 39.528 25.384 1.00 14.13 164 LYS C C 1
ATOM 2542 O O . LYS B 1 159 ? 51.569 40.471 26.096 1.00 13.65 164 LYS C O 1
ATOM 2548 N N . LEU B 1 160 ? 51.050 38.279 25.816 1.00 13.92 165 LEU C N 1
ATOM 2549 C CA . LEU B 1 160 ? 51.578 37.829 27.108 1.00 14.66 165 LEU C CA 1
ATOM 2550 C C . LEU B 1 160 ? 52.746 36.926 26.878 1.00 14.86 165 LEU C C 1
ATOM 2551 O O . LEU B 1 160 ? 52.756 35.988 26.031 1.00 16.86 165 LEU C O 1
ATOM 2556 N N . LEU B 1 161 ? 53.830 37.188 27.671 1.00 14.09 166 LEU C N 1
ATOM 2557 C CA . LEU B 1 161 ? 55.068 36.414 27.652 1.00 13.96 166 LEU C CA 1
ATOM 2558 C C . LEU B 1 161 ? 55.270 35.929 29.064 1.00 15.83 166 LEU C C 1
ATOM 2559 O O . LEU B 1 161 ? 55.530 36.812 29.922 1.00 14.79 166 LEU C O 1
ATOM 2564 N N . ILE B 1 162 ? 55.031 34.649 29.304 1.00 13.58 167 ILE C N 1
ATOM 2565 C CA . ILE B 1 162 ? 54.887 34.160 30.668 1.00 14.43 167 ILE C CA 1
ATOM 2566 C C . ILE B 1 162 ? 56.152 33.389 31.020 1.00 12.74 167 ILE C C 1
ATOM 2567 O O . ILE B 1 162 ? 56.583 32.411 30.338 1.00 13.02 167 ILE C O 1
ATOM 2572 N N . THR B 1 163 ? 56.808 33.758 32.117 1.00 12.36 168 THR C N 1
ATOM 2573 C CA . THR B 1 163 ? 57.852 33.034 32.789 1.00 12.97 168 THR C CA 1
ATOM 2574 C C . THR B 1 163 ? 57.238 32.341 34.026 1.00 11.27 168 THR C C 1
ATOM 2575 O O . THR B 1 163 ? 56.538 32.996 34.775 1.00 11.52 168 THR C O 1
ATOM 2579 N N . ALA B 1 164 ? 57.465 31.095 34.227 1.00 12.25 169 ALA C N 1
ATOM 2580 C CA . ALA B 1 164 ? 56.950 30.452 35.435 1.00 13.84 169 ALA C CA 1
ATOM 2581 C C . ALA B 1 164 ? 57.826 29.349 35.919 1.00 14.38 169 ALA C C 1
ATOM 2582 O O . ALA B 1 164 ? 58.335 28.545 35.064 1.00 14.20 169 ALA C O 1
ATOM 2584 N N . GLU B 1 165 ? 58.045 29.229 37.214 1.00 13.23 170 GLU C N 1
ATOM 2585 C CA . GLU B 1 165 ? 58.810 28.115 37.756 1.00 13.19 170 GLU C CA 1
ATOM 2586 C C . GLU B 1 165 ? 58.029 27.657 38.971 1.00 13.67 170 GLU C C 1
ATOM 2587 O O . GLU B 1 165 ? 57.544 28.510 39.684 1.00 13.07 170 GLU C O 1
ATOM 2593 N N . ALA B 1 166 ? 57.889 26.381 39.154 1.00 14.11 171 ALA C N 1
ATOM 2594 C CA . ALA B 1 166 ? 57.055 25.864 40.276 1.00 14.64 171 ALA C CA 1
ATOM 2595 C C . ALA B 1 166 ? 57.837 24.740 40.943 1.00 15.91 171 ALA C C 1
ATOM 2596 O O . ALA B 1 166 ? 58.498 23.948 40.261 1.00 16.43 171 ALA C O 1
ATOM 2598 N N . VAL B 1 167 ? 57.671 24.668 42.272 1.00 15.91 172 VAL C N 1
ATOM 2599 C CA . VAL B 1 167 ? 58.485 23.744 43.113 1.00 18.05 172 VAL C CA 1
ATOM 2600 C C . VAL B 1 167 ? 57.572 22.700 43.673 1.00 18.08 172 VAL C C 1
ATOM 2601 O O . VAL B 1 167 ? 56.485 23.043 44.176 1.00 18.04 172 VAL C O 1
ATOM 2605 N N . LYS B 1 168 ? 58.013 21.428 43.559 1.00 20.28 173 LYS C N 1
ATOM 2606 C CA . LYS B 1 168 ? 57.172 20.296 43.948 1.00 25.45 173 LYS C CA 1
ATOM 2607 C C . LYS B 1 168 ? 56.921 20.328 45.416 1.00 29.19 173 LYS C C 1
ATOM 2608 O O . LYS B 1 168 ? 57.829 20.574 46.214 1.00 28.12 173 LYS C O 1
ATOM 2614 N N . GLN B 1 169 ? 55.653 20.198 45.754 1.00 31.22 174 GLN C N 1
ATOM 2615 C CA . GLN B 1 169 ? 55.243 20.263 47.154 1.00 36.44 174 GLN C CA 1
ATOM 2616 C C . GLN B 1 169 ? 55.411 18.905 47.749 1.00 31.14 174 GLN C C 1
ATOM 2617 O O . GLN B 1 169 ? 56.162 18.773 48.716 1.00 39.05 174 GLN C O 1
ATOM 2623 N N . ALA C 1 2 ? 84.073 13.547 17.302 1.00 18.49 7 ALA A N 1
ATOM 2624 C CA . ALA C 1 2 ? 83.230 12.697 16.526 1.00 17.02 7 ALA A CA 1
ATOM 2625 C C . ALA C 1 2 ? 82.956 13.334 15.162 1.00 16.19 7 ALA A C 1
ATOM 2626 O O . ALA C 1 2 ? 82.909 14.560 15.074 1.00 17.28 7 ALA A O 1
ATOM 2628 N N . THR C 1 3 ? 82.790 12.512 14.160 1.00 16.02 8 THR A N 1
ATOM 2629 C CA . THR C 1 3 ? 82.523 12.964 12.781 1.00 15.22 8 THR A CA 1
ATOM 2630 C C . THR C 1 3 ? 81.172 12.430 12.307 1.00 15.66 8 THR A C 1
ATOM 2631 O O . THR C 1 3 ? 80.846 11.291 12.498 1.00 15.12 8 THR A O 1
ATOM 2635 N N . TYR C 1 4 ? 80.398 13.297 11.679 1.00 13.12 9 TYR A N 1
ATOM 2636 C CA . TYR C 1 4 ? 79.003 12.997 11.236 1.00 13.10 9 TYR A CA 1
ATOM 2637 C C . TYR C 1 4 ? 78.846 13.481 9.821 1.00 13.70 9 TYR A C 1
ATOM 2638 O O . TYR C 1 4 ? 79.448 14.512 9.420 1.00 14.63 9 TYR A O 1
ATOM 2647 N N . GLN C 1 5 ? 78.150 12.745 9.000 1.00 12.14 10 GLN A N 1
ATOM 2648 C CA . GLN C 1 5 ? 77.838 13.120 7.636 1.00 12.28 10 GLN A CA 1
ATOM 2649 C C . GLN C 1 5 ? 76.451 13.553 7.532 1.00 11.12 10 GLN A C 1
ATOM 2650 O O . GLN C 1 5 ? 75.540 12.898 8.024 1.00 11.43 10 GLN A O 1
ATOM 2656 N N . PHE C 1 6 ? 76.223 14.727 6.883 1.00 9.90 11 PHE A N 1
ATOM 2657 C CA . PHE C 1 6 ? 74.839 15.143 6.697 1.00 10.48 11 PHE A CA 1
ATOM 2658 C C . PHE C 1 6 ? 74.010 14.148 5.932 1.00 10.64 11 PHE A C 1
ATOM 2659 O O . PHE C 1 6 ? 74.482 13.561 4.962 1.00 10.88 11 PHE A O 1
ATOM 2667 N N . ASP C 1 7 ? 72.792 13.863 6.431 1.00 11.64 12 ASP A N 1
ATOM 2668 C CA . ASP C 1 7 ? 71.789 13.064 5.700 1.00 13.01 12 ASP A CA 1
ATOM 2669 C C . ASP C 1 7 ? 71.076 14.023 4.731 1.00 12.89 12 ASP A C 1
ATOM 2670 O O . ASP C 1 7 ? 70.319 14.877 5.195 1.00 12.33 12 ASP A O 1
ATOM 2675 N N . PRO C 1 8 ? 71.352 13.957 3.410 1.00 12.84 13 PRO A N 1
ATOM 2676 C CA . PRO C 1 8 ? 70.759 14.944 2.446 1.00 12.93 13 PRO A CA 1
ATOM 2677 C C . PRO C 1 8 ? 69.216 14.992 2.531 1.00 14.33 13 PRO A C 1
ATOM 2678 O O . PRO C 1 8 ? 68.629 16.048 2.380 1.00 14.53 13 PRO A O 1
ATOM 2682 N N A SER C 1 9 ? 68.594 13.870 2.847 0.50 14.25 14 SER A N 1
ATOM 2683 N N B SER C 1 9 ? 68.582 13.867 2.867 0.50 15.24 14 SER A N 1
ATOM 2684 C CA A SER C 1 9 ? 67.133 13.871 2.887 0.50 14.44 14 SER A CA 1
ATOM 2685 C CA B SER C 1 9 ? 67.098 13.836 2.983 0.50 16.07 14 SER A CA 1
ATOM 2686 C C A SER C 1 9 ? 66.518 14.591 4.056 0.50 14.01 14 SER A C 1
ATOM 2687 C C B SER C 1 9 ? 66.525 14.730 4.023 0.50 14.86 14 SER A C 1
ATOM 2688 O O A SER C 1 9 ? 65.295 14.692 4.114 0.50 14.76 14 SER A O 1
ATOM 2689 O O B SER C 1 9 ? 65.353 15.123 3.957 0.50 15.70 14 SER A O 1
ATOM 2694 N N . HIS C 1 10 ? 67.333 15.047 5.039 1.00 14.01 15 HIS A N 1
ATOM 2695 C CA . HIS C 1 10 ? 66.869 15.905 6.147 1.00 13.79 15 HIS A CA 1
ATOM 2696 C C . HIS C 1 10 ? 67.814 17.080 6.363 1.00 13.48 15 HIS A C 1
ATOM 2697 O O . HIS C 1 10 ? 68.003 17.567 7.476 1.00 15.12 15 HIS A O 1
ATOM 2704 N N . THR C 1 11 ? 68.507 17.518 5.265 1.00 11.94 16 THR A N 1
ATOM 2705 C CA . THR C 1 11 ? 69.359 18.677 5.367 1.00 11.51 16 THR A CA 1
ATOM 2706 C C . THR C 1 11 ? 68.992 19.615 4.210 1.00 12.03 16 THR A C 1
ATOM 2707 O O . THR C 1 11 ? 69.248 19.264 3.041 1.00 11.11 16 THR A O 1
ATOM 2711 N N . TYR C 1 12 ? 68.518 20.817 4.579 1.00 10.65 17 TYR A N 1
ATOM 2712 C CA . TYR C 1 12 ? 68.045 21.787 3.604 1.00 10.96 17 TYR A CA 1
ATOM 2713 C C . TYR C 1 12 ? 68.208 23.164 4.132 1.00 10.53 17 TYR A C 1
ATOM 2714 O O . TYR C 1 12 ? 67.740 23.445 5.237 1.00 12.43 17 TYR A O 1
ATOM 2723 N N . PRO C 1 13 ? 68.780 24.118 3.379 1.00 9.81 18 PRO A N 1
ATOM 2724 C CA . PRO C 1 13 ? 68.629 25.516 3.630 1.00 9.91 18 PRO A CA 1
ATOM 2725 C C . PRO C 1 13 ? 67.370 26.024 2.967 1.00 9.75 18 PRO A C 1
ATOM 2726 O O . PRO C 1 13 ? 67.217 25.944 1.753 1.00 10.30 18 PRO A O 1
ATOM 2730 N N . SER C 1 14 ? 66.454 26.534 3.802 1.00 8.97 19 SER A N 1
ATOM 2731 C CA . SER C 1 14 ? 65.308 27.262 3.315 1.00 8.25 19 SER A CA 1
ATOM 2732 C C . SER C 1 14 ? 65.594 28.738 3.486 1.00 8.54 19 SER A C 1
ATOM 2733 O O . SER C 1 14 ? 66.503 29.169 4.213 1.00 8.59 19 SER A O 1
ATOM 2736 N N . PHE C 1 15 ? 64.823 29.555 2.782 1.00 8.20 20 PHE A N 1
ATOM 2737 C CA . PHE C 1 15 ? 65.065 31.012 2.797 1.00 8.65 20 PHE A CA 1
ATOM 2738 C C . PHE C 1 15 ? 63.766 31.799 2.837 1.00 9.31 20 PHE A C 1
ATOM 2739 O O . PHE C 1 15 ? 62.694 31.309 2.428 1.00 9.13 20 PHE A O 1
ATOM 2747 N N . GLU C 1 16 ? 63.888 33.042 3.207 1.00 9.95 21 GLU A N 1
ATOM 2748 C CA . GLU C 1 16 ? 62.884 34.070 3.004 1.00 11.44 21 GLU A CA 1
ATOM 2749 C C . GLU C 1 16 ? 63.510 35.267 2.354 1.00 10.66 21 GLU A C 1
ATOM 2750 O O . GLU C 1 16 ? 64.580 35.729 2.757 1.00 11.43 21 GLU A O 1
ATOM 2756 N N . ALA C 1 17 ? 62.863 35.809 1.364 1.00 10.73 22 ALA A N 1
ATOM 2757 C CA . ALA C 1 17 ? 63.277 36.940 0.626 1.00 11.85 22 ALA A CA 1
ATOM 2758 C C . ALA C 1 17 ? 62.150 37.850 0.323 1.00 12.66 22 ALA A C 1
ATOM 2759 O O . ALA C 1 17 ? 61.003 37.463 0.210 1.00 12.28 22 ALA A O 1
ATOM 2761 N N . ASP C 1 18 ? 62.428 39.166 0.148 1.00 13.14 23 ASP A N 1
ATOM 2762 C CA . ASP C 1 18 ? 61.392 40.142 -0.115 1.00 14.16 23 ASP A CA 1
ATOM 2763 C C . ASP C 1 18 ? 60.888 40.113 -1.485 1.00 14.21 23 ASP A C 1
ATOM 2764 O O . ASP C 1 18 ? 61.604 39.851 -2.441 1.00 15.50 23 ASP A O 1
ATOM 2769 N N . HIS C 1 19 ? 59.613 40.483 -1.637 1.00 13.05 24 HIS A N 1
ATOM 2770 C CA . HIS C 1 19 ? 59.020 40.816 -2.906 1.00 13.66 24 HIS A CA 1
ATOM 2771 C C . HIS C 1 19 ? 58.408 42.229 -2.836 1.00 15.54 24 HIS A C 1
ATOM 2772 O O . HIS C 1 19 ? 57.531 42.519 -2.026 1.00 14.61 24 HIS A O 1
ATOM 2779 N N . PHE C 1 20 ? 58.885 43.080 -3.712 1.00 18.69 25 PHE A N 1
ATOM 2780 C CA . PHE C 1 20 ? 58.348 44.460 -3.834 1.00 21.11 25 PHE A CA 1
ATOM 2781 C C . PHE C 1 20 ? 58.288 45.291 -2.600 1.00 20.89 25 PHE A C 1
ATOM 2782 O O . PHE C 1 20 ? 57.238 45.955 -2.319 1.00 23.79 25 PHE A O 1
ATOM 2790 N N . GLY C 1 21 ? 59.350 45.223 -1.826 1.00 22.11 26 GLY A N 1
ATOM 2791 C CA . GLY C 1 21 ? 59.471 46.108 -0.713 1.00 23.51 26 GLY A CA 1
ATOM 2792 C C . GLY C 1 21 ? 58.425 45.907 0.329 1.00 22.03 26 GLY A C 1
ATOM 2793 O O . GLY C 1 21 ? 57.760 46.881 0.806 1.00 24.34 26 GLY A O 1
ATOM 2794 N N . GLY C 1 22 ? 58.236 44.650 0.720 1.00 17.73 27 GLY A N 1
ATOM 2795 C CA . GLY C 1 22 ? 57.359 44.362 1.827 1.00 16.67 27 GLY A CA 1
ATOM 2796 C C . GLY C 1 22 ? 55.983 43.893 1.419 1.00 15.52 27 GLY A C 1
ATOM 2797 O O . GLY C 1 22 ? 55.140 43.712 2.257 1.00 16.88 27 GLY A O 1
ATOM 2798 N N . LEU C 1 23 ? 55.783 43.681 0.103 1.00 15.61 28 LEU A N 1
ATOM 2799 C CA . LEU C 1 23 ? 54.494 43.254 -0.341 1.00 14.73 28 LEU A CA 1
ATOM 2800 C C . LEU C 1 23 ? 54.178 41.873 0.105 1.00 13.48 28 LEU A C 1
ATOM 2801 O O . LEU C 1 23 ? 53.098 41.551 0.611 1.00 13.88 28 LEU A O 1
ATOM 2806 N N . SER C 1 24 ? 55.188 41.012 -0.054 1.00 12.72 29 SER A N 1
ATOM 2807 C CA . SER C 1 24 ? 55.041 39.669 0.465 1.00 12.92 29 SER A CA 1
ATOM 2808 C C . SER C 1 24 ? 56.458 39.071 0.622 1.00 11.95 29 SER A C 1
ATOM 2809 O O . SER C 1 24 ? 57.449 39.664 0.266 1.00 12.13 29 SER A O 1
ATOM 2812 N N . VAL C 1 25 ? 56.535 37.821 1.090 1.00 11.33 30 VAL A N 1
ATOM 2813 C CA . VAL C 1 25 ? 57.784 37.102 1.429 1.00 11.56 30 VAL A CA 1
ATOM 2814 C C . VAL C 1 25 ? 57.831 35.873 0.487 1.00 11.08 30 VAL A C 1
ATOM 2815 O O . VAL C 1 25 ? 57.058 34.930 0.635 1.00 13.25 30 VAL A O 1
ATOM 2819 N N . TRP C 1 26 ? 58.832 35.817 -0.397 1.00 11.28 31 TRP A N 1
ATOM 2820 C CA . TRP C 1 26 ? 59.208 34.605 -1.093 1.00 10.66 31 TRP A CA 1
ATOM 2821 C C . TRP C 1 26 ? 59.832 33.599 -0.143 1.00 11.18 31 TRP A C 1
ATOM 2822 O O . TRP C 1 26 ? 60.794 33.961 0.545 1.00 10.98 31 TRP A O 1
ATOM 2833 N N . ARG C 1 27 ? 59.377 32.372 -0.110 1.00 10.48 32 ARG A N 1
ATOM 2834 C CA . ARG C 1 27 ? 59.896 31.326 0.672 1.00 9.69 32 ARG A CA 1
ATOM 2835 C C . ARG C 1 27 ? 60.248 30.181 -0.254 1.00 11.86 32 ARG A C 1
ATOM 2836 O O . ARG C 1 27 ? 59.557 29.891 -1.294 1.00 13.94 32 ARG A O 1
ATOM 2844 N N . GLY C 1 28 ? 61.293 29.482 0.065 1.00 9.75 33 GLY A N 1
ATOM 2845 C CA . GLY C 1 28 ? 61.649 28.303 -0.723 1.00 10.14 33 GLY A CA 1
ATOM 2846 C C . GLY C 1 28 ? 62.806 27.571 -0.066 1.00 9.70 33 GLY A C 1
ATOM 2847 O O . GLY C 1 28 ? 63.227 27.922 0.996 1.00 9.56 33 GLY A O 1
ATOM 2848 N N . LYS C 1 29 ? 63.432 26.623 -0.805 1.00 9.24 34 LYS A N 1
ATOM 2849 C CA . LYS C 1 29 ? 64.569 25.916 -0.252 1.00 9.09 34 LYS A CA 1
ATOM 2850 C C . LYS C 1 29 ? 65.442 25.396 -1.419 1.00 9.68 34 LYS A C 1
ATOM 2851 O O . LYS C 1 29 ? 64.998 25.435 -2.556 1.00 11.29 34 LYS A O 1
ATOM 2857 N N . PHE C 1 30 ? 66.617 24.917 -1.098 1.00 8.73 35 PHE A N 1
ATOM 2858 C CA . PHE C 1 30 ? 67.455 24.148 -2.001 1.00 9.30 35 PHE A CA 1
ATOM 2859 C C . PHE C 1 30 ? 67.337 22.719 -1.645 1.00 9.80 35 PHE A C 1
ATOM 2860 O O . PHE C 1 30 ? 67.508 22.349 -0.468 1.00 10.38 35 PHE A O 1
ATOM 2868 N N . ASP C 1 31 ? 67.061 21.874 -2.597 1.00 9.92 36 ASP A N 1
ATOM 2869 C CA . ASP C 1 31 ? 66.753 20.493 -2.333 1.00 11.27 36 ASP A CA 1
ATOM 2870 C C . ASP C 1 31 ? 67.997 19.603 -2.142 1.00 11.40 36 ASP A C 1
ATOM 2871 O O . ASP C 1 31 ? 67.881 18.472 -1.653 1.00 11.98 36 ASP A O 1
ATOM 2876 N N . LYS C 1 32 ? 69.183 20.008 -2.611 1.00 10.27 37 LYS A N 1
ATOM 2877 C CA . LYS C 1 32 ? 70.349 19.127 -2.562 1.00 12.02 37 LYS A CA 1
ATOM 2878 C C . LYS C 1 32 ? 71.529 19.803 -1.831 1.00 10.30 37 LYS A C 1
ATOM 2879 O O . LYS C 1 32 ? 72.085 20.828 -2.330 1.00 11.03 37 LYS A O 1
ATOM 2885 N N . SER C 1 33 ? 71.914 19.190 -0.739 1.00 10.03 38 SER A N 1
ATOM 2886 C CA . SER C 1 33 ? 73.073 19.571 0.052 1.00 10.07 38 SER A CA 1
ATOM 2887 C C . SER C 1 33 ? 73.834 18.319 0.520 1.00 11.39 38 SER A C 1
ATOM 2888 O O . SER C 1 33 ? 73.333 17.204 0.575 1.00 12.03 38 SER A O 1
ATOM 2891 N N . SER C 1 34 ? 75.103 18.584 0.850 1.00 10.19 39 SER A N 1
ATOM 2892 C CA . SER C 1 34 ? 75.899 17.521 1.442 1.00 11.34 39 SER A CA 1
ATOM 2893 C C . SER C 1 34 ? 77.018 18.090 2.294 1.00 10.66 39 SER A C 1
ATOM 2894 O O . SER C 1 34 ? 77.356 19.265 2.144 1.00 10.86 39 SER A O 1
ATOM 2897 N N . GLY C 1 35 ? 77.599 17.289 3.123 1.00 9.62 40 GLY A N 1
ATOM 2898 C CA . GLY C 1 35 ? 78.758 17.737 3.934 1.00 10.30 40 GLY A CA 1
ATOM 2899 C C . GLY C 1 35 ? 78.965 17.040 5.199 1.00 9.54 40 GLY A C 1
ATOM 2900 O O . GLY C 1 35 ? 78.411 15.938 5.406 1.00 10.13 40 GLY A O 1
ATOM 2901 N N . THR C 1 36 ? 79.754 17.615 6.100 1.00 10.31 41 THR A N 1
ATOM 2902 C CA . THR C 1 36 ? 80.307 16.948 7.219 1.00 11.21 41 THR A CA 1
ATOM 2903 C C . THR C 1 36 ? 80.312 17.863 8.475 1.00 10.78 41 THR A C 1
ATOM 2904 O O . THR C 1 36 ? 80.601 19.078 8.331 1.00 10.58 41 THR A O 1
ATOM 2908 N N . VAL C 1 37 ? 80.047 17.303 9.646 1.00 11.00 42 VAL A N 1
ATOM 2909 C CA . VAL C 1 37 ? 80.151 18.006 10.885 1.00 11.20 42 VAL A CA 1
ATOM 2910 C C . VAL C 1 37 ? 81.152 17.267 11.771 1.00 12.15 42 VAL A C 1
ATOM 2911 O O . VAL C 1 37 ? 81.190 16.022 11.775 1.00 12.48 42 VAL A O 1
ATOM 2915 N N . THR C 1 38 ? 81.950 18.012 12.460 1.00 11.44 43 THR A N 1
ATOM 2916 C CA . THR C 1 38 ? 82.797 17.456 13.554 1.00 12.41 43 THR A CA 1
ATOM 2917 C C . THR C 1 38 ? 82.351 18.071 14.857 1.00 12.82 43 THR A C 1
ATOM 2918 O O . THR C 1 38 ? 81.993 19.235 14.915 1.00 11.58 43 THR A O 1
ATOM 2922 N N . LEU C 1 39 ? 82.280 17.252 15.955 1.00 14.85 44 LEU A N 1
ATOM 2923 C CA . LEU C 1 39 ? 81.842 17.807 17.238 1.00 17.47 44 LEU A CA 1
ATOM 2924 C C . LEU C 1 39 ? 82.693 17.159 18.312 1.00 20.57 44 LEU A C 1
ATOM 2925 O O . LEU C 1 39 ? 82.754 15.937 18.325 1.00 22.62 44 LEU A O 1
ATOM 2930 N N . ASP C 1 40 ? 83.339 17.998 19.121 1.00 21.32 45 ASP A N 1
ATOM 2931 C CA . ASP C 1 40 ? 84.062 17.520 20.355 1.00 26.08 45 ASP A CA 1
ATOM 2932 C C . ASP C 1 40 ? 83.389 18.221 21.536 1.00 26.79 45 ASP A C 1
ATOM 2933 O O . ASP C 1 40 ? 83.764 19.301 21.913 1.00 27.03 45 ASP A O 1
ATOM 2938 N N A ARG C 1 41 ? 82.363 17.567 22.067 0.50 29.95 46 ARG A N 1
ATOM 2939 N N B ARG C 1 41 ? 82.342 17.614 22.063 0.50 30.18 46 ARG A N 1
ATOM 2940 C CA A ARG C 1 41 ? 81.478 18.153 23.070 0.50 33.73 46 ARG A CA 1
ATOM 2941 C CA B ARG C 1 41 ? 81.573 18.190 23.164 0.50 33.91 46 ARG A CA 1
ATOM 2942 C C A ARG C 1 41 ? 82.184 18.365 24.454 0.50 39.06 46 ARG A C 1
ATOM 2943 C C B ARG C 1 41 ? 82.461 18.580 24.336 0.50 37.73 46 ARG A C 1
ATOM 2944 O O A ARG C 1 41 ? 81.731 19.229 25.235 0.50 38.12 46 ARG A O 1
ATOM 2945 O O B ARG C 1 41 ? 82.428 19.708 24.876 0.50 30.23 46 ARG A O 1
ATOM 2960 N N . ALA C 1 42 ? 83.274 17.627 24.733 1.00 43.49 47 ALA A N 1
ATOM 2961 C CA . ALA C 1 42 ? 84.116 17.828 25.931 1.00 45.90 47 ALA A CA 1
ATOM 2962 C C . ALA C 1 42 ? 84.905 19.127 25.813 1.00 44.69 47 ALA A C 1
ATOM 2963 O O . ALA C 1 42 ? 84.850 19.987 26.714 1.00 43.50 47 ALA A O 1
ATOM 2965 N N . ALA C 1 43 ? 85.583 19.282 24.668 1.00 36.37 48 ALA A N 1
ATOM 2966 C CA . ALA C 1 43 ? 86.353 20.460 24.338 1.00 29.05 48 ALA A CA 1
ATOM 2967 C C . ALA C 1 43 ? 85.524 21.661 23.904 1.00 27.65 48 ALA A C 1
ATOM 2968 O O . ALA C 1 43 ? 86.072 22.699 23.610 1.00 29.15 48 ALA A O 1
ATOM 2970 N N . LYS C 1 44 ? 84.229 21.444 23.764 1.00 26.30 49 LYS A N 1
ATOM 2971 C CA . LYS C 1 44 ? 83.288 22.452 23.389 1.00 25.73 49 LYS A CA 1
ATOM 2972 C C . LYS C 1 44 ? 83.716 23.088 22.064 1.00 21.66 49 LYS A C 1
ATOM 2973 O O . LYS C 1 44 ? 83.860 24.279 21.944 1.00 19.26 49 LYS A O 1
ATOM 2979 N N . THR C 1 45 ? 83.945 22.251 21.054 1.00 20.24 50 THR A N 1
ATOM 2980 C CA . THR C 1 45 ? 84.190 22.830 19.726 1.00 19.46 50 THR A CA 1
ATOM 2981 C C . THR C 1 45 ? 83.617 21.857 18.695 1.00 17.47 50 THR A C 1
ATOM 2982 O O . THR C 1 45 ? 83.181 20.766 18.939 1.00 17.24 50 THR A O 1
ATOM 2986 N N . GLY C 1 46 ? 83.567 22.374 17.498 1.00 14.31 51 GLY A N 1
ATOM 2987 C CA . GLY C 1 46 ? 83.170 21.587 16.384 1.00 13.09 51 GLY A CA 1
ATOM 2988 C C . GLY C 1 46 ? 83.246 22.397 15.096 1.00 11.06 51 GLY A C 1
ATOM 2989 O O . GLY C 1 46 ? 83.600 23.572 15.149 1.00 9.94 51 GLY A O 1
ATOM 2990 N N . THR C 1 47 ? 83.009 21.775 13.928 1.00 10.53 52 THR A N 1
ATOM 2991 C CA . THR C 1 47 ? 83.049 22.469 12.659 1.00 9.99 52 THR A CA 1
ATOM 2992 C C . THR C 1 47 ? 81.914 21.944 11.748 1.00 10.27 52 THR A C 1
ATOM 2993 O O . THR C 1 47 ? 81.479 20.838 11.907 1.00 10.34 52 THR A O 1
ATOM 2997 N N . VAL C 1 48 ? 81.661 22.707 10.740 1.00 9.50 53 VAL A N 1
ATOM 2998 C CA . VAL C 1 48 ? 80.720 22.400 9.660 1.00 10.02 53 VAL A CA 1
ATOM 2999 C C . VAL C 1 48 ? 81.404 22.699 8.353 1.00 10.08 53 VAL A C 1
ATOM 3000 O O . VAL C 1 48 ? 82.051 23.758 8.211 1.00 10.08 53 VAL A O 1
ATOM 3004 N N . ASP C 1 49 ? 81.150 21.805 7.374 1.00 9.72 54 ASP A N 1
ATOM 3005 C CA . ASP C 1 49 ? 81.558 22.055 5.985 1.00 10.98 54 ASP A CA 1
ATOM 3006 C C . ASP C 1 49 ? 80.402 21.527 5.118 1.00 10.29 54 ASP A C 1
ATOM 3007 O O . ASP C 1 49 ? 80.066 20.341 5.218 1.00 12.08 54 ASP A O 1
ATOM 3012 N N . VAL C 1 50 ? 79.712 22.408 4.446 1.00 8.88 55 VAL A N 1
ATOM 3013 C CA . VAL C 1 50 ? 78.464 22.022 3.715 1.00 10.27 55 VAL A CA 1
ATOM 3014 C C . VAL C 1 50 ? 78.447 22.694 2.332 1.00 10.57 55 VAL A C 1
ATOM 3015 O O . VAL C 1 50 ? 78.893 23.858 2.178 1.00 10.00 55 VAL A O 1
ATOM 3019 N N . THR C 1 51 ? 77.881 21.986 1.347 1.00 10.30 56 THR A N 1
ATOM 3020 C CA . THR C 1 51 ? 77.815 22.463 -0.000 1.00 10.58 56 THR A CA 1
ATOM 3021 C C . THR C 1 51 ? 76.385 22.264 -0.493 1.00 10.53 56 THR A C 1
ATOM 3022 O O . THR C 1 51 ? 75.785 21.187 -0.210 1.00 12.24 56 THR A O 1
ATOM 3026 N N . THR C 1 52 ? 75.789 23.230 -1.137 1.00 10.32 57 THR A N 1
ATOM 3027 C CA . THR C 1 52 ? 74.436 23.151 -1.672 1.00 11.00 57 THR A CA 1
ATOM 3028 C C . THR C 1 52 ? 74.444 23.445 -3.177 1.00 10.98 57 THR A C 1
ATOM 3029 O O . THR C 1 52 ? 75.227 24.306 -3.652 1.00 10.78 57 THR A O 1
ATOM 3033 N N . ASP C 1 53 ? 73.648 22.677 -3.944 1.00 10.40 58 ASP A N 1
ATOM 3034 C CA . ASP C 1 53 ? 73.543 22.864 -5.351 1.00 11.68 58 ASP A CA 1
ATOM 3035 C C . ASP C 1 53 ? 72.550 23.925 -5.747 1.00 11.04 58 ASP A C 1
ATOM 3036 O O . ASP C 1 53 ? 71.394 23.878 -5.444 1.00 10.79 58 ASP A O 1
ATOM 3041 N N . ILE C 1 54 ? 73.020 24.946 -6.434 1.00 10.63 59 ILE A N 1
ATOM 3042 C CA . ILE C 1 54 ? 72.190 26.029 -6.829 1.00 10.57 59 ILE A CA 1
ATOM 3043 C C . ILE C 1 54 ? 71.014 25.634 -7.740 1.00 11.28 59 ILE A C 1
ATOM 3044 O O . ILE C 1 54 ? 69.895 26.168 -7.656 1.00 11.19 59 ILE A O 1
ATOM 3049 N N . ALA C 1 55 ? 71.257 24.647 -8.577 1.00 10.67 60 ALA A N 1
ATOM 3050 C CA . ALA C 1 55 ? 70.241 24.182 -9.489 1.00 11.34 60 ALA A CA 1
ATOM 3051 C C . ALA C 1 55 ? 69.075 23.445 -8.799 1.00 11.41 60 ALA A C 1
ATOM 3052 O O . ALA C 1 55 ? 68.045 23.247 -9.447 1.00 13.07 60 ALA A O 1
ATOM 3054 N N . SER C 1 56 ? 69.264 23.171 -7.496 1.00 9.74 61 SER A N 1
ATOM 3055 C CA . SER C 1 56 ? 68.229 22.527 -6.701 1.00 9.65 61 SER A CA 1
ATOM 3056 C C . SER C 1 56 ? 67.230 23.431 -6.062 1.00 9.21 61 SER A C 1
ATOM 3057 O O . SER C 1 56 ? 66.393 22.960 -5.283 1.00 9.97 61 SER A O 1
ATOM 3060 N N . ILE C 1 57 ? 67.279 24.693 -6.370 1.00 9.99 62 ILE A N 1
ATOM 3061 C CA . ILE C 1 57 ? 66.364 25.678 -5.769 1.00 11.20 62 ILE A CA 1
ATOM 3062 C C . ILE C 1 57 ? 64.934 25.386 -6.171 1.00 12.14 62 ILE A C 1
ATOM 3063 O O . ILE C 1 57 ? 64.650 24.950 -7.288 1.00 13.01 62 ILE A O 1
ATOM 3068 N N A HIS C 1 58 ? 64.027 25.515 -5.171 0.50 11.12 63 HIS A N 1
ATOM 3069 N N B HIS C 1 58 ? 63.992 25.606 -5.242 0.50 11.40 63 HIS A N 1
ATOM 3070 C CA A HIS C 1 58 ? 62.553 25.422 -5.365 0.50 11.56 63 HIS A CA 1
ATOM 3071 C CA B HIS C 1 58 ? 62.572 25.455 -5.579 0.50 11.86 63 HIS A CA 1
ATOM 3072 C C A HIS C 1 58 ? 61.914 26.665 -4.736 0.50 11.21 63 HIS A C 1
ATOM 3073 C C B HIS C 1 58 ? 61.815 26.509 -4.775 0.50 11.41 63 HIS A C 1
ATOM 3074 O O A HIS C 1 58 ? 62.111 26.934 -3.616 0.50 11.25 63 HIS A O 1
ATOM 3075 O O B HIS C 1 58 ? 61.794 26.414 -3.576 0.50 10.97 63 HIS A O 1
ATOM 3088 N N . THR C 1 59 ? 61.192 27.449 -5.512 1.00 11.38 64 THR A N 1
ATOM 3089 C CA . THR C 1 59 ? 60.497 28.576 -4.948 1.00 12.32 64 THR A CA 1
ATOM 3090 C C . THR C 1 59 ? 58.968 28.380 -5.070 1.00 13.08 64 THR A C 1
ATOM 3091 O O . THR C 1 59 ? 58.272 29.225 -4.485 1.00 16.01 64 THR A O 1
ATOM 3095 N N . GLY C 1 60 ? 58.508 27.359 -5.779 1.00 13.44 65 GLY A N 1
ATOM 3096 C CA . GLY C 1 60 ? 57.086 27.206 -6.153 1.00 13.64 65 GLY A CA 1
ATOM 3097 C C . GLY C 1 60 ? 56.725 27.732 -7.481 1.00 13.90 65 GLY A C 1
ATOM 3098 O O . GLY C 1 60 ? 55.700 27.449 -8.043 1.00 13.11 65 GLY A O 1
ATOM 3099 N N . SER C 1 61 ? 57.659 28.467 -8.087 1.00 13.85 66 SER A N 1
ATOM 3100 C CA . SER C 1 61 ? 57.523 29.030 -9.395 1.00 13.77 66 SER A CA 1
ATOM 3101 C C . SER C 1 61 ? 58.666 28.581 -10.335 1.00 14.60 66 SER A C 1
ATOM 3102 O O . SER C 1 61 ? 59.804 28.957 -10.078 1.00 14.08 66 SER A O 1
ATOM 3105 N N . ALA C 1 62 ? 58.346 27.723 -11.277 1.00 15.84 67 ALA A N 1
ATOM 3106 C CA . ALA C 1 62 ? 59.399 27.240 -12.154 1.00 14.95 67 ALA A CA 1
ATOM 3107 C C . ALA C 1 62 ? 60.036 28.333 -12.909 1.00 14.68 67 ALA A C 1
ATOM 3108 O O . ALA C 1 62 ? 61.261 28.254 -13.220 1.00 13.73 67 ALA A O 1
ATOM 3110 N N . LYS C 1 63 ? 59.268 29.344 -13.319 1.00 14.97 68 LYS A N 1
ATOM 3111 C CA . LYS C 1 63 ? 59.792 30.436 -14.044 1.00 15.43 68 LYS A CA 1
ATOM 3112 C C . LYS C 1 63 ? 60.833 31.195 -13.218 1.00 14.21 68 LYS A C 1
ATOM 3113 O O . LYS C 1 63 ? 61.865 31.602 -13.735 1.00 13.25 68 LYS A O 1
ATOM 3119 N N . LEU C 1 64 ? 60.562 31.366 -11.913 1.00 12.27 69 LEU A N 1
ATOM 3120 C CA . LEU C 1 64 ? 61.509 32.032 -11.071 1.00 11.78 69 LEU A CA 1
ATOM 3121 C C . LEU C 1 64 ? 62.704 31.188 -10.813 1.00 11.56 69 LEU A C 1
ATOM 3122 O O . LEU C 1 64 ? 63.856 31.689 -10.861 1.00 12.18 69 LEU A O 1
ATOM 3127 N N . ASP C 1 65 ? 62.538 29.897 -10.544 1.00 11.32 70 ASP A N 1
ATOM 3128 C CA . ASP C 1 65 ? 63.661 29.010 -10.343 1.00 11.85 70 ASP A CA 1
ATOM 3129 C C . ASP C 1 65 ? 64.651 29.123 -11.538 1.00 11.72 70 ASP A C 1
ATOM 3130 O O . ASP C 1 65 ? 65.839 29.141 -11.303 1.00 12.82 70 ASP A O 1
ATOM 3135 N N . GLU C 1 66 ? 64.129 29.187 -12.771 1.00 11.15 71 GLU A N 1
ATOM 3136 C CA . GLU C 1 66 ? 65.059 29.201 -13.900 1.00 12.02 71 GLU A CA 1
ATOM 3137 C C . GLU C 1 66 ? 65.654 30.556 -14.047 1.00 12.47 71 GLU A C 1
ATOM 3138 O O . GLU C 1 66 ? 66.884 30.652 -14.353 1.00 13.77 71 GLU A O 1
ATOM 3144 N N . HIS C 1 67 ? 64.893 31.672 -13.806 1.00 12.56 72 HIS A N 1
ATOM 3145 C CA . HIS C 1 67 ? 65.455 32.945 -13.900 1.00 13.96 72 HIS A CA 1
ATOM 3146 C C . HIS C 1 67 ? 66.623 33.090 -12.892 1.00 12.47 72 HIS A C 1
ATOM 3147 O O . HIS C 1 67 ? 67.646 33.686 -13.162 1.00 13.49 72 HIS A O 1
ATOM 3154 N N . LEU C 1 68 ? 66.481 32.513 -11.737 1.00 11.32 73 LEU A N 1
ATOM 3155 C CA . LEU C 1 68 ? 67.536 32.643 -10.683 1.00 11.37 73 LEU A CA 1
ATOM 3156 C C . LEU C 1 68 ? 68.848 31.980 -11.062 1.00 11.33 73 LEU A C 1
ATOM 3157 O O . LEU C 1 68 ? 69.899 32.315 -10.509 1.00 11.47 73 LEU A O 1
ATOM 3162 N N A GLN C 1 69 ? 68.765 30.973 -11.935 0.50 10.04 74 GLN A N 1
ATOM 3163 N N B GLN C 1 69 ? 68.781 30.974 -11.941 0.50 11.96 74 GLN A N 1
ATOM 3164 C CA A GLN C 1 69 ? 69.981 30.281 -12.432 0.50 9.86 74 GLN A CA 1
ATOM 3165 C CA B GLN C 1 69 ? 70.030 30.305 -12.371 0.50 13.34 74 GLN A CA 1
ATOM 3166 C C A GLN C 1 69 ? 70.840 31.143 -13.350 0.50 10.65 74 GLN A C 1
ATOM 3167 C C B GLN C 1 69 ? 70.824 31.103 -13.379 0.50 12.63 74 GLN A C 1
ATOM 3168 O O A GLN C 1 69 ? 72.067 30.887 -13.511 0.50 10.69 74 GLN A O 1
ATOM 3169 O O B GLN C 1 69 ? 71.990 30.737 -13.637 0.50 12.75 74 GLN A O 1
ATOM 3180 N N . THR C 1 70 ? 70.221 32.116 -13.994 1.00 12.26 75 THR A N 1
ATOM 3181 C CA . THR C 1 70 ? 70.886 32.865 -15.056 1.00 13.18 75 THR A CA 1
ATOM 3182 C C . THR C 1 70 ? 71.937 33.808 -14.542 1.00 14.43 75 THR A C 1
ATOM 3183 O O . THR C 1 70 ? 72.078 34.017 -13.315 1.00 13.62 75 THR A O 1
ATOM 3187 N N . ALA C 1 71 ? 72.739 34.401 -15.480 1.00 15.83 76 ALA A N 1
ATOM 3188 C CA . ALA C 1 71 ? 73.709 35.417 -15.072 1.00 17.57 76 ALA A CA 1
ATOM 3189 C C . ALA C 1 71 ? 73.154 36.675 -14.443 1.00 17.55 76 ALA A C 1
ATOM 3190 O O . ALA C 1 71 ? 73.906 37.435 -13.773 1.00 20.22 76 ALA A O 1
ATOM 3192 N N . GLU C 1 72 ? 71.842 36.854 -14.543 1.00 18.20 77 GLU A N 1
ATOM 3193 C CA . GLU C 1 72 ? 71.150 37.945 -13.864 1.00 20.02 77 GLU A CA 1
ATOM 3194 C C . GLU C 1 72 ? 71.077 37.702 -12.337 1.00 17.67 77 GLU A C 1
ATOM 3195 O O . GLU C 1 72 ? 70.725 38.589 -11.556 1.00 19.26 77 GLU A O 1
ATOM 3201 N N . PHE C 1 73 ? 71.381 36.487 -11.918 1.00 15.14 78 PHE A N 1
ATOM 3202 C CA . PHE C 1 73 ? 71.273 36.163 -10.505 1.00 13.81 78 PHE A CA 1
ATOM 3203 C C . PHE C 1 73 ? 72.320 35.240 -10.066 1.00 12.35 78 PHE A C 1
ATOM 3204 O O . PHE C 1 73 ? 73.514 35.664 -10.030 1.00 12.74 78 PHE A O 1
ATOM 3212 N N . PHE C 1 74 ? 72.078 33.968 -9.753 1.00 11.62 79 PHE A N 1
ATOM 3213 C CA . PHE C 1 74 ? 73.158 33.135 -9.244 1.00 11.12 79 PHE A CA 1
ATOM 3214 C C . PHE C 1 74 ? 74.297 32.816 -10.243 1.00 12.05 79 PHE A C 1
ATOM 3215 O O . PHE C 1 74 ? 75.377 32.456 -9.830 1.00 12.69 79 PHE A O 1
ATOM 3223 N N . ASP C 1 75 ? 73.974 32.806 -11.509 1.00 13.07 80 ASP A N 1
ATOM 3224 C CA . ASP C 1 75 ? 74.969 32.427 -12.583 1.00 13.96 80 ASP A CA 1
ATOM 3225 C C . ASP C 1 75 ? 75.469 30.991 -12.318 1.00 14.40 80 ASP A C 1
ATOM 3226 O O . ASP C 1 75 ? 76.683 30.743 -12.130 1.00 14.76 80 ASP A O 1
ATOM 3231 N N . ALA C 1 76 ? 74.547 30.024 -12.248 1.00 14.01 81 ALA A N 1
ATOM 3232 C CA . ALA C 1 76 ? 74.851 28.667 -11.921 1.00 13.54 81 ALA A CA 1
ATOM 3233 C C . ALA C 1 76 ? 75.799 28.059 -12.939 1.00 14.47 81 ALA A C 1
ATOM 3234 O O . ALA C 1 76 ? 76.483 27.098 -12.564 1.00 15.33 81 ALA A O 1
ATOM 3236 N N . ALA C 1 77 ? 75.816 28.514 -14.185 1.00 15.15 82 ALA A N 1
ATOM 3237 C CA . ALA C 1 77 ? 76.836 27.951 -15.133 1.00 16.85 82 ALA A CA 1
ATOM 3238 C C . ALA C 1 77 ? 78.270 28.225 -14.626 1.00 17.93 82 ALA A C 1
ATOM 3239 O O . ALA C 1 77 ? 79.161 27.408 -14.833 1.00 21.38 82 ALA A O 1
ATOM 3241 N N . LYS C 1 78 ? 78.481 29.348 -13.973 1.00 15.50 83 LYS A N 1
ATOM 3242 C CA . LYS C 1 78 ? 79.762 29.735 -13.476 1.00 16.83 83 LYS A CA 1
ATOM 3243 C C . LYS C 1 78 ? 80.027 29.225 -12.121 1.00 15.86 83 LYS A C 1
ATOM 3244 O O . LYS C 1 78 ? 81.166 28.841 -11.705 1.00 16.30 83 LYS A O 1
ATOM 3250 N N . PHE C 1 79 ? 78.965 29.299 -11.255 1.00 13.88 84 PHE A N 1
ATOM 3251 C CA . PHE C 1 79 ? 79.078 29.001 -9.852 1.00 13.86 84 PHE A CA 1
ATOM 3252 C C . PHE C 1 79 ? 77.939 28.018 -9.499 1.00 13.40 84 PHE A C 1
ATOM 3253 O O . PHE C 1 79 ? 76.907 28.407 -8.896 1.00 13.07 84 PHE A O 1
ATOM 3261 N N . PRO C 1 80 ? 78.092 26.745 -9.743 1.00 12.50 85 PRO A N 1
ATOM 3262 C CA . PRO C 1 80 ? 77.018 25.724 -9.476 1.00 13.07 85 PRO A CA 1
ATOM 3263 C C . PRO C 1 80 ? 76.704 25.508 -8.037 1.00 11.56 85 PRO A C 1
ATOM 3264 O O . PRO C 1 80 ? 75.653 24.908 -7.779 1.00 12.77 85 PRO A O 1
ATOM 3268 N N . GLN C 1 81 ? 77.642 25.833 -7.134 1.00 12.14 86 GLN A N 1
ATOM 3269 C CA . GLN C 1 81 ? 77.465 25.463 -5.707 1.00 13.15 86 GLN A CA 1
ATOM 3270 C C . GLN C 1 81 ? 77.674 26.639 -4.839 1.00 11.84 86 GLN A C 1
ATOM 3271 O O . GLN C 1 81 ? 78.240 27.683 -5.278 1.00 11.85 86 GLN A O 1
ATOM 3277 N N . ALA C 1 82 ? 77.077 26.574 -3.651 1.00 9.90 87 ALA A N 1
ATOM 3278 C CA . ALA C 1 82 ? 77.374 27.481 -2.535 1.00 10.12 87 ALA A CA 1
ATOM 3279 C C . ALA C 1 82 ? 77.986 26.624 -1.446 1.00 10.10 87 ALA A C 1
ATOM 3280 O O . ALA C 1 82 ? 77.638 25.408 -1.313 1.00 10.42 87 ALA A O 1
ATOM 3282 N N . ASN C 1 83 ? 78.943 27.180 -0.701 1.00 10.24 88 ASN A N 1
ATOM 3283 C CA . ASN C 1 83 ? 79.692 26.385 0.258 1.00 10.45 88 ASN A CA 1
ATOM 3284 C C . ASN C 1 83 ? 79.832 27.198 1.561 1.00 11.34 88 ASN A C 1
ATOM 3285 O O . ASN C 1 83 ? 80.158 28.403 1.499 1.00 13.63 88 ASN A O 1
ATOM 3290 N N . TYR C 1 84 ? 79.591 26.553 2.694 1.00 9.28 89 TYR A N 1
ATOM 3291 C CA . TYR C 1 84 ? 79.723 27.235 3.954 1.00 8.75 89 TYR A CA 1
ATOM 3292 C C . TYR C 1 84 ? 80.678 26.396 4.835 1.00 8.83 89 TYR A C 1
ATOM 3293 O O . TYR C 1 84 ? 80.529 25.139 4.936 1.00 9.32 89 TYR A O 1
ATOM 3302 N N A LYS C 1 85 ? 81.590 27.061 5.495 0.50 9.19 90 LYS A N 1
ATOM 3303 N N B LYS C 1 85 ? 81.572 27.084 5.513 0.50 9.21 90 LYS A N 1
ATOM 3304 C CA A LYS C 1 85 ? 82.428 26.381 6.499 0.50 9.41 90 LYS A CA 1
ATOM 3305 C CA B LYS C 1 85 ? 82.571 26.454 6.419 0.50 9.46 90 LYS A CA 1
ATOM 3306 C C A LYS C 1 85 ? 82.382 27.255 7.720 0.50 8.85 90 LYS A C 1
ATOM 3307 C C B LYS C 1 85 ? 82.509 27.284 7.690 0.50 8.89 90 LYS A C 1
ATOM 3308 O O A LYS C 1 85 ? 82.363 28.462 7.664 0.50 8.14 90 LYS A O 1
ATOM 3309 O O B LYS C 1 85 ? 82.639 28.520 7.608 0.50 8.07 90 LYS A O 1
ATOM 3320 N N . GLY C 1 86 ? 82.457 26.614 8.859 1.00 8.49 91 GLY A N 1
ATOM 3321 C CA . GLY C 1 86 ? 82.489 27.391 10.084 1.00 8.08 91 GLY A CA 1
ATOM 3322 C C . GLY C 1 86 ? 82.736 26.575 11.332 1.00 8.16 91 GLY A C 1
ATOM 3323 O O . GLY C 1 86 ? 82.794 25.345 11.315 1.00 8.86 91 GLY A O 1
ATOM 3324 N N . THR C 1 87 ? 83.021 27.300 12.373 1.00 8.94 92 THR A N 1
ATOM 3325 C CA . THR C 1 87 ? 83.336 26.758 13.690 1.00 9.71 92 THR A CA 1
ATOM 3326 C C . THR C 1 87 ? 82.161 26.836 14.668 1.00 10.06 92 THR A C 1
ATOM 3327 O O . THR C 1 87 ? 81.546 27.921 14.815 1.00 10.67 92 THR A O 1
ATOM 3331 N N . ILE C 1 88 ? 81.868 25.716 15.268 1.00 9.87 93 ILE A N 1
ATOM 3332 C CA . ILE C 1 88 ? 80.718 25.606 16.198 1.00 10.86 93 ILE A CA 1
ATOM 3333 C C . ILE C 1 88 ? 81.195 26.146 17.500 1.00 11.27 93 ILE A C 1
ATOM 3334 O O . ILE C 1 88 ? 82.220 25.751 18.095 1.00 12.15 93 ILE A O 1
ATOM 3339 N N . LYS C 1 89 ? 80.382 27.123 18.030 1.00 10.88 94 LYS A N 1
ATOM 3340 C CA . LYS C 1 89 ? 80.532 27.686 19.379 1.00 13.82 94 LYS A CA 1
ATOM 3341 C C . LYS C 1 89 ? 79.500 27.106 20.323 1.00 13.84 94 LYS A C 1
ATOM 3342 O O . LYS C 1 89 ? 78.381 26.880 19.962 1.00 14.13 94 LYS A O 1
ATOM 3348 N N . PHE C 1 90 ? 79.910 26.870 21.541 1.00 18.07 95 PHE A N 1
ATOM 3349 C CA . PHE C 1 90 ? 79.052 26.316 22.622 1.00 19.84 95 PHE A CA 1
ATOM 3350 C C . PHE C 1 90 ? 78.637 27.398 23.672 1.00 24.04 95 PHE A C 1
ATOM 3351 O O . PHE C 1 90 ? 79.431 28.298 23.880 1.00 25.76 95 PHE A O 1
ATOM 3359 N N . ASP C 1 91 ? 77.395 27.376 24.172 1.00 27.86 96 ASP A N 1
ATOM 3360 C CA . ASP C 1 91 ? 76.879 28.310 25.307 1.00 28.56 96 ASP A CA 1
ATOM 3361 C C . ASP C 1 91 ? 76.689 27.188 26.363 1.00 43.20 96 ASP A C 1
ATOM 3362 O O . ASP C 1 91 ? 75.583 26.678 26.547 1.00 48.89 96 ASP A O 1
ATOM 3367 N N . GLY C 1 92 ? 77.868 26.752 26.843 1.00 44.57 97 GLY A N 1
ATOM 3368 C CA . GLY C 1 92 ? 78.146 25.773 27.900 1.00 50.56 97 GLY A CA 1
ATOM 3369 C C . GLY C 1 92 ? 78.295 24.356 27.396 1.00 47.66 97 GLY A C 1
ATOM 3370 O O . GLY C 1 92 ? 79.316 23.964 26.779 1.00 42.43 97 GLY A O 1
ATOM 3371 N N . ASP C 1 93 ? 77.226 23.616 27.617 1.00 49.42 98 ASP A N 1
ATOM 3372 C CA . ASP C 1 93 ? 77.092 22.209 27.234 1.00 50.53 98 ASP A CA 1
ATOM 3373 C C . ASP C 1 93 ? 76.524 22.066 25.780 1.00 41.73 98 ASP A C 1
ATOM 3374 O O . ASP C 1 93 ? 76.631 21.029 25.105 1.00 40.37 98 ASP A O 1
ATOM 3379 N N . LYS C 1 94 ? 75.934 23.132 25.280 1.00 32.69 99 LYS A N 1
ATOM 3380 C CA . LYS C 1 94 ? 75.184 23.009 24.084 1.00 30.56 99 LYS A CA 1
ATOM 3381 C C . LYS C 1 94 ? 75.780 23.897 22.928 1.00 23.36 99 LYS A C 1
ATOM 3382 O O . LYS C 1 94 ? 76.202 24.996 23.180 1.00 22.19 99 LYS A O 1
ATOM 3388 N N . PRO C 1 95 ? 75.799 23.355 21.710 1.00 19.97 100 PRO A N 1
ATOM 3389 C CA . PRO C 1 95 ? 76.115 24.280 20.609 1.00 18.20 100 PRO A CA 1
ATOM 3390 C C . PRO C 1 95 ? 75.106 25.430 20.495 1.00 17.32 100 PRO A C 1
ATOM 3391 O O . PRO C 1 95 ? 73.902 25.163 20.498 1.00 18.33 100 PRO A O 1
ATOM 3395 N N . VAL C 1 96 ? 75.595 26.639 20.257 1.00 14.89 101 VAL A N 1
ATOM 3396 C CA . VAL C 1 96 ? 74.737 27.796 20.161 1.00 15.61 101 VAL A CA 1
ATOM 3397 C C . VAL C 1 96 ? 74.870 28.551 18.840 1.00 13.38 101 VAL A C 1
ATOM 3398 O O . VAL C 1 96 ? 73.959 29.260 18.443 1.00 13.97 101 VAL A O 1
ATOM 3402 N N . SER C 1 97 ? 76.002 28.410 18.116 1.00 12.36 102 SER A N 1
ATOM 3403 C CA . SER C 1 97 ? 76.155 29.158 16.891 1.00 12.57 102 SER A CA 1
ATOM 3404 C C . SER C 1 97 ? 77.248 28.489 16.072 1.00 11.85 102 SER A C 1
ATOM 3405 O O . SER C 1 97 ? 77.986 27.674 16.558 1.00 12.10 102 SER A O 1
ATOM 3408 N N . VAL C 1 98 ? 77.309 28.899 14.819 1.00 10.25 103 VAL A N 1
ATOM 3409 C CA . VAL C 1 98 ? 78.429 28.531 13.893 1.00 10.06 103 VAL A CA 1
ATOM 3410 C C . VAL C 1 98 ? 78.913 29.823 13.360 1.00 9.96 103 VAL A C 1
ATOM 3411 O O . VAL C 1 98 ? 78.179 30.610 12.766 1.00 10.60 103 VAL A O 1
ATOM 3415 N N . VAL C 1 99 ? 80.224 30.081 13.437 1.00 9.03 104 VAL A N 1
ATOM 3416 C CA . VAL C 1 99 ? 80.839 31.296 12.970 1.00 9.70 104 VAL A CA 1
ATOM 3417 C C . VAL C 1 99 ? 81.802 30.936 11.823 1.00 10.12 104 VAL A C 1
ATOM 3418 O O . VAL C 1 99 ? 82.710 30.145 12.006 1.00 9.90 104 VAL A O 1
ATOM 3422 N N . GLY C 1 100 ? 81.498 31.474 10.657 1.00 9.08 105 GLY A N 1
ATOM 3423 C CA . GLY C 1 100 ? 82.206 31.046 9.450 1.00 9.51 105 GLY A CA 1
ATOM 3424 C C . GLY C 1 100 ? 82.074 31.936 8.281 1.00 9.01 105 GLY A C 1
ATOM 3425 O O . GLY C 1 100 ? 81.957 33.156 8.424 1.00 9.20 105 GLY A O 1
ATOM 3426 N N . ASN C 1 101 ? 82.113 31.297 7.135 1.00 9.07 106 ASN A N 1
ATOM 3427 C CA . ASN C 1 101 ? 82.149 32.002 5.876 1.00 8.78 106 ASN A CA 1
ATOM 3428 C C . ASN C 1 101 ? 81.297 31.238 4.825 1.00 8.96 106 ASN A C 1
ATOM 3429 O O . ASN C 1 101 ? 81.439 30.042 4.697 1.00 9.18 106 ASN A O 1
ATOM 3434 N N . LEU C 1 102 ? 80.518 32.014 4.084 1.00 8.81 107 LEU A N 1
ATOM 3435 C CA . LEU C 1 102 ? 79.683 31.524 3.010 1.00 8.73 107 LEU A CA 1
ATOM 3436 C C . LEU C 1 102 ? 80.319 31.978 1.733 1.00 8.62 107 LEU A C 1
ATOM 3437 O O . LEU C 1 102 ? 80.619 33.126 1.578 1.00 9.05 107 LEU A O 1
ATOM 3442 N N . THR C 1 103 ? 80.409 31.046 0.787 1.00 8.80 108 THR A N 1
ATOM 3443 C CA . THR C 1 103 ? 80.778 31.340 -0.595 1.00 8.73 108 THR A CA 1
ATOM 3444 C C . THR C 1 103 ? 79.574 31.140 -1.478 1.00 9.00 108 THR A C 1
ATOM 3445 O O . THR C 1 103 ? 79.054 29.999 -1.601 1.00 10.53 108 THR A O 1
ATOM 3449 N N . LEU C 1 104 ? 79.097 32.244 -2.010 1.00 8.46 109 LEU A N 1
ATOM 3450 C CA . LEU C 1 104 ? 77.834 32.240 -2.767 1.00 9.30 109 LEU A CA 1
ATOM 3451 C C . LEU C 1 104 ? 78.111 33.125 -4.007 1.00 10.05 109 LEU A C 1
ATOM 3452 O O . LEU C 1 104 ? 78.631 34.274 -3.884 1.00 10.12 109 LEU A O 1
ATOM 3457 N N . HIS C 1 105 ? 77.765 32.656 -5.194 1.00 10.57 110 HIS A N 1
ATOM 3458 C CA . HIS C 1 105 ? 77.978 33.437 -6.431 1.00 11.43 110 HIS A CA 1
ATOM 3459 C C . HIS C 1 105 ? 79.479 33.837 -6.584 1.00 11.72 110 HIS A C 1
ATOM 3460 O O . HIS C 1 105 ? 79.794 34.954 -7.020 1.00 12.72 110 HIS A O 1
ATOM 3467 N N . GLY C 1 106 ? 80.324 32.914 -6.130 1.00 12.56 111 GLY A N 1
ATOM 3468 C CA . GLY C 1 106 ? 81.773 33.093 -6.167 1.00 12.13 111 GLY A CA 1
ATOM 3469 C C . GLY C 1 106 ? 82.388 34.020 -5.165 1.00 12.93 111 GLY A C 1
ATOM 3470 O O . GLY C 1 106 ? 83.600 34.158 -5.191 1.00 17.86 111 GLY A O 1
ATOM 3471 N N . VAL C 1 107 ? 81.600 34.615 -4.291 1.00 10.40 112 VAL A N 1
ATOM 3472 C CA . VAL C 1 107 ? 82.037 35.577 -3.349 1.00 10.16 112 VAL A CA 1
ATOM 3473 C C . VAL C 1 107 ? 81.979 34.983 -1.944 1.00 9.55 112 VAL A C 1
ATOM 3474 O O . VAL C 1 107 ? 80.980 34.481 -1.525 1.00 9.56 112 VAL A O 1
ATOM 3478 N N . THR C 1 108 ? 83.065 35.145 -1.128 1.00 9.10 113 THR A N 1
ATOM 3479 C CA . THR C 1 108 ? 83.110 34.674 0.203 1.00 9.50 113 THR A CA 1
ATOM 3480 C C . THR C 1 108 ? 82.926 35.800 1.189 1.00 10.63 113 THR A C 1
ATOM 3481 O O . THR C 1 108 ? 83.617 36.820 1.083 1.00 10.32 113 THR A O 1
ATOM 3485 N N . LYS C 1 109 ? 81.991 35.673 2.093 1.00 9.36 114 LYS A N 1
ATOM 3486 C CA . LYS C 1 109 ? 81.725 36.645 3.150 1.00 10.13 114 LYS A CA 1
ATOM 3487 C C . LYS C 1 109 ? 81.477 35.983 4.481 1.00 9.80 114 LYS A C 1
ATOM 3488 O O . LYS C 1 109 ? 81.127 34.803 4.562 1.00 10.00 114 LYS A O 1
ATOM 3494 N N . PRO C 1 110 ? 81.736 36.707 5.550 1.00 10.42 115 PRO A N 1
ATOM 3495 C CA . PRO C 1 110 ? 81.413 36.142 6.820 1.00 10.15 115 PRO A CA 1
ATOM 3496 C C . PRO C 1 110 ? 79.921 35.874 7.035 1.00 10.80 115 PRO A C 1
ATOM 3497 O O . PRO C 1 110 ? 79.044 36.654 6.626 1.00 12.16 115 PRO A O 1
ATOM 3501 N N . LEU C 1 111 ? 79.634 34.780 7.709 1.00 10.12 116 LEU A N 1
ATOM 3502 C CA . LEU C 1 111 ? 78.228 34.397 8.062 1.00 11.14 116 LEU A CA 1
ATOM 3503 C C . LEU C 1 111 ? 78.211 33.558 9.290 1.00 10.81 116 LEU A C 1
ATOM 3504 O O . LEU C 1 111 ? 78.942 32.588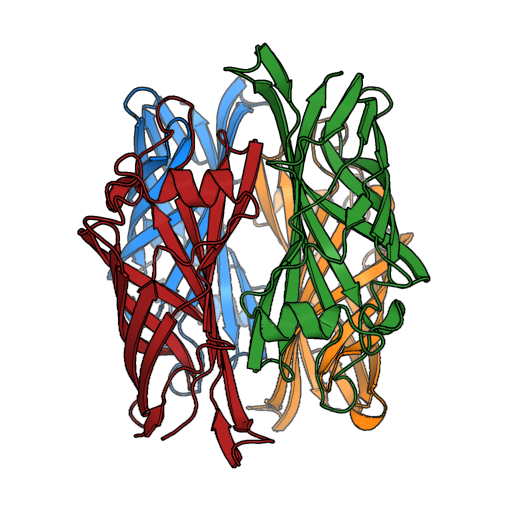 9.470 1.00 10.55 116 LEU A O 1
ATOM 3509 N N . THR C 1 112 ? 77.400 34.019 10.280 1.00 11.52 117 THR A N 1
ATOM 3510 C CA . THR C 1 112 ? 77.130 33.335 11.547 1.00 11.77 117 THR A CA 1
ATOM 3511 C C . THR C 1 112 ? 75.728 32.728 11.536 1.00 12.06 117 THR A C 1
ATOM 3512 O O . THR C 1 112 ? 74.742 33.371 11.047 1.00 13.50 117 THR A O 1
ATOM 3516 N N . LEU C 1 113 ? 75.619 31.482 11.864 1.00 12.20 118 LEU A N 1
ATOM 3517 C CA . LEU C 1 113 ? 74.360 30.763 11.973 1.00 13.14 118 LEU A CA 1
ATOM 3518 C C . LEU C 1 113 ? 74.046 30.579 13.455 1.00 14.69 118 LEU A C 1
ATOM 3519 O O . LEU C 1 113 ? 74.887 30.088 14.173 1.00 17.21 118 LEU A O 1
ATOM 3524 N N . LYS C 1 114 ? 72.869 30.964 13.935 1.00 12.21 119 LYS A N 1
ATOM 3525 C CA . LYS C 1 114 ? 72.431 30.774 15.298 1.00 13.60 119 LYS A CA 1
ATOM 3526 C C . LYS C 1 114 ? 71.752 29.453 15.397 1.00 13.12 119 LYS A C 1
ATOM 3527 O O . LYS C 1 114 ? 70.875 29.177 14.591 1.00 13.13 119 LYS A O 1
ATOM 3533 N N . ILE C 1 115 ? 72.102 28.629 16.344 1.00 11.83 120 ILE A N 1
ATOM 3534 C CA . ILE C 1 115 ? 71.474 27.291 16.488 1.00 12.40 120 ILE A CA 1
ATOM 3535 C C . ILE C 1 115 ? 70.307 27.433 17.520 1.00 14.01 120 ILE A C 1
ATOM 3536 O O . ILE C 1 115 ? 70.563 27.729 18.707 1.00 16.98 120 ILE A O 1
ATOM 3541 N N . ASP C 1 116 ? 69.097 27.247 17.065 1.00 13.75 121 ASP A N 1
ATOM 3542 C CA . ASP C 1 116 ? 67.881 27.446 17.899 1.00 15.42 121 ASP A CA 1
ATOM 3543 C C . ASP C 1 116 ? 67.572 26.167 18.615 1.00 16.99 121 ASP A C 1
ATOM 3544 O O . ASP C 1 116 ? 67.035 26.204 19.708 1.00 19.86 121 ASP A O 1
ATOM 3549 N N . SER C 1 117 ? 67.865 25.024 18.012 1.00 16.70 122 SER A N 1
ATOM 3550 C CA . SER C 1 117 ? 67.700 23.761 18.682 1.00 18.69 122 SER A CA 1
ATOM 3551 C C . SER C 1 117 ? 68.773 22.774 18.251 1.00 16.42 122 SER A C 1
ATOM 3552 O O . SER C 1 117 ? 69.313 22.836 17.126 1.00 14.40 122 SER A O 1
ATOM 3555 N N . PHE C 1 118 ? 69.104 21.855 19.151 1.00 16.02 123 PHE A N 1
ATOM 3556 C CA . PHE C 1 118 ? 70.117 20.836 18.885 1.00 15.42 123 PHE A CA 1
ATOM 3557 C C . PHE C 1 118 ? 69.697 19.600 19.697 1.00 17.14 123 PHE A C 1
ATOM 3558 O O . PHE C 1 118 ? 69.294 19.756 20.890 1.00 18.03 123 PHE A O 1
ATOM 3566 N N . LYS C 1 119 ? 69.706 18.450 19.068 1.00 14.98 124 LYS A N 1
ATOM 3567 C CA . LYS C 1 119 ? 69.309 17.204 19.753 1.00 18.30 124 LYS A CA 1
ATOM 3568 C C . LYS C 1 119 ? 70.110 16.098 19.148 1.00 18.70 124 LYS A C 1
ATOM 3569 O O . LYS C 1 119 ? 70.415 16.091 17.929 1.00 17.63 124 LYS A O 1
ATOM 3575 N N . CYS C 1 120 ? 70.588 15.176 19.986 1.00 17.40 125 CYS A N 1
ATOM 3576 C CA . CYS C 1 120 ? 71.204 13.983 19.442 1.00 19.96 125 CYS A CA 1
ATOM 3577 C C . CYS C 1 120 ? 70.452 12.821 19.955 1.00 19.07 125 CYS A C 1
ATOM 3578 O O . CYS C 1 120 ? 69.956 12.868 21.100 1.00 21.42 125 CYS A O 1
ATOM 3581 N N . MET C 1 121 ? 70.345 11.759 19.176 1.00 18.19 126 MET A N 1
ATOM 3582 C CA . MET C 1 121 ? 69.563 10.548 19.622 1.00 19.71 126 MET A CA 1
ATOM 3583 C C . MET C 1 121 ? 70.030 9.405 18.760 1.00 19.36 126 MET A C 1
ATOM 3584 O O . MET C 1 121 ? 70.615 9.591 17.683 1.00 18.03 126 MET A O 1
ATOM 3589 N N . PRO C 1 122 ? 69.772 8.173 19.148 1.00 18.87 127 PRO A N 1
ATOM 3590 C CA . PRO C 1 122 ? 70.037 7.093 18.284 1.00 20.79 127 PRO A CA 1
ATOM 3591 C C . PRO C 1 122 ? 69.146 7.104 17.064 1.00 21.87 127 PRO A C 1
ATOM 3592 O O . PRO C 1 122 ? 67.980 7.445 17.184 1.00 26.61 127 PRO A O 1
ATOM 3596 N N . HIS C 1 123 ? 69.669 6.876 15.867 1.00 23.77 128 HIS A N 1
ATOM 3597 C CA . HIS C 1 123 ? 68.841 6.897 14.699 1.00 27.32 128 HIS A CA 1
ATOM 3598 C C . HIS C 1 123 ? 67.975 5.615 14.663 1.00 34.22 128 HIS A C 1
ATOM 3599 O O . HIS C 1 123 ? 68.544 4.542 14.766 1.00 33.31 128 HIS A O 1
ATOM 3606 N N . PRO C 1 124 ? 66.639 5.750 14.530 1.00 41.80 129 PRO A N 1
ATOM 3607 C CA . PRO C 1 124 ? 65.767 4.568 14.425 1.00 45.68 129 PRO A CA 1
ATOM 3608 C C . PRO C 1 124 ? 66.277 3.496 13.455 1.00 43.76 129 PRO A C 1
ATOM 3609 O O . PRO C 1 124 ? 66.493 2.368 13.875 1.00 48.68 129 PRO A O 1
ATOM 3613 N N . MET C 1 125 ? 66.479 3.827 12.186 1.00 46.24 130 MET A N 1
ATOM 3614 C CA . MET C 1 125 ? 66.882 2.821 11.193 1.00 48.89 130 MET A CA 1
ATOM 3615 C C . MET C 1 125 ? 68.368 2.536 11.165 1.00 44.56 130 MET A C 1
ATOM 3616 O O . MET C 1 125 ? 68.758 1.388 11.011 1.00 42.33 130 MET A O 1
ATOM 3621 N N . LEU C 1 126 ? 69.220 3.561 11.312 1.00 36.95 131 LEU A N 1
ATOM 3622 C CA . LEU C 1 126 ? 70.652 3.371 11.054 1.00 35.16 131 LEU A CA 1
ATOM 3623 C C . LEU C 1 126 ? 71.434 2.854 12.266 1.00 30.15 131 LEU A C 1
ATOM 3624 O O . LEU C 1 126 ? 72.560 2.412 12.151 1.00 33.61 131 LEU A O 1
ATOM 3629 N N . LYS C 1 127 ? 70.855 2.997 13.442 1.00 30.72 132 LYS A N 1
ATOM 3630 C CA . LYS C 1 127 ? 71.499 2.518 14.669 1.00 31.30 132 LYS A CA 1
ATOM 3631 C C . LYS C 1 127 ? 72.909 3.057 14.890 1.00 29.81 132 LYS A C 1
ATOM 3632 O O . LYS C 1 127 ? 73.823 2.319 15.268 1.00 30.85 132 LYS A O 1
ATOM 3638 N N . ARG C 1 128 ? 73.063 4.349 14.558 1.00 23.61 133 ARG A N 1
ATOM 3639 C CA . ARG C 1 128 ? 74.174 5.180 14.894 1.00 23.18 133 ARG A CA 1
ATOM 3640 C C . ARG C 1 128 ? 73.576 6.514 15.327 1.00 19.64 133 ARG A C 1
ATOM 3641 O O . ARG C 1 128 ? 72.412 6.804 15.074 1.00 19.53 133 ARG A O 1
ATOM 3649 N N . GLU C 1 129 ? 74.349 7.253 16.096 1.00 18.99 134 GLU A N 1
ATOM 3650 C CA . GLU C 1 129 ? 73.921 8.555 16.614 1.00 16.96 134 GLU A CA 1
ATOM 3651 C C . GLU C 1 129 ? 73.586 9.493 15.432 1.00 16.51 134 GLU A C 1
ATOM 3652 O O . GLU C 1 129 ? 74.362 9.605 14.488 1.00 16.83 134 GLU A O 1
ATOM 3658 N N . VAL C 1 130 ? 72.504 10.215 15.593 1.00 16.41 135 VAL A N 1
ATOM 3659 C CA . VAL C 1 130 ? 72.136 11.314 14.687 1.00 14.31 135 VAL A CA 1
ATOM 3660 C C . VAL C 1 130 ? 72.024 12.554 15.484 1.00 14.94 135 VAL A C 1
ATOM 3661 O O . VAL C 1 130 ? 71.382 12.570 16.571 1.00 15.81 135 VAL A O 1
ATOM 3665 N N . CYS C 1 131 ? 72.559 13.651 14.956 1.00 14.40 136 CYS A N 1
ATOM 3666 C CA . CYS C 1 131 ? 72.412 14.948 15.612 1.00 16.24 136 CYS A CA 1
ATOM 3667 C C . CYS C 1 131 ? 71.634 15.818 14.624 1.00 14.38 136 CYS A C 1
ATOM 3668 O O . CYS C 1 131 ? 71.867 15.781 13.442 1.00 15.19 136 CYS A O 1
ATOM 3671 N N . GLY C 1 132 ? 70.745 16.602 15.166 1.00 14.24 137 GLY A N 1
ATOM 3672 C CA . GLY C 1 132 ? 69.929 17.446 14.345 1.00 13.58 137 GLY A CA 1
ATOM 3673 C C . GLY C 1 132 ? 69.812 18.850 14.889 1.00 13.66 137 GLY A C 1
ATOM 3674 O O . GLY C 1 132 ? 69.805 19.067 16.141 1.00 14.72 137 GLY A O 1
ATOM 3675 N N . VAL C 1 133 ? 69.709 19.809 13.979 1.00 12.70 138 VAL A N 1
ATOM 3676 C CA . VAL C 1 133 ? 69.628 21.221 14.389 1.00 13.03 138 VAL A CA 1
ATOM 3677 C C . VAL C 1 133 ? 68.555 21.944 13.600 1.00 13.45 138 VAL A C 1
ATOM 3678 O O . VAL C 1 133 ? 68.184 21.511 12.532 1.00 13.42 138 VAL A O 1
ATOM 3682 N N . ASP C 1 134 ? 68.028 22.990 14.205 1.00 13.05 139 ASP A N 1
ATOM 3683 C CA . ASP C 1 134 ? 67.364 24.061 13.492 1.00 13.49 139 ASP A CA 1
ATOM 3684 C C . ASP C 1 134 ? 68.154 25.293 13.721 1.00 13.30 139 ASP A C 1
ATOM 3685 O O . ASP C 1 134 ? 68.599 25.587 14.890 1.00 14.06 139 ASP A O 1
ATOM 3690 N N . ALA C 1 135 ? 68.483 25.992 12.669 1.00 11.91 140 ALA A N 1
ATOM 3691 C CA . ALA C 1 135 ? 69.387 27.151 12.757 1.00 11.23 140 ALA A CA 1
ATOM 3692 C C . ALA C 1 135 ? 68.899 28.269 11.856 1.00 10.25 140 ALA A C 1
ATOM 3693 O O . ALA C 1 135 ? 68.023 28.035 10.996 1.00 12.08 140 ALA A O 1
ATOM 3695 N N . VAL C 1 136 ? 69.331 29.448 12.137 1.00 10.21 141 VAL A N 1
ATOM 3696 C CA . VAL C 1 136 ? 68.893 30.619 11.418 1.00 11.46 141 VAL A CA 1
ATOM 3697 C C . VAL C 1 136 ? 70.072 31.485 11.087 1.00 11.56 141 VAL A C 1
ATOM 3698 O O . VAL C 1 136 ? 71.033 31.627 11.888 1.00 12.78 141 VAL A O 1
ATOM 3702 N N . GLY C 1 137 ? 69.931 32.271 10.069 1.00 11.97 142 GLY A N 1
ATOM 3703 C CA . GLY C 1 137 ? 70.944 33.304 9.742 1.00 12.02 142 GLY A CA 1
ATOM 3704 C C . GLY C 1 137 ? 70.385 34.316 8.845 1.00 11.83 142 GLY A C 1
ATOM 3705 O O . GLY C 1 137 ? 69.244 34.151 8.330 1.00 12.23 142 GLY A O 1
ATOM 3706 N N . GLU C 1 138 ? 71.101 35.412 8.582 1.00 11.68 143 GLU A N 1
ATOM 3707 C CA . GLU C 1 138 ? 70.583 36.431 7.727 1.00 12.46 143 GLU A CA 1
ATOM 3708 C C . GLU C 1 138 ? 71.802 37.073 7.062 1.00 11.30 143 GLU A C 1
ATOM 3709 O O . GLU C 1 138 ? 72.896 37.199 7.663 1.00 11.79 143 GLU A O 1
ATOM 3715 N N . PHE C 1 139 ? 71.617 37.488 5.843 1.00 11.30 144 PHE A N 1
ATOM 3716 C CA . PHE C 1 139 ? 72.606 38.245 5.077 1.00 10.65 144 PHE A CA 1
ATOM 3717 C C . PHE C 1 139 ? 71.991 39.192 4.091 1.00 11.94 144 PHE A C 1
ATOM 3718 O O . PHE C 1 139 ? 70.807 39.035 3.739 1.00 13.10 144 PHE A O 1
ATOM 3726 N N . SER C 1 140 ? 72.797 40.126 3.548 1.00 12.50 145 SER A N 1
ATOM 3727 C CA . SER C 1 140 ? 72.326 41.024 2.534 1.00 12.57 145 SER A CA 1
ATOM 3728 C C . SER C 1 140 ? 72.884 40.530 1.201 1.00 12.23 145 SER A C 1
ATOM 3729 O O . SER C 1 140 ? 74.063 40.434 0.999 1.00 12.65 145 SER A O 1
ATOM 3732 N N . ARG C 1 141 ? 72.035 40.109 0.277 1.00 10.19 146 ARG A N 1
ATOM 3733 C CA . ARG C 1 141 ? 72.441 39.428 -0.910 1.00 10.26 146 ARG A CA 1
ATOM 3734 C C . ARG C 1 141 ? 73.300 40.227 -1.801 1.00 10.20 146 ARG A C 1
ATOM 3735 O O . ARG C 1 141 ? 74.083 39.677 -2.580 1.00 10.15 146 ARG A O 1
ATOM 3743 N N . ASP C 1 142 ? 73.195 41.555 -1.706 1.00 11.56 147 ASP A N 1
ATOM 3744 C CA . ASP C 1 142 ? 74.050 42.372 -2.514 1.00 13.13 147 ASP A CA 1
ATOM 3745 C C . ASP C 1 142 ? 75.529 42.277 -2.115 1.00 13.66 147 ASP A C 1
ATOM 3746 O O . ASP C 1 142 ? 76.387 42.534 -2.984 1.00 14.59 147 ASP A O 1
ATOM 3751 N N . ASP C 1 143 ? 75.798 41.814 -0.894 1.00 11.92 148 ASP A N 1
ATOM 3752 C CA . ASP C 1 143 ? 77.167 41.559 -0.418 1.00 13.58 148 ASP A CA 1
ATOM 3753 C C . ASP C 1 143 ? 77.838 40.453 -1.240 1.00 15.05 148 ASP A C 1
ATOM 3754 O O . ASP C 1 143 ? 79.074 40.316 -1.220 1.00 16.88 148 ASP A O 1
ATOM 3759 N N . PHE C 1 144 ? 77.026 39.610 -1.898 1.00 11.93 149 PHE A N 1
ATOM 3760 C CA . PHE C 1 144 ? 77.483 38.527 -2.786 1.00 12.74 149 PHE A CA 1
ATOM 3761 C C . PHE C 1 144 ? 77.301 38.821 -4.255 1.00 13.80 149 PHE A C 1
ATOM 3762 O O . PHE C 1 144 ? 77.450 37.904 -5.086 1.00 13.44 149 PHE A O 1
ATOM 3770 N N . GLY C 1 145 ? 77.072 40.096 -4.585 1.00 14.94 150 GLY A N 1
ATOM 3771 C CA . GLY C 1 145 ? 76.910 40.458 -5.925 1.00 15.61 150 GLY A CA 1
ATOM 3772 C C . GLY C 1 145 ? 75.544 40.214 -6.477 1.00 16.99 150 GLY A C 1
ATOM 3773 O O . GLY C 1 145 ? 75.303 40.356 -7.706 1.00 20.28 150 GLY A O 1
ATOM 3774 N N . LEU C 1 146 ? 74.572 39.896 -5.623 1.00 15.03 151 LEU A N 1
ATOM 3775 C CA . LEU C 1 146 ? 73.250 39.511 -6.105 1.00 15.18 151 LEU A CA 1
ATOM 3776 C C . LEU C 1 146 ? 72.293 40.659 -5.803 1.00 16.51 151 LEU A C 1
ATOM 3777 O O . LEU C 1 146 ? 71.555 40.630 -4.794 1.00 18.01 151 LEU A O 1
ATOM 3782 N N . ASP C 1 147 ? 72.383 41.692 -6.640 1.00 20.57 152 ASP A N 1
ATOM 3783 C CA . ASP C 1 147 ? 71.624 42.896 -6.365 1.00 22.35 152 ASP A CA 1
ATOM 3784 C C . ASP C 1 147 ? 70.353 43.103 -7.253 1.00 21.67 152 ASP A C 1
ATOM 3785 O O . ASP C 1 147 ? 69.852 44.281 -7.281 1.00 23.41 152 ASP A O 1
ATOM 3790 N N . TYR C 1 148 ? 69.862 42.065 -7.957 1.00 21.31 153 TYR A N 1
ATOM 3791 C CA . TYR C 1 148 ? 68.678 42.181 -8.802 1.00 22.61 153 TYR A CA 1
ATOM 3792 C C . TYR C 1 148 ? 67.558 42.816 -7.975 1.00 24.17 153 TYR A C 1
ATOM 3793 O O . TYR C 1 148 ? 67.306 42.533 -6.765 1.00 22.05 153 TYR A O 1
ATOM 3802 N N . GLY C 1 149 ? 66.818 43.743 -8.580 1.00 23.91 154 GLY A N 1
ATOM 3803 C CA . GLY C 1 149 ? 65.686 44.274 -7.901 1.00 24.52 154 GLY A CA 1
ATOM 3804 C C . GLY C 1 149 ? 65.948 45.494 -7.064 1.00 25.65 154 GLY A C 1
ATOM 3805 O O . GLY C 1 149 ? 65.033 46.170 -6.685 1.00 24.24 154 GLY A O 1
ATOM 3806 N N . LYS C 1 150 ? 67.209 45.753 -6.730 1.00 27.92 155 LYS A N 1
ATOM 3807 C CA . LYS C 1 150 ? 67.557 46.799 -5.804 1.00 32.75 155 LYS A CA 1
ATOM 3808 C C . LYS C 1 150 ? 67.104 48.126 -6.355 1.00 36.19 155 LYS A C 1
ATOM 3809 O O . LYS C 1 150 ? 66.631 48.981 -5.602 1.00 39.14 155 LYS A O 1
ATOM 3815 N N . GLN C 1 151 ? 67.209 48.264 -7.671 1.00 43.77 156 GLN A N 1
ATOM 3816 C CA . GLN C 1 151 ? 66.774 49.492 -8.399 1.00 47.80 156 GLN A CA 1
ATOM 3817 C C . GLN C 1 151 ? 65.288 49.788 -8.305 1.00 44.78 156 GLN A C 1
ATOM 3818 O O . GLN C 1 151 ? 64.861 50.876 -8.606 1.00 47.57 156 GLN A O 1
ATOM 3824 N N . TYR C 1 152 ? 64.526 48.786 -7.921 1.00 40.00 157 TYR A N 1
ATOM 3825 C CA . TYR C 1 152 ? 63.088 48.773 -7.940 1.00 40.92 157 TYR A CA 1
ATOM 3826 C C . TYR C 1 152 ? 62.480 48.631 -6.527 1.00 36.55 157 TYR A C 1
ATOM 3827 O O . TYR C 1 152 ? 61.319 48.285 -6.399 1.00 40.21 157 TYR A O 1
ATOM 3836 N N . GLY C 1 153 ? 63.262 48.865 -5.475 1.00 32.84 158 GLY A N 1
ATOM 3837 C CA . GLY C 1 153 ? 62.755 48.857 -4.084 1.00 31.01 158 GLY A CA 1
ATOM 3838 C C . GLY C 1 153 ? 62.781 47.518 -3.310 1.00 29.16 158 GLY A C 1
ATOM 3839 O O . GLY C 1 153 ? 62.289 47.476 -2.126 1.00 24.48 158 GLY A O 1
ATOM 3840 N N . PHE C 1 154 ? 63.339 46.456 -3.959 1.00 24.31 159 PHE A N 1
ATOM 3841 C CA . PHE C 1 154 ? 63.464 45.127 -3.328 1.00 21.14 159 PHE A CA 1
ATOM 3842 C C . PHE C 1 154 ? 64.536 45.257 -2.235 1.00 19.04 159 PHE A C 1
ATOM 3843 O O . PHE C 1 154 ? 65.471 45.975 -2.378 1.00 20.74 159 PHE A O 1
ATOM 3851 N N . LYS C 1 155 ? 64.181 44.693 -1.127 1.00 18.86 160 LYS A N 1
ATOM 3852 C CA . LYS C 1 155 ? 65.043 44.618 0.019 1.00 17.00 160 LYS A CA 1
ATOM 3853 C C . LYS C 1 155 ? 66.040 43.478 -0.205 1.00 15.41 160 LYS A C 1
ATOM 3854 O O . LYS C 1 155 ? 65.718 42.385 -0.774 1.00 15.00 160 LYS A O 1
ATOM 3860 N N . MET C 1 156 ? 67.270 43.713 0.290 1.00 13.25 161 MET A N 1
ATOM 3861 C CA . MET C 1 156 ? 68.372 42.753 0.072 1.00 13.78 161 MET A CA 1
ATOM 3862 C C . MET C 1 156 ? 68.523 41.762 1.230 1.00 12.84 161 MET A C 1
ATOM 3863 O O . MET C 1 156 ? 69.122 40.695 1.051 1.00 11.86 161 MET A O 1
ATOM 3868 N N . LYS C 1 157 ? 67.872 41.994 2.357 1.00 13.23 162 LYS A N 1
ATOM 3869 C CA . LYS C 1 157 ? 67.972 41.126 3.502 1.00 14.54 162 LYS A CA 1
ATOM 3870 C C . LYS C 1 157 ? 67.334 39.810 3.197 1.00 13.60 162 LYS A C 1
ATOM 3871 O O . LYS C 1 157 ? 66.181 39.729 2.699 1.00 14.36 162 LYS A O 1
ATOM 3877 N N . THR C 1 158 ? 68.108 38.762 3.354 1.00 10.64 163 THR A N 1
ATOM 3878 C CA . THR C 1 158 ? 67.676 37.402 3.032 1.00 10.70 163 THR A CA 1
ATOM 3879 C C . THR C 1 158 ? 67.863 36.546 4.275 1.00 11.50 163 THR A C 1
ATOM 3880 O O . THR C 1 158 ? 68.955 36.571 4.895 1.00 11.48 163 THR A O 1
ATOM 3884 N N . LYS C 1 159 ? 66.812 35.857 4.698 1.00 10.95 164 LYS A N 1
ATOM 3885 C CA . LYS C 1 159 ? 66.862 35.006 5.867 1.00 10.82 164 LYS A CA 1
ATOM 3886 C C . LYS C 1 159 ? 67.076 33.567 5.492 1.00 10.57 164 LYS A C 1
ATOM 3887 O O . LYS C 1 159 ? 66.518 33.113 4.522 1.00 10.20 164 LYS A O 1
ATOM 3893 N N . LEU C 1 160 ? 67.855 32.848 6.309 1.00 10.58 165 LEU A N 1
ATOM 3894 C CA . LEU C 1 160 ? 68.116 31.436 6.100 1.00 10.38 165 LEU A CA 1
ATOM 3895 C C . LEU C 1 160 ? 67.513 30.740 7.287 1.00 11.20 165 LEU A C 1
ATOM 3896 O O . LEU C 1 160 ? 67.679 31.139 8.452 1.00 12.21 165 LEU A O 1
ATOM 3901 N N . LEU C 1 161 ? 66.800 29.656 6.979 1.00 10.02 166 LEU A N 1
ATOM 3902 C CA . LEU C 1 161 ? 66.184 28.757 7.986 1.00 10.33 166 LEU A CA 1
ATOM 3903 C C . LEU C 1 161 ? 66.676 27.384 7.655 1.00 10.38 166 LEU A C 1
ATOM 3904 O O . LEU C 1 161 ? 66.263 26.804 6.653 1.00 11.03 166 LEU A O 1
ATOM 3909 N N . ILE C 1 162 ? 67.531 26.839 8.513 1.00 10.20 167 ILE A N 1
ATOM 3910 C CA . ILE C 1 162 ? 68.263 25.639 8.159 1.00 11.03 167 ILE A CA 1
ATOM 3911 C C . ILE C 1 162 ? 67.836 24.460 8.959 1.00 11.10 167 ILE A C 1
ATOM 3912 O O . ILE C 1 162 ? 67.706 24.500 10.159 1.00 11.58 167 ILE A O 1
ATOM 3917 N N . THR C 1 163 ? 67.551 23.395 8.235 1.00 10.97 168 THR A N 1
ATOM 3918 C CA . THR C 1 163 ? 67.257 22.106 8.796 1.00 11.62 168 THR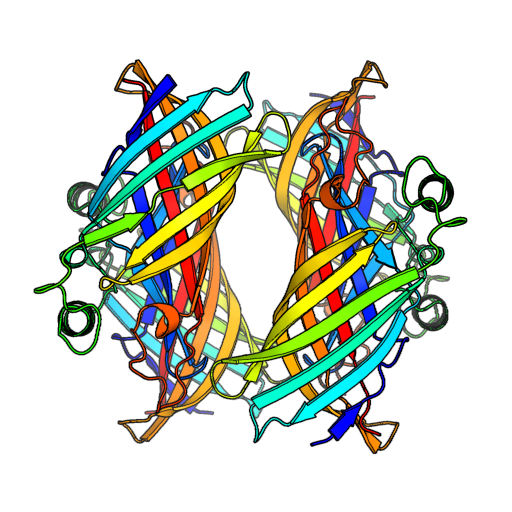 A CA 1
ATOM 3919 C C . THR C 1 163 ? 68.468 21.263 8.552 1.00 10.86 168 THR A C 1
ATOM 3920 O O . THR C 1 163 ? 68.935 21.225 7.411 1.00 10.31 168 THR A O 1
ATOM 3924 N N . ALA C 1 164 ? 69.001 20.539 9.543 1.00 10.74 169 ALA A N 1
ATOM 3925 C CA . ALA C 1 164 ? 70.144 19.620 9.205 1.00 11.55 169 ALA A CA 1
ATOM 3926 C C . ALA C 1 164 ? 70.124 18.464 10.178 1.00 11.71 169 ALA A C 1
ATOM 3927 O O . ALA C 1 164 ? 69.870 18.649 11.415 1.00 12.40 169 ALA A O 1
ATOM 3929 N N . GLU C 1 165 ? 70.441 17.300 9.636 1.00 11.05 170 GLU A N 1
ATOM 3930 C CA . GLU C 1 165 ? 70.609 16.091 10.445 1.00 12.70 170 GLU A CA 1
ATOM 3931 C C . GLU C 1 165 ? 71.861 15.420 9.951 1.00 11.89 170 GLU A C 1
ATOM 3932 O O . GLU C 1 165 ? 72.085 15.328 8.773 1.00 12.24 170 GLU A O 1
ATOM 3938 N N . ALA C 1 166 ? 72.721 15.066 10.866 1.00 12.21 171 ALA A N 1
ATOM 3939 C CA . ALA C 1 166 ? 74.002 14.415 10.504 1.00 12.24 171 ALA A CA 1
ATOM 3940 C C . ALA C 1 166 ? 74.182 13.106 11.280 1.00 12.69 171 ALA A C 1
ATOM 3941 O O . ALA C 1 166 ? 73.922 13.094 12.448 1.00 13.19 171 ALA A O 1
ATOM 3943 N N . VAL C 1 167 ? 74.588 12.072 10.592 1.00 11.65 172 VAL A N 1
ATOM 3944 C CA . VAL C 1 167 ? 74.720 10.719 11.175 1.00 13.71 172 VAL A CA 1
ATOM 3945 C C . VAL C 1 167 ? 76.166 10.383 11.425 1.00 13.32 172 VAL A C 1
ATOM 3946 O O . VAL C 1 167 ? 77.029 10.566 10.538 1.00 12.77 172 VAL A O 1
ATOM 3950 N N . LYS C 1 168 ? 76.461 9.869 12.590 1.00 15.39 173 LYS A N 1
ATOM 3951 C CA . LYS C 1 168 ? 77.818 9.643 13.071 1.00 16.08 173 LYS A CA 1
ATOM 3952 C C . LYS C 1 168 ? 78.394 8.591 12.222 1.00 18.73 173 LYS A C 1
ATOM 3953 O O . LYS C 1 168 ? 77.737 7.609 11.905 1.00 20.55 173 LYS A O 1
ATOM 3959 N N . GLN C 1 169 ? 79.645 8.736 11.830 1.00 20.73 174 GLN A N 1
ATOM 3960 C CA . GLN C 1 169 ? 80.201 7.668 10.942 1.00 23.72 174 GLN A CA 1
ATOM 3961 C C . GLN C 1 169 ? 80.782 6.419 11.670 1.00 27.15 174 GLN A C 1
ATOM 3962 O O . GLN C 1 169 ? 80.696 6.376 12.864 1.00 30.10 174 GLN A O 1
ATOM 3968 N N . SER D 1 1 ? 68.110 66.421 6.316 1.00 32.47 6 SER D N 1
ATOM 3969 C CA . SER D 1 1 ? 68.569 65.814 7.606 1.00 33.98 6 SER D CA 1
ATOM 3970 C C . SER D 1 1 ? 67.876 66.408 8.856 1.00 33.99 6 SER D C 1
ATOM 3971 O O . SER D 1 1 ? 67.586 67.618 8.918 1.00 38.65 6 SER D O 1
ATOM 3974 N N . ALA D 1 2 ? 67.686 65.561 9.881 1.00 31.36 7 ALA D N 1
ATOM 3975 C CA . ALA D 1 2 ? 67.020 65.998 11.107 1.00 34.51 7 ALA D CA 1
ATOM 3976 C C . ALA D 1 2 ? 67.570 65.317 12.362 1.00 28.53 7 ALA D C 1
ATOM 3977 O O . ALA D 1 2 ? 67.995 64.148 12.296 1.00 26.45 7 ALA D O 1
ATOM 3979 N N . THR D 1 3 ? 67.527 66.041 13.489 1.00 26.18 8 THR D N 1
ATOM 3980 C CA . THR D 1 3 ? 67.934 65.513 14.763 1.00 25.49 8 THR D CA 1
ATOM 3981 C C . THR D 1 3 ? 66.701 65.339 15.666 1.00 24.45 8 THR D C 1
ATOM 3982 O O . THR D 1 3 ? 65.857 66.247 15.785 1.00 24.31 8 THR D O 1
ATOM 3986 N N . TYR D 1 4 ? 66.681 64.200 16.374 1.00 21.85 9 TYR D N 1
ATOM 3987 C CA . TYR D 1 4 ? 65.575 63.838 17.235 1.00 23.43 9 TYR D CA 1
ATOM 3988 C C . TYR D 1 4 ? 66.092 63.490 18.626 1.00 21.14 9 TYR D C 1
ATOM 3989 O O . TYR D 1 4 ? 67.162 62.844 18.787 1.00 23.05 9 TYR D O 1
ATOM 3998 N N A GLN D 1 5 ? 65.312 63.858 19.630 0.50 20.80 10 GLN D N 1
ATOM 3999 N N B GLN D 1 5 ? 65.370 63.928 19.639 0.50 19.91 10 GLN D N 1
ATOM 4000 C CA A GLN D 1 5 ? 65.670 63.616 21.015 0.50 20.14 10 GLN D CA 1
ATOM 4001 C CA B GLN D 1 5 ? 65.710 63.626 21.011 0.50 18.71 10 GLN D CA 1
ATOM 4002 C C A GLN D 1 5 ? 64.796 62.491 21.643 0.50 19.42 10 GLN D C 1
ATOM 4003 C C B GLN D 1 5 ? 64.835 62.426 21.407 0.50 18.66 10 GLN D C 1
ATOM 4004 O O A GLN D 1 5 ? 63.572 62.574 21.757 0.50 17.88 10 GLN D O 1
ATOM 4005 O O B GLN D 1 5 ? 63.620 62.429 21.084 0.50 17.73 10 GLN D O 1
ATOM 4016 N N . PHE D 1 6 ? 65.430 61.434 22.099 1.00 19.56 11 PHE D N 1
ATOM 4017 C CA . PHE D 1 6 ? 64.643 60.318 22.650 1.00 18.94 11 PHE D CA 1
ATOM 4018 C C . PHE D 1 6 ? 63.744 60.821 23.754 1.00 18.83 11 PHE D C 1
ATOM 4019 O O . PHE D 1 6 ? 64.186 61.552 24.655 1.00 19.30 11 PHE D O 1
ATOM 4027 N N . ASP D 1 7 ? 62.457 60.407 23.720 1.00 19.15 12 ASP D N 1
ATOM 4028 C CA . ASP D 1 7 ? 61.532 60.600 24.812 1.00 19.68 12 ASP D CA 1
ATOM 4029 C C . ASP D 1 7 ? 61.721 59.502 25.843 1.00 18.96 12 ASP D C 1
ATOM 4030 O O . ASP D 1 7 ? 61.405 58.343 25.552 1.00 18.75 12 ASP D O 1
ATOM 4035 N N . PRO D 1 8 ? 62.317 59.800 26.969 1.00 20.05 13 PRO D N 1
ATOM 4036 C CA . PRO D 1 8 ? 62.574 58.725 27.936 1.00 20.67 13 PRO D CA 1
ATOM 4037 C C . PRO D 1 8 ? 61.372 57.932 28.370 1.00 21.26 13 PRO D C 1
ATOM 4038 O O . PRO D 1 8 ? 61.495 56.730 28.694 1.00 20.67 13 PRO D O 1
ATOM 4042 N N . SER D 1 9 ? 60.210 58.558 28.364 1.00 21.90 14 SER D N 1
ATOM 4043 C CA . SER D 1 9 ? 58.993 57.881 28.750 1.00 22.26 14 SER D CA 1
ATOM 4044 C C . SER D 1 9 ? 58.563 56.786 27.773 1.00 21.95 14 SER D C 1
ATOM 4045 O O . SER D 1 9 ? 57.754 55.940 28.152 1.00 21.72 14 SER D O 1
ATOM 4048 N N . HIS D 1 10 ? 59.132 56.708 26.554 1.00 19.89 15 HIS D N 1
ATOM 4049 C CA . HIS D 1 10 ? 58.815 55.691 25.576 1.00 18.23 15 HIS D CA 1
ATOM 4050 C C . HIS D 1 10 ? 60.107 55.134 25.004 1.00 16.89 15 HIS D C 1
ATOM 4051 O O . HIS D 1 10 ? 60.131 54.676 23.895 1.00 19.72 15 HIS D O 1
ATOM 4058 N N . THR D 1 11 ? 61.207 55.203 25.797 1.00 16.29 16 THR D N 1
ATOM 4059 C CA . THR D 1 11 ? 62.484 54.676 25.314 1.00 14.90 16 THR D CA 1
ATOM 4060 C C . THR D 1 11 ? 63.029 53.747 26.396 1.00 14.27 16 THR D C 1
ATOM 4061 O O . THR D 1 11 ? 63.453 54.217 27.487 1.00 15.11 16 THR D O 1
ATOM 4065 N N . TYR D 1 12 ? 63.069 52.421 26.090 1.00 14.14 17 TYR D N 1
ATOM 4066 C CA . TYR D 1 12 ? 63.524 51.471 27.084 1.00 14.09 17 TYR D CA 1
ATOM 4067 C C . TYR D 1 12 ? 64.160 50.294 26.408 1.00 14.38 17 TYR D C 1
ATOM 4068 O O . TYR D 1 12 ? 63.559 49.713 25.498 1.00 14.68 17 TYR D O 1
ATOM 4077 N N . PRO D 1 13 ? 65.320 49.852 26.885 1.00 13.43 18 PRO D N 1
ATOM 4078 C CA . PRO D 1 13 ? 65.771 48.514 26.499 1.00 13.57 18 PRO D CA 1
ATOM 4079 C C . PRO D 1 13 ? 65.259 47.444 27.490 1.00 11.47 18 PRO D C 1
ATOM 4080 O O . PRO D 1 13 ? 65.492 47.536 28.723 1.00 12.20 18 PRO D O 1
ATOM 4084 N N . SER D 1 14 ? 64.593 46.462 26.918 1.00 11.60 19 SER D N 1
ATOM 4085 C CA . SER D 1 14 ? 64.171 45.282 27.612 1.00 11.17 19 SER D CA 1
ATOM 4086 C C . SER D 1 14 ? 65.110 44.152 27.258 1.00 11.34 19 SER D C 1
ATOM 4087 O O . SER D 1 14 ? 65.800 44.209 26.221 1.00 12.35 19 SER D O 1
ATOM 4090 N N . PHE D 1 15 ? 65.118 43.123 28.072 1.00 12.16 20 PHE D N 1
ATOM 4091 C CA . PHE D 1 15 ? 65.982 41.995 27.908 1.00 12.88 20 PHE D CA 1
ATOM 4092 C C . PHE D 1 15 ? 65.332 40.712 28.229 1.00 12.67 20 PHE D C 1
ATOM 4093 O O . PHE D 1 15 ? 64.295 40.639 28.944 1.00 12.57 20 PHE D O 1
ATOM 4101 N N . GLU D 1 16 ? 65.942 39.647 27.675 1.00 12.79 21 GLU D N 1
ATOM 4102 C CA . GLU D 1 16 ? 65.591 38.301 28.075 1.00 13.86 21 GLU D CA 1
ATOM 4103 C C . GLU D 1 16 ? 66.886 37.609 28.425 1.00 13.35 21 GLU D C 1
ATOM 4104 O O . GLU D 1 16 ? 67.865 37.691 27.609 1.00 15.38 21 GLU D O 1
ATOM 4110 N N . ALA D 1 17 ? 66.891 36.823 29.495 1.00 13.59 22 ALA D N 1
ATOM 4111 C CA . ALA D 1 17 ? 68.099 36.127 29.880 1.00 14.30 22 ALA D CA 1
ATOM 4112 C C . ALA D 1 17 ? 67.720 34.765 30.444 1.00 15.14 22 ALA D C 1
ATOM 4113 O O . ALA D 1 17 ? 66.634 34.526 30.940 1.00 16.00 22 ALA D O 1
ATOM 4115 N N . ASP D 1 18 ? 68.606 33.814 30.311 1.00 15.46 23 ASP D N 1
ATOM 4116 C CA . ASP D 1 18 ? 68.330 32.458 30.773 1.00 16.65 23 ASP D CA 1
ATOM 4117 C C . ASP D 1 18 ? 68.433 32.246 32.283 1.00 17.26 23 ASP D C 1
ATOM 4118 O O . ASP D 1 18 ? 69.183 32.914 33.021 1.00 18.78 23 ASP D O 1
ATOM 4123 N N . HIS D 1 19 ? 67.625 31.317 32.787 1.00 16.08 24 HIS D N 1
ATOM 4124 C CA . HIS D 1 19 ? 67.717 30.787 34.129 1.00 17.77 24 HIS D CA 1
ATOM 4125 C C . HIS D 1 19 ? 67.869 29.279 34.064 1.00 17.51 24 HIS D C 1
ATOM 4126 O O . HIS D 1 19 ? 67.028 28.587 33.525 1.00 17.31 24 HIS D O 1
ATOM 4133 N N . PHE D 1 20 ? 69.005 28.803 34.582 1.00 18.74 25 PHE D N 1
ATOM 4134 C CA . PHE D 1 20 ? 69.268 27.384 34.795 1.00 21.36 25 PHE D CA 1
ATOM 4135 C C . PHE D 1 20 ? 69.208 26.600 33.530 1.00 23.79 25 PHE D C 1
ATOM 4136 O O . PHE D 1 20 ? 68.717 25.488 33.516 1.00 28.29 25 PHE D O 1
ATOM 4144 N N . GLY D 1 21 ? 69.721 27.119 32.443 1.00 22.08 26 GLY D N 1
ATOM 4145 C CA . GLY D 1 21 ? 69.815 26.301 31.222 1.00 24.41 26 GLY D CA 1
ATOM 4146 C C . GLY D 1 21 ? 68.508 25.893 30.591 1.00 25.93 26 GLY D C 1
ATOM 4147 O O . GLY D 1 21 ? 68.290 24.722 30.299 1.00 26.21 26 GLY D O 1
ATOM 4148 N N . GLY D 1 22 ? 67.626 26.847 30.391 1.00 23.10 27 GLY D N 1
ATOM 4149 C CA . GLY D 1 22 ? 66.368 26.576 29.725 1.00 22.37 27 GLY D CA 1
ATOM 4150 C C . GLY D 1 22 ? 65.218 26.351 30.709 1.00 20.59 27 GLY D C 1
ATOM 4151 O O . GLY D 1 22 ? 64.120 25.926 30.300 1.00 22.18 27 GLY D O 1
ATOM 4152 N N . LEU D 1 23 ? 65.430 26.559 32.024 1.00 18.44 28 LEU D N 1
ATOM 4153 C CA . LEU D 1 23 ? 64.367 26.330 32.959 1.00 17.70 28 LEU D CA 1
ATOM 4154 C C . LEU D 1 23 ? 63.308 27.411 32.796 1.00 17.98 28 LEU D C 1
ATOM 4155 O O . LEU D 1 23 ? 62.146 27.108 32.737 1.00 17.86 28 LEU D O 1
ATOM 4160 N N . SER D 1 24 ? 63.736 28.641 32.632 1.00 15.76 29 SER D N 1
ATOM 4161 C CA . SER D 1 24 ? 62.821 29.716 32.337 1.00 15.96 29 SER D CA 1
ATOM 4162 C C . SER D 1 24 ? 63.609 30.897 31.818 1.00 17.03 29 SER D C 1
ATOM 4163 O O . SER D 1 24 ? 64.843 30.813 31.660 1.00 16.98 29 SER D O 1
ATOM 4166 N N . VAL D 1 25 ? 62.863 31.987 31.491 1.00 15.59 30 VAL D N 1
ATOM 4167 C CA . VAL D 1 25 ? 63.405 33.177 30.829 1.00 15.03 30 VAL D CA 1
ATOM 4168 C C . VAL D 1 25 ? 63.204 34.345 31.710 1.00 14.93 30 VAL D C 1
ATOM 4169 O O . VAL D 1 25 ? 62.022 34.690 31.990 1.00 16.64 30 VAL D O 1
ATOM 4173 N N . TRP D 1 26 ? 64.295 34.936 32.254 1.00 15.24 31 TRP D N 1
ATOM 4174 C CA . TRP D 1 26 ? 64.193 36.194 32.954 1.00 13.97 31 TRP D CA 1
ATOM 4175 C C . TRP D 1 26 ? 63.937 37.306 31.967 1.00 13.76 31 TRP D C 1
ATOM 4176 O O . TRP D 1 26 ? 64.662 37.468 30.974 1.00 15.39 31 TRP D O 1
ATOM 4187 N N . ARG D 1 27 ? 62.899 38.136 32.281 1.00 12.56 32 ARG D N 1
ATOM 4188 C CA . ARG D 1 27 ? 62.591 39.310 31.463 1.00 12.08 32 ARG D CA 1
ATOM 4189 C C . ARG D 1 27 ? 62.562 40.523 32.333 1.00 13.70 32 ARG D C 1
ATOM 4190 O O . ARG D 1 27 ? 62.183 40.452 33.540 1.00 16.81 32 ARG D O 1
ATOM 4198 N N . GLY D 1 28 ? 63.049 41.630 31.824 1.00 12.14 33 GLY D N 1
ATOM 4199 C CA . GLY D 1 28 ? 63.030 42.833 32.553 1.00 12.57 33 GLY D CA 1
ATOM 4200 C C . GLY D 1 28 ? 63.407 43.999 31.662 1.00 11.89 33 GLY D C 1
ATOM 4201 O O . GLY D 1 28 ? 63.529 43.865 30.459 1.00 10.58 33 GLY D O 1
ATOM 4202 N N . LYS D 1 29 ? 63.659 45.155 32.233 1.00 11.75 34 LYS D N 1
ATOM 4203 C CA . LYS D 1 29 ? 64.045 46.324 31.452 1.00 12.23 34 LYS D CA 1
ATOM 4204 C C . LYS D 1 29 ? 64.821 47.312 32.285 1.00 12.95 34 LYS D C 1
ATOM 4205 O O . LYS D 1 29 ? 64.881 47.147 33.518 1.00 14.76 34 LYS D O 1
ATOM 4211 N N . PHE D 1 30 ? 65.361 48.373 31.657 1.00 13.19 35 PHE D N 1
ATOM 4212 C CA . PHE D 1 30 ? 65.996 49.442 32.403 1.00 14.12 35 PHE D CA 1
ATOM 4213 C C . PHE D 1 30 ? 65.074 50.643 32.213 1.00 14.12 35 PHE D C 1
ATOM 4214 O O . PHE D 1 30 ? 64.637 50.947 31.097 1.00 14.10 35 PHE D O 1
ATOM 4222 N N . ASP D 1 31 ? 64.688 51.242 33.326 1.00 15.14 36 ASP D N 1
ATOM 4223 C CA . ASP D 1 31 ? 63.711 52.353 33.303 1.00 16.37 36 ASP D CA 1
ATOM 4224 C C . ASP D 1 31 ? 64.190 53.703 32.830 1.00 18.01 36 ASP D C 1
ATOM 4225 O O . ASP D 1 31 ? 63.374 54.519 32.430 1.00 19.05 36 ASP D O 1
ATOM 4230 N N . LYS D 1 32 ? 65.508 53.956 32.867 1.00 15.80 37 LYS D N 1
ATOM 4231 C CA . LYS D 1 32 ? 65.992 55.251 32.530 1.00 18.77 37 LYS D CA 1
ATOM 4232 C C . LYS D 1 32 ? 67.066 55.246 31.412 1.00 17.71 37 LYS D C 1
ATOM 4233 O O . LYS D 1 32 ? 68.165 54.728 31.569 1.00 19.28 37 LYS D O 1
ATOM 4239 N N . SER D 1 33 ? 66.728 55.904 30.323 1.00 17.94 38 SER D N 1
ATOM 4240 C CA . SER D 1 33 ? 67.594 56.091 29.156 1.00 16.87 38 SER D CA 1
ATOM 4241 C C . SER D 1 33 ? 67.436 57.516 28.584 1.00 20.02 38 SER D C 1
ATOM 4242 O O . SER D 1 33 ? 66.424 58.200 28.830 1.00 20.42 38 SER D O 1
ATOM 4245 N N . SER D 1 34 ? 68.436 57.948 27.839 1.00 17.24 39 SER D N 1
ATOM 4246 C CA . SER D 1 34 ? 68.340 59.183 27.109 1.00 17.34 39 SER D CA 1
ATOM 4247 C C . SER D 1 34 ? 69.251 59.185 25.920 1.00 19.28 39 SER D C 1
ATOM 4248 O O . SER D 1 34 ? 70.167 58.377 25.857 1.00 18.99 39 SER D O 1
ATOM 4251 N N . GLY D 1 35 ? 69.123 60.193 25.034 1.00 18.29 40 GLY D N 1
ATOM 4252 C CA . GLY D 1 35 ? 70.030 60.333 23.902 1.00 19.51 40 GLY D CA 1
ATOM 4253 C C . GLY D 1 35 ? 69.387 60.959 22.689 1.00 20.65 40 GLY D C 1
ATOM 4254 O O . GLY D 1 35 ? 68.315 61.533 22.749 1.00 19.46 40 GLY D O 1
ATOM 4255 N N . THR D 1 36 ? 70.028 60.772 21.547 1.00 19.25 41 THR D N 1
ATOM 4256 C CA . THR D 1 36 ? 69.656 61.476 20.331 1.00 21.87 41 THR D CA 1
ATOM 4257 C C . THR D 1 36 ? 69.817 60.566 19.107 1.00 21.65 41 THR D C 1
ATOM 4258 O O . THR D 1 36 ? 70.639 59.604 19.124 1.00 21.03 41 THR D O 1
ATOM 4262 N N . VAL D 1 37 ? 69.052 60.843 18.049 1.00 20.70 42 VAL D N 1
ATOM 4263 C CA . VAL D 1 37 ? 69.195 60.187 16.768 1.00 20.88 42 VAL D CA 1
ATOM 4264 C C . VAL D 1 37 ? 69.237 61.294 15.756 1.00 21.91 42 VAL D C 1
ATOM 4265 O O . VAL D 1 37 ? 68.565 62.314 15.916 1.00 23.44 42 VAL D O 1
ATOM 4269 N N . THR D 1 38 ? 70.128 61.136 14.791 1.00 21.72 43 THR D N 1
ATOM 4270 C CA . THR D 1 38 ? 70.109 61.954 13.572 1.00 23.20 43 THR D CA 1
ATOM 4271 C C . THR D 1 38 ? 69.743 61.025 12.406 1.00 23.13 43 THR D C 1
ATOM 4272 O O . THR D 1 38 ? 70.210 59.866 12.285 1.00 23.48 43 THR D O 1
ATOM 4276 N N . LEU D 1 39 ? 68.929 61.536 11.479 1.00 22.88 44 LEU D N 1
ATOM 4277 C CA . LEU D 1 39 ? 68.481 60.754 10.396 1.00 23.58 44 LEU D CA 1
ATOM 4278 C C . LEU D 1 39 ? 68.395 61.596 9.135 1.00 23.70 44 LEU D C 1
ATOM 4279 O O . LEU D 1 39 ? 67.904 62.709 9.170 1.00 25.16 44 LEU D O 1
ATOM 4284 N N . ASP D 1 40 ? 68.864 61.033 8.034 1.00 22.69 45 ASP D N 1
ATOM 4285 C CA . ASP D 1 40 ? 68.700 61.677 6.685 1.00 24.63 45 ASP D CA 1
ATOM 4286 C C . ASP D 1 40 ? 68.281 60.614 5.722 1.00 25.60 45 ASP D C 1
ATOM 4287 O O . ASP D 1 40 ? 69.126 59.942 5.160 1.00 25.18 45 ASP D O 1
ATOM 4292 N N . ARG D 1 41 ? 66.961 60.438 5.553 1.00 23.90 46 ARG D N 1
ATOM 4293 C CA . ARG D 1 41 ? 66.424 59.333 4.743 1.00 26.74 46 ARG D CA 1
ATOM 4294 C C . ARG D 1 41 ? 66.761 59.467 3.278 1.00 25.75 46 ARG D C 1
ATOM 4295 O O . ARG D 1 41 ? 67.019 58.466 2.577 1.00 26.77 46 ARG D O 1
ATOM 4303 N N . ALA D 1 42 ? 66.824 60.718 2.780 1.00 24.36 47 ALA D N 1
ATOM 4304 C CA . ALA D 1 42 ? 67.201 60.956 1.382 1.00 25.93 47 ALA D CA 1
ATOM 4305 C C . ALA D 1 42 ? 68.628 60.493 1.110 1.00 26.05 47 ALA D C 1
ATOM 4306 O O . ALA D 1 42 ? 68.891 59.793 0.112 1.00 27.37 47 ALA D O 1
ATOM 4308 N N . ALA D 1 43 ? 69.535 60.751 2.080 1.00 24.89 48 ALA D N 1
ATOM 4309 C CA . ALA D 1 43 ? 70.933 60.307 1.946 1.00 24.98 48 ALA D CA 1
ATOM 4310 C C . ALA D 1 43 ? 71.222 58.873 2.450 1.00 28.83 48 ALA D C 1
ATOM 4311 O O . ALA D 1 43 ? 72.325 58.344 2.283 1.00 29.82 48 ALA D O 1
ATOM 4313 N N . LYS D 1 44 ? 70.233 58.288 3.108 1.00 26.80 49 LYS D N 1
ATOM 4314 C CA . LYS D 1 44 ? 70.274 56.934 3.633 1.00 28.33 49 LYS D CA 1
ATOM 4315 C C . LYS D 1 44 ? 71.364 56.814 4.693 1.00 27.47 49 LYS D C 1
ATOM 4316 O O . LYS D 1 44 ? 72.144 55.876 4.662 1.00 27.58 49 LYS D O 1
ATOM 4322 N N . THR D 1 45 ? 71.387 57.774 5.596 1.00 27.30 50 THR D N 1
ATOM 4323 C CA . THR D 1 45 ? 72.352 57.763 6.688 1.00 28.52 50 THR D CA 1
ATOM 4324 C C . THR D 1 45 ? 71.649 58.139 7.989 1.00 25.64 50 THR D C 1
ATOM 4325 O O . THR D 1 45 ? 70.523 58.665 7.996 1.00 24.32 50 THR D O 1
ATOM 4329 N N . GLY D 1 46 ? 72.330 57.867 9.106 1.00 21.27 51 GLY D N 1
ATOM 4330 C CA . GLY D 1 46 ? 71.932 58.361 10.352 1.00 19.86 51 GLY D CA 1
ATOM 4331 C C . GLY D 1 46 ? 72.781 57.786 11.497 1.00 19.84 51 GLY D C 1
ATOM 4332 O O . GLY D 1 46 ? 73.640 56.949 11.288 1.00 19.21 51 GLY D O 1
ATOM 4333 N N . THR D 1 47 ? 72.577 58.306 12.674 1.00 19.63 52 THR D N 1
ATOM 4334 C CA . THR D 1 47 ? 73.390 57.941 13.858 1.00 20.49 52 THR D CA 1
ATOM 4335 C C . THR D 1 47 ? 72.525 57.867 15.075 1.00 20.56 52 THR D C 1
ATOM 4336 O O . THR D 1 47 ? 71.488 58.521 15.162 1.00 22.40 52 THR D O 1
ATOM 4340 N N . VAL D 1 48 ? 72.896 57.009 16.014 1.00 18.21 53 VAL D N 1
ATOM 4341 C CA . VAL D 1 48 ? 72.218 56.867 17.292 1.00 18.41 53 VAL D CA 1
ATOM 4342 C C . VAL D 1 48 ? 73.252 57.071 18.404 1.00 19.03 53 VAL D C 1
ATOM 4343 O O . VAL D 1 48 ? 74.345 56.541 18.284 1.00 18.83 53 VAL D O 1
ATOM 4347 N N . ASP D 1 49 ? 72.911 57.791 19.502 1.00 17.37 54 ASP D N 1
ATOM 4348 C CA . ASP D 1 49 ? 73.714 57.827 20.692 1.00 19.33 54 ASP D CA 1
ATOM 4349 C C . ASP D 1 49 ? 72.814 57.707 21.899 1.00 19.38 54 ASP D C 1
ATOM 4350 O O . ASP D 1 49 ? 71.974 58.589 22.104 1.00 21.41 54 ASP D O 1
ATOM 4355 N N . VAL D 1 50 ? 72.895 56.618 22.658 1.00 16.81 55 VAL D N 1
ATOM 4356 C CA . VAL D 1 50 ? 72.028 56.451 23.800 1.00 18.41 55 VAL D CA 1
ATOM 4357 C C . VAL D 1 50 ? 72.769 56.004 25.044 1.00 19.25 55 VAL D C 1
ATOM 4358 O O . VAL D 1 50 ? 73.775 55.321 24.950 1.00 21.32 55 VAL D O 1
ATOM 4362 N N . THR D 1 51 ? 72.259 56.353 26.208 1.00 17.40 56 THR D N 1
ATOM 4363 C CA . THR D 1 51 ? 72.843 55.935 27.465 1.00 17.87 56 THR D CA 1
ATOM 4364 C C . THR D 1 51 ? 71.745 55.448 28.353 1.00 18.23 56 THR D C 1
ATOM 4365 O O . THR D 1 51 ? 70.690 56.053 28.353 1.00 19.56 56 THR D O 1
ATOM 4369 N N . THR D 1 52 ? 71.978 54.412 29.131 1.00 16.24 57 THR D N 1
ATOM 4370 C CA . THR D 1 52 ? 71.000 53.795 30.020 1.00 17.23 57 THR D CA 1
ATOM 4371 C C . THR D 1 52 ? 71.633 53.651 31.402 1.00 17.95 57 THR D C 1
ATOM 4372 O O . THR D 1 52 ? 72.792 53.264 31.588 1.00 18.44 57 THR D O 1
ATOM 4376 N N . ASP D 1 53 ? 70.874 53.973 32.433 1.00 18.95 58 ASP D N 1
ATOM 4377 C CA . ASP D 1 53 ? 71.338 53.870 33.828 1.00 19.62 58 ASP D CA 1
ATOM 4378 C C . ASP D 1 53 ? 71.176 52.444 34.370 1.00 17.52 58 ASP D C 1
ATOM 4379 O O . ASP D 1 53 ? 70.053 51.923 34.519 1.00 18.46 58 ASP D O 1
ATOM 4384 N N . ILE D 1 54 ? 72.243 51.787 34.768 1.00 16.83 59 ILE D N 1
ATOM 4385 C CA . ILE D 1 54 ? 72.194 50.453 35.258 1.00 17.01 59 ILE D CA 1
ATOM 4386 C C . ILE D 1 54 ? 71.342 50.323 36.507 1.00 17.51 59 ILE D C 1
ATOM 4387 O O . ILE D 1 54 ? 70.699 49.317 36.753 1.00 17.28 59 ILE D O 1
ATOM 4392 N N . ALA D 1 55 ? 71.442 51.333 37.421 1.00 17.41 60 ALA D N 1
ATOM 4393 C CA . ALA D 1 55 ? 70.640 51.311 38.614 1.00 19.40 60 ALA D CA 1
ATOM 4394 C C . ALA D 1 55 ? 69.141 51.360 38.414 1.00 18.50 60 ALA D C 1
ATOM 4395 O O . ALA D 1 55 ? 68.403 51.143 39.379 1.00 18.65 60 ALA D O 1
ATOM 4397 N N . SER D 1 56 ? 68.694 51.562 37.179 1.00 17.43 61 SER D N 1
ATOM 4398 C CA . SER D 1 56 ? 67.264 51.631 36.859 1.00 16.22 61 SER D CA 1
ATOM 4399 C C . SER D 1 56 ? 66.738 50.289 36.369 1.00 15.32 61 SER D C 1
ATOM 4400 O O . SER D 1 56 ? 65.575 50.201 35.913 1.00 14.81 61 SER D O 1
ATOM 4403 N N . ILE D 1 57 ? 67.560 49.263 36.519 1.00 16.80 62 ILE D N 1
ATOM 4404 C CA . ILE D 1 57 ? 67.092 47.925 36.162 1.00 16.11 62 ILE D CA 1
ATOM 4405 C C . ILE D 1 57 ? 65.871 47.576 36.983 1.00 16.66 62 ILE D C 1
ATOM 4406 O O . ILE D 1 57 ? 65.733 47.894 38.171 1.00 15.67 62 ILE D O 1
ATOM 4411 N N . HIS D 1 58 ? 64.940 46.847 36.311 1.00 14.44 63 HIS D N 1
ATOM 4412 C CA . HIS D 1 58 ? 63.784 46.278 36.941 1.00 14.84 63 HIS D CA 1
ATOM 4413 C C . HIS D 1 58 ? 63.593 44.832 36.430 1.00 14.88 63 HIS D C 1
ATOM 4414 O O . HIS D 1 58 ? 63.257 44.672 35.261 1.00 15.86 63 HIS D O 1
ATOM 4421 N N . THR D 1 59 ? 63.733 43.859 37.304 1.00 14.90 64 THR D N 1
ATOM 4422 C CA . THR D 1 59 ? 63.553 42.431 37.031 1.00 17.06 64 THR D CA 1
ATOM 4423 C C . THR D 1 59 ? 62.238 41.827 37.526 1.00 17.10 64 THR D C 1
ATOM 4424 O O . THR D 1 59 ? 61.883 40.752 37.092 1.00 19.15 64 THR D O 1
ATOM 4428 N N . GLY D 1 60 ? 61.540 42.538 38.371 1.00 16.89 65 GLY D N 1
ATOM 4429 C CA . GLY D 1 60 ? 60.423 42.006 39.072 1.00 17.18 65 GLY D CA 1
ATOM 4430 C C . GLY D 1 60 ? 60.724 41.655 40.486 1.00 17.39 65 GLY D C 1
ATOM 4431 O O . GLY D 1 60 ? 59.800 41.487 41.303 1.00 18.50 65 GLY D O 1
ATOM 4432 N N . SER D 1 61 ? 62.002 41.448 40.782 1.00 19.06 66 SER D N 1
ATOM 4433 C CA . SER D 1 61 ? 62.482 41.131 42.147 1.00 22.21 66 SER D CA 1
ATOM 4434 C C . SER D 1 61 ? 63.376 42.252 42.624 1.00 21.67 66 SER D C 1
ATOM 4435 O O . SER D 1 61 ? 64.421 42.462 42.040 1.00 21.03 66 SER D O 1
ATOM 4438 N N . ALA D 1 62 ? 62.907 43.025 43.586 1.00 23.29 67 ALA D N 1
ATOM 4439 C CA . ALA D 1 62 ? 63.694 44.176 44.091 1.00 24.91 67 ALA D CA 1
ATOM 4440 C C . ALA D 1 62 ? 65.025 43.709 44.736 1.00 24.80 67 ALA D C 1
ATOM 4441 O O . ALA D 1 62 ? 66.076 44.334 44.559 1.00 22.30 67 ALA D O 1
ATOM 4443 N N . LYS D 1 63 ? 65.010 42.521 45.327 1.00 24.40 68 LYS D N 1
ATOM 4444 C CA . LYS D 1 63 ? 66.236 41.928 45.822 1.00 26.62 68 LYS D CA 1
ATOM 4445 C C . LYS D 1 63 ? 67.222 41.538 44.714 1.00 25.37 68 LYS D C 1
ATOM 4446 O O . LYS D 1 63 ? 68.473 41.727 44.871 1.00 23.29 68 LYS D O 1
ATOM 4452 N N . LEU D 1 64 ? 66.738 41.026 43.584 1.00 23.07 69 LEU D N 1
ATOM 4453 C CA . LEU D 1 64 ? 67.604 40.708 42.516 1.00 22.64 69 LEU D CA 1
ATOM 4454 C C . LEU D 1 64 ? 68.160 42.002 41.910 1.00 23.88 69 LEU D C 1
ATOM 4455 O O . LEU D 1 64 ? 69.334 42.077 41.540 1.00 24.41 69 LEU D O 1
ATOM 4460 N N . ASP D 1 65 ? 67.301 43.032 41.748 1.00 22.34 70 ASP D N 1
ATOM 4461 C CA . ASP D 1 65 ? 67.770 44.289 41.144 1.00 21.85 70 ASP D CA 1
ATOM 4462 C C . ASP D 1 65 ? 69.001 44.800 41.957 1.00 21.03 70 ASP D C 1
ATOM 4463 O O . ASP D 1 65 ? 69.917 45.358 41.334 1.00 19.70 70 ASP D O 1
ATOM 4468 N N . GLU D 1 66 ? 68.845 44.745 43.277 1.00 21.80 71 GLU D N 1
ATOM 4469 C CA . GLU D 1 66 ? 69.939 45.160 44.267 1.00 24.25 71 GLU D CA 1
ATOM 4470 C C . GLU D 1 66 ? 71.170 44.302 44.100 1.00 24.14 71 GLU D C 1
ATOM 4471 O O . GLU D 1 66 ? 72.247 44.803 43.901 1.00 23.71 71 GLU D O 1
ATOM 4477 N N . HIS D 1 67 ? 70.990 42.979 44.138 1.00 22.94 72 HIS D N 1
ATOM 4478 C CA . HIS D 1 67 ? 72.112 42.071 43.933 1.00 26.52 72 HIS D CA 1
ATOM 4479 C C . HIS D 1 67 ? 72.855 42.246 42.639 1.00 25.04 72 HIS D C 1
ATOM 4480 O O . HIS D 1 67 ? 74.100 42.175 42.545 1.00 28.89 72 HIS D O 1
ATOM 4487 N N . LEU D 1 68 ? 72.137 42.524 41.529 1.00 21.27 73 LEU D N 1
ATOM 4488 C CA . LEU D 1 68 ? 72.779 42.724 40.292 1.00 20.77 73 LEU D CA 1
ATOM 4489 C C . LEU D 1 68 ? 73.631 44.004 40.183 1.00 22.13 73 LEU D C 1
ATOM 4490 O O . LEU D 1 68 ? 74.461 44.136 39.329 1.00 20.94 73 LEU D O 1
ATOM 4495 N N . GLN D 1 69 ? 73.411 44.965 41.065 1.00 22.59 74 GLN D N 1
ATOM 4496 C CA . GLN D 1 69 ? 74.245 46.161 41.000 1.00 23.45 74 GLN D CA 1
ATOM 4497 C C . GLN D 1 69 ? 75.666 45.905 41.642 1.00 25.16 74 GLN D C 1
ATOM 4498 O O . GLN D 1 69 ? 76.609 46.651 41.439 1.00 26.76 74 GLN D O 1
ATOM 4504 N N . THR D 1 70 ? 75.771 44.817 42.335 1.00 25.93 75 THR D N 1
ATOM 4505 C CA . THR D 1 70 ? 77.093 44.529 43.041 1.00 27.18 75 THR D CA 1
ATOM 4506 C C . THR D 1 70 ? 78.160 44.066 42.072 1.00 29.03 75 THR D C 1
ATOM 4507 O O . THR D 1 70 ? 77.915 43.800 40.882 1.00 27.75 75 THR D O 1
ATOM 4511 N N . ALA D 1 71 ? 79.421 43.969 42.578 1.00 31.06 76 ALA D N 1
ATOM 4512 C CA . ALA D 1 71 ? 80.554 43.646 41.752 1.00 32.69 76 ALA D CA 1
ATOM 4513 C C . ALA D 1 71 ? 80.466 42.211 41.286 1.00 32.81 76 ALA D C 1
ATOM 4514 O O . ALA D 1 71 ? 81.166 41.828 40.391 1.00 37.03 76 ALA D O 1
ATOM 4516 N N . GLU D 1 72 ? 79.586 41.414 41.865 1.00 32.89 77 GLU D N 1
ATOM 4517 C CA . GLU D 1 72 ? 79.330 40.077 41.295 1.00 37.67 77 GLU D CA 1
ATOM 4518 C C . GLU D 1 72 ? 78.617 40.122 39.956 1.00 36.81 77 GLU D C 1
ATOM 4519 O O . GLU D 1 72 ? 78.473 39.066 39.284 1.00 39.31 77 GLU D O 1
ATOM 4525 N N . PHE D 1 73 ? 78.112 41.293 39.570 1.00 32.25 78 PHE D N 1
ATOM 4526 C CA . PHE D 1 73 ? 77.517 41.383 38.239 1.00 31.05 78 PHE D CA 1
ATOM 4527 C C . PHE D 1 73 ? 77.824 42.718 37.596 1.00 31.94 78 PHE D C 1
ATOM 4528 O O . PHE D 1 73 ? 78.901 42.897 37.106 1.00 28.75 78 PHE D O 1
ATOM 4536 N N . PHE D 1 74 ? 76.913 43.704 37.611 1.00 27.39 79 PHE D N 1
ATOM 4537 C CA . PHE D 1 74 ? 77.139 44.903 36.855 1.00 28.55 79 PHE D CA 1
ATOM 4538 C C . PHE D 1 74 ? 78.275 45.755 37.426 1.00 28.95 79 PHE D C 1
ATOM 4539 O O . PHE D 1 74 ? 78.816 46.503 36.705 1.00 28.85 79 PHE D O 1
ATOM 4547 N N . ASP D 1 75 ? 78.552 45.639 38.712 1.00 34.19 80 ASP D N 1
ATOM 4548 C CA . ASP D 1 75 ? 79.569 46.494 39.400 1.00 35.12 80 ASP D CA 1
ATOM 4549 C C . ASP D 1 75 ? 79.199 47.961 39.123 1.00 33.57 80 ASP D C 1
ATOM 4550 O O . ASP D 1 75 ? 79.993 48.686 38.536 1.00 31.02 80 ASP D O 1
ATOM 4555 N N . ALA D 1 76 ? 77.959 48.353 39.464 1.00 29.21 81 ALA D N 1
ATOM 4556 C CA . ALA D 1 76 ? 77.395 49.661 39.045 1.00 30.82 81 ALA D CA 1
ATOM 4557 C C . ALA D 1 76 ? 78.124 50.803 39.693 1.00 33.65 81 ALA D C 1
ATOM 4558 O O . ALA D 1 76 ? 78.155 51.938 39.176 1.00 33.11 81 ALA D O 1
ATOM 4560 N N . ALA D 1 77 ? 78.713 50.527 40.852 1.00 32.39 82 ALA D N 1
ATOM 4561 C CA . ALA D 1 77 ? 79.534 51.545 41.507 1.00 31.95 82 ALA D CA 1
ATOM 4562 C C . ALA D 1 77 ? 80.603 52.007 40.528 1.00 31.72 82 ALA D C 1
ATOM 4563 O O . ALA D 1 77 ? 80.808 53.196 40.248 1.00 34.05 82 ALA D O 1
ATOM 4565 N N . LYS D 1 78 ? 81.276 51.046 39.898 1.00 32.03 83 LYS D N 1
ATOM 4566 C CA . LYS D 1 78 ? 82.341 51.259 38.949 1.00 34.71 83 LYS D CA 1
ATOM 4567 C C . LYS D 1 78 ? 81.814 51.637 37.562 1.00 31.77 83 LYS D C 1
ATOM 4568 O O . LYS D 1 78 ? 82.319 52.512 36.920 1.00 29.48 83 LYS D O 1
ATOM 4574 N N . PHE D 1 79 ? 80.703 51.012 37.171 1.00 31.29 84 PHE D N 1
ATOM 4575 C CA . PHE D 1 79 ? 80.148 51.173 35.819 1.00 28.72 84 PHE D CA 1
ATOM 4576 C C . PHE D 1 79 ? 78.640 51.489 35.870 1.00 29.06 84 PHE D C 1
ATOM 4577 O O . PHE D 1 79 ? 77.743 50.582 35.714 1.00 25.26 84 PHE D O 1
ATOM 4585 N N . PRO D 1 80 ? 78.342 52.770 36.041 1.00 24.21 85 PRO D N 1
ATOM 4586 C CA . PRO D 1 80 ? 76.940 53.081 36.257 1.00 25.25 85 PRO D CA 1
ATOM 4587 C C . PRO D 1 80 ? 76.057 53.180 35.042 1.00 22.68 85 PRO D C 1
ATOM 4588 O O . PRO D 1 80 ? 74.826 53.161 35.230 1.00 23.02 85 PRO D O 1
ATOM 4592 N N . GLN D 1 81 ? 76.629 53.393 33.890 1.00 23.02 86 GLN D N 1
ATOM 4593 C CA . GLN D 1 81 ? 75.907 53.525 32.608 1.00 23.12 86 GLN D CA 1
ATOM 4594 C C . GLN D 1 81 ? 76.333 52.429 31.672 1.00 23.99 86 GLN D C 1
ATOM 4595 O O . GLN D 1 81 ? 77.412 51.847 31.751 1.00 23.18 86 GLN D O 1
ATOM 4601 N N . ALA D 1 82 ? 75.420 52.117 30.776 1.00 18.79 87 ALA D N 1
ATOM 4602 C CA . ALA D 1 82 ? 75.723 51.459 29.528 1.00 18.16 87 ALA D CA 1
ATOM 4603 C C . ALA D 1 82 ? 75.447 52.422 28.423 1.00 18.45 87 ALA D C 1
ATOM 4604 O O . ALA D 1 82 ? 74.583 53.244 28.514 1.00 18.67 87 ALA D O 1
ATOM 4606 N N . ASN D 1 83 ? 76.274 52.370 27.378 1.00 17.36 88 ASN D N 1
ATOM 4607 C CA . ASN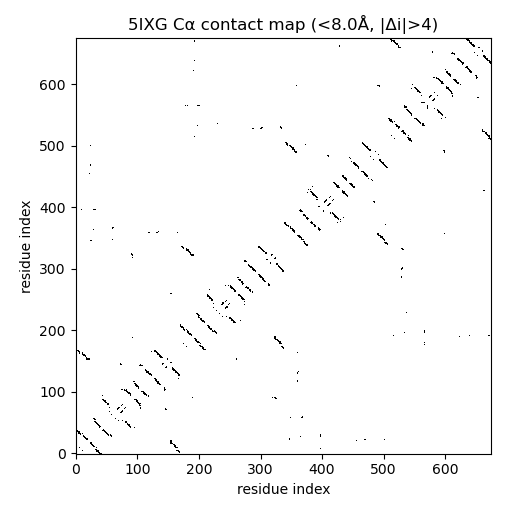 D 1 83 ? 76.208 53.372 26.282 1.00 21.58 88 ASN D CA 1
ATOM 4608 C C . ASN D 1 83 ? 76.154 52.630 24.936 1.00 19.97 88 ASN D C 1
ATOM 4609 O O . ASN D 1 83 ? 76.791 51.584 24.754 1.00 21.03 88 ASN D O 1
ATOM 4614 N N . TYR D 1 84 ? 75.324 53.074 23.978 1.00 17.61 89 TYR D N 1
ATOM 4615 C CA . TYR D 1 84 ? 75.297 52.540 22.666 1.00 17.64 89 TYR D CA 1
ATOM 4616 C C . TYR D 1 84 ? 75.410 53.666 21.636 1.00 18.09 89 TYR D C 1
ATOM 4617 O O . TYR D 1 84 ? 74.697 54.653 21.703 1.00 18.53 89 TYR D O 1
ATOM 4626 N N . LYS D 1 85 ? 76.316 53.513 20.674 1.00 17.87 90 LYS D N 1
ATOM 4627 C CA . LYS D 1 85 ? 76.502 54.488 19.646 1.00 17.60 90 LYS D CA 1
ATOM 4628 C C . LYS D 1 85 ? 76.607 53.695 18.354 1.00 19.05 90 LYS D C 1
ATOM 4629 O O . LYS D 1 85 ? 77.271 52.628 18.315 1.00 18.47 90 LYS D O 1
ATOM 4635 N N . GLY D 1 86 ? 75.901 54.136 17.303 1.00 16.94 91 GLY D N 1
ATOM 4636 C CA . GLY D 1 86 ? 76.004 53.479 16.040 1.00 17.06 91 GLY D CA 1
ATOM 4637 C C . GLY D 1 86 ? 75.439 54.222 14.849 1.00 15.76 91 GLY D C 1
ATOM 4638 O O . GLY D 1 86 ? 74.963 55.343 15.009 1.00 19.59 91 GLY D O 1
ATOM 4639 N N . THR D 1 87 ? 75.665 53.656 13.681 1.00 17.90 92 THR D N 1
ATOM 4640 C CA . THR D 1 87 ? 75.208 54.215 12.439 1.00 18.74 92 THR D CA 1
ATOM 4641 C C . THR D 1 87 ? 73.985 53.423 11.944 1.00 18.82 92 THR D C 1
ATOM 4642 O O . THR D 1 87 ? 73.937 52.193 12.040 1.00 17.40 92 THR D O 1
ATOM 4646 N N . ILE D 1 88 ? 73.011 54.169 11.380 1.00 17.50 93 ILE D N 1
ATOM 4647 C CA . ILE D 1 88 ? 71.765 53.587 10.820 1.00 18.26 93 ILE D CA 1
ATOM 4648 C C . ILE D 1 88 ? 72.005 53.139 9.354 1.00 17.76 93 ILE D C 1
ATOM 4649 O O . ILE D 1 88 ? 72.536 53.918 8.531 1.00 19.87 93 ILE D O 1
ATOM 4654 N N . LYS D 1 89 ? 71.685 51.905 9.056 1.00 17.81 94 LYS D N 1
ATOM 4655 C CA . LYS D 1 89 ? 71.762 51.320 7.716 1.00 19.49 94 LYS D CA 1
ATOM 4656 C C . LYS D 1 89 ? 70.381 51.123 7.123 1.00 18.96 94 LYS D C 1
ATOM 4657 O O . LYS D 1 89 ? 69.446 50.886 7.889 1.00 18.93 94 LYS D O 1
ATOM 4663 N N . PHE D 1 90 ? 70.247 51.263 5.793 1.00 20.86 95 PHE D N 1
ATOM 4664 C CA . PHE D 1 90 ? 68.936 51.235 5.107 1.00 21.43 95 PHE D CA 1
ATOM 4665 C C . PHE D 1 90 ? 68.857 50.045 4.191 1.00 22.21 95 PHE D C 1
ATOM 4666 O O . PHE D 1 90 ? 69.927 49.550 3.719 1.00 26.70 95 PHE D O 1
ATOM 4674 N N . ASP D 1 91 ? 67.655 49.503 3.945 1.00 22.84 96 ASP D N 1
ATOM 4675 C CA . ASP D 1 91 ? 67.481 48.446 2.919 1.00 21.47 96 ASP D CA 1
ATOM 4676 C C . ASP D 1 91 ? 66.139 48.800 2.299 1.00 26.96 96 ASP D C 1
ATOM 4677 O O . ASP D 1 91 ? 65.089 48.693 2.959 1.00 28.61 96 ASP D O 1
ATOM 4682 N N . GLY D 1 92 ? 66.176 49.168 1.035 1.00 34.34 97 GLY D N 1
ATOM 4683 C CA . GLY D 1 92 ? 65.004 49.768 0.380 1.00 37.72 97 GLY D CA 1
ATOM 4684 C C . GLY D 1 92 ? 64.985 51.190 0.923 1.00 42.70 97 GLY D C 1
ATOM 4685 O O . GLY D 1 92 ? 66.053 51.828 1.075 1.00 47.28 97 GLY D O 1
ATOM 4686 N N . ASP D 1 93 ? 63.783 51.676 1.248 1.00 46.97 98 ASP D N 1
ATOM 4687 C CA . ASP D 1 93 ? 63.589 53.072 1.690 1.00 46.88 98 ASP D CA 1
ATOM 4688 C C . ASP D 1 93 ? 63.959 53.247 3.137 1.00 45.65 98 ASP D C 1
ATOM 4689 O O . ASP D 1 93 ? 64.176 54.371 3.599 1.00 43.35 98 ASP D O 1
ATOM 4694 N N . LYS D 1 94 ? 64.011 52.131 3.859 1.00 35.30 99 LYS D N 1
ATOM 4695 C CA . LYS D 1 94 ? 63.701 52.124 5.233 1.00 35.53 99 LYS D CA 1
ATOM 4696 C C . LYS D 1 94 ? 64.971 51.824 5.999 1.00 27.83 99 LYS D C 1
ATOM 4697 O O . LYS D 1 94 ? 65.739 51.006 5.561 1.00 24.57 99 LYS D O 1
ATOM 4703 N N . PRO D 1 95 ? 65.127 52.424 7.184 1.00 23.47 100 PRO D N 1
ATOM 4704 C CA . PRO D 1 95 ? 66.150 51.968 8.127 1.00 22.16 100 PRO D CA 1
ATOM 4705 C C . PRO D 1 95 ? 65.905 50.527 8.473 1.00 23.11 100 PRO D C 1
ATOM 4706 O O . PRO D 1 95 ? 64.755 50.158 8.781 1.00 25.38 100 PRO D O 1
ATOM 4710 N N . VAL D 1 96 ? 66.960 49.725 8.513 1.00 21.36 101 VAL D N 1
ATOM 4711 C CA . VAL D 1 96 ? 66.797 48.321 8.861 1.00 21.53 101 VAL D CA 1
ATOM 4712 C C . VAL D 1 96 ? 67.697 47.806 9.965 1.00 18.72 101 VAL D C 1
ATOM 4713 O O . VAL D 1 96 ? 67.428 46.769 10.521 1.00 18.85 101 VAL D O 1
ATOM 4717 N N . SER D 1 97 ? 68.741 48.584 10.260 1.00 17.93 102 SER D N 1
ATOM 4718 C CA . SER D 1 97 ? 69.601 48.271 11.378 1.00 18.34 102 SER D CA 1
ATOM 4719 C C . SER D 1 97 ? 70.394 49.434 11.868 1.00 17.68 102 SER D C 1
ATOM 4720 O O . SER D 1 97 ? 70.472 50.452 11.294 1.00 18.21 102 SER D O 1
ATOM 4723 N N . VAL D 1 98 ? 70.945 49.245 13.067 1.00 17.34 103 VAL D N 1
ATOM 4724 C CA . VAL D 1 98 ? 71.934 50.115 13.608 1.00 17.40 103 VAL D CA 1
ATOM 4725 C C . VAL D 1 98 ? 73.172 49.262 13.900 1.00 17.87 103 VAL D C 1
ATOM 4726 O O . VAL D 1 98 ? 73.099 48.216 14.540 1.00 17.59 103 VAL D O 1
ATOM 4730 N N . VAL D 1 99 ? 74.272 49.661 13.270 1.00 17.16 104 VAL D N 1
ATOM 4731 C CA . VAL D 1 99 ? 75.578 48.975 13.394 1.00 19.09 104 VAL D CA 1
ATOM 4732 C C . VAL D 1 99 ? 76.469 49.842 14.281 1.00 17.34 104 VAL D C 1
ATOM 4733 O O . VAL D 1 99 ? 76.761 51.013 13.979 1.00 17.03 104 VAL D O 1
ATOM 4737 N N . GLY D 1 100 ? 76.790 49.316 15.418 1.00 17.13 105 GLY D N 1
ATOM 4738 C CA . GLY D 1 100 ? 77.509 50.124 16.431 1.00 18.32 105 GLY D CA 1
ATOM 4739 C C . GLY D 1 100 ? 78.201 49.314 17.456 1.00 17.96 105 GLY D C 1
ATOM 4740 O O . GLY D 1 100 ? 78.617 48.192 17.187 1.00 17.67 105 GLY D O 1
ATOM 4741 N N . ASN D 1 101 ? 78.393 49.956 18.598 1.00 16.66 106 ASN D N 1
ATOM 4742 C CA . ASN D 1 101 ? 79.159 49.462 19.736 1.00 17.67 106 ASN D CA 1
ATOM 4743 C C . ASN D 1 101 ? 78.416 49.729 21.048 1.00 16.36 106 ASN D C 1
ATOM 4744 O O . ASN D 1 101 ? 78.033 50.896 21.316 1.00 18.02 106 ASN D O 1
ATOM 4749 N N . LEU D 1 102 ? 78.364 48.659 21.857 1.00 16.69 107 LEU D N 1
ATOM 4750 C CA . LEU D 1 102 ? 77.767 48.687 23.148 1.00 16.79 107 LEU D CA 1
ATOM 4751 C C . LEU D 1 102 ? 78.911 48.719 24.158 1.00 18.84 107 LEU D C 1
ATOM 4752 O O . LEU D 1 102 ? 79.789 47.870 24.095 1.00 17.59 107 LEU D O 1
ATOM 4757 N N . THR D 1 103 ? 78.817 49.658 25.065 1.00 17.79 108 THR D N 1
ATOM 4758 C CA . THR D 1 103 ? 79.679 49.711 26.260 1.00 18.05 108 THR D CA 1
ATOM 4759 C C . THR D 1 103 ? 78.905 49.237 27.442 1.00 20.46 108 THR D C 1
ATOM 4760 O O . THR D 1 103 ? 77.926 49.907 27.858 1.00 20.64 108 THR D O 1
ATOM 4764 N N . LEU D 1 104 ? 79.320 48.107 28.078 1.00 18.85 109 LEU D N 1
ATOM 4765 C CA . LEU D 1 104 ? 78.524 47.513 29.163 1.00 20.28 109 LEU D CA 1
ATOM 4766 C C . LEU D 1 104 ? 79.608 46.977 30.144 1.00 19.80 109 LEU D C 1
ATOM 4767 O O . LEU D 1 104 ? 80.469 46.237 29.667 1.00 20.19 109 LEU D O 1
ATOM 4772 N N . HIS D 1 105 ? 79.515 47.248 31.428 1.00 19.79 110 HIS D N 1
ATOM 4773 C CA . HIS D 1 105 ? 80.446 46.648 32.397 1.00 19.23 110 HIS D CA 1
ATOM 4774 C C . HIS D 1 105 ? 81.905 46.954 31.942 1.00 21.75 110 HIS D C 1
ATOM 4775 O O . HIS D 1 105 ? 82.818 46.106 32.126 1.00 21.79 110 HIS D O 1
ATOM 4782 N N . GLY D 1 106 ? 82.098 48.141 31.379 1.00 20.37 111 GLY D N 1
ATOM 4783 C CA . GLY D 1 106 ? 83.433 48.639 30.987 1.00 22.36 111 GLY D CA 1
ATOM 4784 C C . GLY D 1 106 ? 83.987 48.072 29.721 1.00 21.27 111 GLY D C 1
ATOM 4785 O O . GLY D 1 106 ? 85.042 48.452 29.280 1.00 25.69 111 GLY D O 1
ATOM 4786 N N . VAL D 1 107 ? 83.281 47.183 29.060 1.00 19.78 112 VAL D N 1
ATOM 4787 C CA . VAL D 1 107 ? 83.787 46.545 27.839 1.00 17.89 112 VAL D CA 1
ATOM 4788 C C . VAL D 1 107 ? 82.954 47.038 26.695 1.00 18.93 112 VAL D C 1
ATOM 4789 O O . VAL D 1 107 ? 81.710 47.049 26.781 1.00 18.06 112 VAL D O 1
ATOM 4793 N N . THR D 1 108 ? 83.627 47.479 25.670 1.00 20.25 113 THR D N 1
ATOM 4794 C CA . THR D 1 108 ? 82.968 47.921 24.427 1.00 20.29 113 THR D CA 1
ATOM 4795 C C . THR D 1 108 ? 83.114 46.873 23.352 1.00 22.24 113 THR D C 1
ATOM 4796 O O . THR D 1 108 ? 84.304 46.527 22.954 1.00 22.46 113 THR D O 1
ATOM 4800 N N . LYS D 1 109 ? 82.026 46.417 22.734 1.00 19.66 114 LYS D N 1
ATOM 4801 C CA . LYS D 1 109 ? 82.032 45.419 21.728 1.00 21.19 114 LYS D CA 1
ATOM 4802 C C . LYS D 1 109 ? 81.048 45.819 20.666 1.00 21.20 114 LYS D C 1
ATOM 4803 O O . LYS D 1 109 ? 80.024 46.466 20.982 1.00 19.39 114 LYS D O 1
ATOM 4809 N N . PRO D 1 110 ? 81.279 45.421 19.430 1.00 20.25 115 PRO D N 1
ATOM 4810 C CA . PRO D 1 110 ? 80.284 45.603 18.374 1.00 20.04 115 PRO D CA 1
ATOM 4811 C C . PRO D 1 110 ? 78.929 45.004 18.743 1.00 19.97 115 PRO D C 1
ATOM 4812 O O . PRO D 1 110 ? 78.852 43.888 19.229 1.00 18.96 115 PRO D O 1
ATOM 4816 N N . LEU D 1 111 ? 77.832 45.671 18.303 1.00 19.29 116 LEU D N 1
ATOM 4817 C CA . LEU D 1 111 ? 76.492 45.155 18.504 1.00 18.64 116 LEU D CA 1
ATOM 4818 C C . LEU D 1 111 ? 75.643 45.802 17.404 1.00 17.05 116 LEU D C 1
ATOM 4819 O O . LEU D 1 111 ? 75.633 47.023 17.303 1.00 17.03 116 LEU D O 1
ATOM 4824 N N . THR D 1 112 ? 74.937 44.994 16.660 1.00 17.75 117 THR D N 1
ATOM 4825 C CA . THR D 1 112 ? 73.986 45.417 15.658 1.00 17.86 117 THR D CA 1
ATOM 4826 C C . THR D 1 112 ? 72.545 45.226 16.178 1.00 18.42 117 THR D C 1
ATOM 4827 O O . THR D 1 112 ? 72.221 44.226 16.852 1.00 19.57 117 THR D O 1
ATOM 4831 N N . LEU D 1 113 ? 71.711 46.242 16.047 1.00 17.30 118 LEU D N 1
ATOM 4832 C CA . LEU D 1 113 ? 70.314 46.189 16.440 1.00 17.89 118 LEU D CA 1
ATOM 4833 C C . LEU D 1 113 ? 69.547 46.145 15.122 1.00 19.05 118 LEU D C 1
ATOM 4834 O O . LEU D 1 113 ? 69.755 47.052 14.305 1.00 21.18 118 LEU D O 1
ATOM 4839 N N . LYS D 1 114 ? 68.753 45.120 14.927 1.00 15.27 119 LYS D N 1
ATOM 4840 C CA . LYS D 1 114 ? 67.912 44.986 13.794 1.00 17.77 119 LYS D CA 1
ATOM 4841 C C . LYS D 1 114 ? 66.644 45.771 14.053 1.00 18.09 119 LYS D C 1
ATOM 4842 O O . LYS D 1 114 ? 66.009 45.571 15.044 1.00 18.11 119 LYS D O 1
ATOM 4848 N N . ILE D 1 115 ? 66.216 46.566 13.071 1.00 18.30 120 ILE D N 1
ATOM 4849 C CA . ILE D 1 115 ? 65.003 47.352 13.191 1.00 19.01 120 ILE D CA 1
ATOM 4850 C C . ILE D 1 115 ? 63.835 46.594 12.649 1.00 21.12 120 ILE D C 1
ATOM 4851 O O . ILE D 1 115 ? 63.771 46.361 11.466 1.00 21.45 120 ILE D O 1
ATOM 4856 N N . ASP D 1 116 ? 62.915 46.162 13.534 1.00 19.67 121 ASP D N 1
ATOM 4857 C CA . ASP D 1 116 ? 61.772 45.382 13.038 1.00 23.69 121 ASP D CA 1
ATOM 4858 C C . ASP D 1 116 ? 60.627 46.253 12.609 1.00 21.80 121 ASP D C 1
ATOM 4859 O O . ASP D 1 116 ? 59.805 45.838 11.750 1.00 25.98 121 ASP D O 1
ATOM 4864 N N . SER D 1 117 ? 60.512 47.434 13.195 1.00 21.83 122 SER D N 1
ATOM 4865 C CA . SER D 1 117 ? 59.475 48.403 12.740 1.00 23.02 122 SER D CA 1
ATOM 4866 C C . SER D 1 117 ? 59.978 49.800 12.942 1.00 21.24 122 SER D C 1
ATOM 4867 O O . SER D 1 117 ? 60.787 50.071 13.798 1.00 18.55 122 SER D O 1
ATOM 4870 N N . PHE D 1 118 ? 59.530 50.691 12.074 1.00 20.40 123 PHE D N 1
ATOM 4871 C CA . PHE D 1 118 ? 59.913 52.041 12.050 1.00 21.88 123 PHE D CA 1
ATOM 4872 C C . PHE D 1 118 ? 58.695 52.791 11.570 1.00 22.92 123 PHE D C 1
ATOM 4873 O O . PHE D 1 118 ? 58.202 52.455 10.491 1.00 25.40 123 PHE D O 1
ATOM 4881 N N . LYS D 1 119 ? 58.304 53.813 12.326 1.00 22.00 124 LYS D N 1
ATOM 4882 C CA . LYS D 1 119 ? 57.138 54.637 11.953 1.00 22.96 124 LYS D CA 1
ATOM 4883 C C . LYS D 1 119 ? 57.446 56.063 12.369 1.00 22.98 124 LYS D C 1
ATOM 4884 O O . LYS D 1 119 ? 58.055 56.299 13.398 1.00 21.70 124 LYS D O 1
ATOM 4890 N N . CYS D 1 120 ? 57.053 57.071 11.527 1.00 22.49 125 CYS D N 1
ATOM 4891 C CA . CYS D 1 120 ? 57.066 58.473 11.943 1.00 27.81 125 CYS D CA 1
ATOM 4892 C C . CYS D 1 120 ? 55.680 59.017 11.676 1.00 27.98 125 CYS D C 1
ATOM 4893 O O . CYS D 1 120 ? 54.939 58.509 10.796 1.00 27.90 125 CYS D O 1
ATOM 4896 N N . MET D 1 121 ? 55.289 59.911 12.550 1.00 28.77 126 MET D N 1
ATOM 4897 C CA . MET D 1 121 ? 53.957 60.548 12.488 1.00 27.29 126 MET D CA 1
ATOM 4898 C C . MET D 1 121 ? 54.033 61.849 13.209 1.00 27.81 126 MET D C 1
ATOM 4899 O O . MET D 1 121 ? 54.920 62.103 14.000 1.00 26.46 126 MET D O 1
ATOM 4904 N N . PRO D 1 122 ? 53.055 62.772 12.927 1.00 27.74 127 PRO D N 1
ATOM 4905 C CA . PRO D 1 122 ? 52.995 63.916 13.801 1.00 28.58 127 PRO D CA 1
ATOM 4906 C C . PRO D 1 122 ? 52.534 63.564 15.149 1.00 29.79 127 PRO D C 1
ATOM 4907 O O . PRO D 1 122 ? 51.576 62.826 15.270 1.00 35.17 127 PRO D O 1
ATOM 4911 N N . HIS D 1 123 ? 53.151 64.097 16.179 1.00 31.12 128 HIS D N 1
ATOM 4912 C CA . HIS D 1 123 ? 52.706 63.844 17.557 1.00 37.27 128 HIS D CA 1
ATOM 4913 C C . HIS D 1 123 ? 51.411 64.672 17.845 1.00 39.73 128 HIS D C 1
ATOM 4914 O O . HIS D 1 123 ? 51.447 65.888 17.693 1.00 37.81 128 HIS D O 1
ATOM 4921 N N . PRO D 1 124 ? 50.296 64.018 18.247 1.00 42.19 129 PRO D N 1
ATOM 4922 C CA . PRO D 1 124 ? 49.066 64.799 18.596 1.00 46.50 129 PRO D CA 1
ATOM 4923 C C . PRO D 1 124 ? 49.205 65.853 19.716 1.00 50.25 129 PRO D C 1
ATOM 4924 O O . PRO D 1 124 ? 48.433 66.807 19.718 1.00 48.01 129 PRO D O 1
ATOM 4928 N N . MET D 1 125 ? 50.177 65.718 20.628 1.00 52.60 130 MET D N 1
ATOM 4929 C CA . MET D 1 125 ? 50.302 66.649 21.776 1.00 55.30 130 MET D CA 1
ATOM 4930 C C . MET D 1 125 ? 51.454 67.671 21.696 1.00 55.59 130 MET D C 1
ATOM 4931 O O . MET D 1 125 ? 51.282 68.823 22.123 1.00 53.14 130 MET D O 1
ATOM 4936 N N . LEU D 1 126 ? 52.617 67.282 21.153 1.00 50.27 131 LEU D N 1
ATOM 4937 C CA . LEU D 1 126 ? 53.761 68.235 20.985 1.00 52.12 131 LEU D CA 1
ATOM 4938 C C . LEU D 1 126 ? 53.779 68.892 19.613 1.00 46.42 131 LEU D C 1
ATOM 4939 O O . LEU D 1 126 ? 54.566 69.795 19.357 1.00 46.98 131 LEU D O 1
ATOM 4944 N N . LYS D 1 127 ? 52.926 68.419 18.717 1.00 47.20 132 LYS D N 1
ATOM 4945 C CA . LYS D 1 127 ? 52.800 69.000 17.388 1.00 48.69 132 LYS D CA 1
ATOM 4946 C C . LYS D 1 127 ? 54.156 69.117 16.637 1.00 46.91 132 LYS D C 1
ATOM 4947 O O . LYS D 1 127 ? 54.389 70.046 15.853 1.00 43.28 132 LYS D O 1
ATOM 4953 N N . ARG D 1 128 ? 55.044 68.148 16.875 1.00 42.05 133 ARG D N 1
ATOM 4954 C CA . ARG D 1 128 ? 56.258 67.945 16.058 1.00 41.56 133 ARG D CA 1
ATOM 4955 C C . ARG D 1 128 ? 56.336 66.421 15.803 1.00 34.51 133 ARG D C 1
ATOM 4956 O O . ARG D 1 128 ? 55.635 65.642 16.469 1.00 32.68 133 ARG D O 1
ATOM 4964 N N . GLU D 1 129 ? 57.157 66.056 14.824 1.00 31.47 134 GLU D N 1
ATOM 4965 C CA . GLU D 1 129 ? 57.289 64.679 14.313 1.00 29.52 134 GLU D CA 1
ATOM 4966 C C . GLU D 1 129 ? 57.984 63.792 15.360 1.00 27.59 134 GLU D C 1
ATOM 4967 O O . GLU D 1 129 ? 58.892 64.218 16.103 1.00 25.32 134 GLU D O 1
ATOM 4973 N N . VAL D 1 130 ? 57.410 62.615 15.485 1.00 24.89 135 VAL D N 1
ATOM 4974 C CA . VAL D 1 130 ? 57.935 61.593 16.386 1.00 23.34 135 VAL D CA 1
ATOM 4975 C C . VAL D 1 130 ? 58.164 60.387 15.531 1.00 22.95 135 VAL D C 1
ATOM 4976 O O . VAL D 1 130 ? 57.346 60.009 14.696 1.00 22.67 135 VAL D O 1
ATOM 4980 N N . CYS D 1 131 ? 59.328 59.736 15.730 1.00 23.36 136 CYS D N 1
ATOM 4981 C CA A CYS D 1 131 ? 59.650 58.496 15.016 0.50 22.79 136 CYS D CA 1
ATOM 4982 C CA B CYS D 1 131 ? 59.632 58.491 15.026 0.50 22.99 136 CYS D CA 1
ATOM 4983 C C . CYS D 1 131 ? 59.846 57.438 16.086 1.00 20.63 136 CYS D C 1
ATOM 4984 O O . CYS D 1 131 ? 60.400 57.716 17.140 1.00 22.39 136 CYS D O 1
ATOM 4989 N N . GLY D 1 132 ? 59.315 56.306 15.835 1.00 18.84 137 GLY D N 1
ATOM 4990 C CA . GLY D 1 132 ? 59.338 55.199 16.789 1.00 15.81 137 GLY D CA 1
ATOM 4991 C C . GLY D 1 132 ? 59.841 53.939 16.115 1.00 16.44 137 GLY D C 1
ATOM 4992 O O . GLY D 1 132 ? 59.555 53.626 14.965 1.00 17.77 137 GLY D O 1
ATOM 4993 N N . VAL D 1 133 ? 60.565 53.143 16.909 1.00 16.08 138 VAL D N 1
ATOM 4994 C CA . VAL D 1 133 ? 61.070 51.864 16.439 1.00 16.68 138 VAL D CA 1
ATOM 4995 C C . VAL D 1 133 ? 60.854 50.755 17.428 1.00 16.95 138 VAL D C 1
ATOM 4996 O O . VAL D 1 133 ? 60.809 50.976 18.667 1.00 16.78 138 VAL D O 1
ATOM 5000 N N . ASP D 1 134 ? 60.845 49.565 16.868 1.00 15.35 139 ASP D N 1
ATOM 5001 C CA . ASP D 1 134 ? 60.980 48.351 17.609 1.00 16.26 139 ASP D CA 1
ATOM 5002 C C . ASP D 1 134 ? 62.217 47.677 17.051 1.00 16.25 139 ASP D C 1
ATOM 5003 O O . ASP D 1 134 ? 62.297 47.465 15.889 1.00 17.56 139 ASP D O 1
ATOM 5008 N N . ALA D 1 135 ? 63.170 47.346 17.947 1.00 14.33 140 ALA D N 1
ATOM 5009 C CA . ALA D 1 135 ? 64.435 46.741 17.522 1.00 15.12 140 ALA D CA 1
ATOM 5010 C C . ALA D 1 135 ? 64.856 45.610 18.381 1.00 15.17 140 ALA D C 1
ATOM 5011 O O . ALA D 1 135 ? 64.400 45.439 19.510 1.00 15.04 140 ALA D O 1
ATOM 5013 N N . VAL D 1 136 ? 65.716 44.753 17.813 1.00 14.47 141 VAL D N 1
ATOM 5014 C CA . VAL D 1 136 ? 66.157 43.579 18.564 1.00 15.56 141 VAL D CA 1
ATOM 5015 C C . VAL D 1 136 ? 67.652 43.418 18.402 1.00 16.23 141 VAL D C 1
ATOM 5016 O O . VAL D 1 136 ? 68.225 43.750 17.353 1.00 16.90 141 VAL D O 1
ATOM 5020 N N . GLY D 1 137 ? 68.303 42.870 19.413 1.00 17.96 142 GLY D N 1
ATOM 5021 C CA . GLY D 1 137 ? 69.713 42.472 19.255 1.00 17.33 142 GLY D CA 1
ATOM 5022 C C . GLY D 1 137 ? 69.978 41.364 20.200 1.00 17.08 142 GLY D C 1
ATOM 5023 O O . GLY D 1 137 ? 69.139 41.044 21.034 1.00 15.58 142 GLY D O 1
ATOM 5024 N N . GLU D 1 138 ? 71.168 40.756 20.109 1.00 17.13 143 GLU D N 1
ATOM 5025 C CA . GLU D 1 138 ? 71.558 39.726 21.016 1.00 18.73 143 GLU D CA 1
ATOM 5026 C C . GLU D 1 138 ? 73.031 39.798 21.237 1.00 17.59 143 GLU D C 1
ATOM 5027 O O . GLU D 1 138 ? 73.798 40.078 20.314 1.00 17.39 143 GLU D O 1
ATOM 5033 N N . PHE D 1 139 ? 73.431 39.409 22.423 1.00 16.23 144 PHE D N 1
ATOM 5034 C CA . PHE D 1 139 ? 74.873 39.238 22.703 1.00 16.54 144 PHE D CA 1
ATOM 5035 C C . PHE D 1 139 ? 75.076 38.160 23.702 1.00 18.45 144 PHE D C 1
ATOM 5036 O O . PHE D 1 139 ? 74.183 37.796 24.507 1.00 18.12 144 PHE D O 1
ATOM 5044 N N . SER D 1 140 ? 76.298 37.714 23.831 1.00 18.72 145 SER D N 1
ATOM 5045 C CA . SER D 1 140 ? 76.641 36.745 24.861 1.00 19.23 145 SER D CA 1
ATOM 5046 C C . SER D 1 140 ? 77.201 37.588 26.045 1.00 17.73 145 SER D C 1
ATOM 5047 O O . SER D 1 140 ? 78.168 38.286 25.939 1.00 19.81 145 SER D O 1
ATOM 5050 N N . ARG D 1 141 ? 76.547 37.582 27.196 1.00 15.80 146 ARG D N 1
ATOM 5051 C CA . ARG D 1 141 ? 76.937 38.493 28.250 1.00 15.62 146 ARG D CA 1
ATOM 5052 C C . ARG D 1 141 ? 78.343 38.292 28.897 1.00 19.45 146 ARG D C 1
ATOM 5053 O O . ARG D 1 141 ? 78.873 39.188 29.525 1.00 18.58 146 ARG D O 1
ATOM 5061 N N . ASP D 1 142 ? 78.876 37.081 28.790 1.00 19.25 147 ASP D N 1
ATOM 5062 C CA . ASP D 1 142 ? 80.269 36.874 29.215 1.00 21.44 147 ASP D CA 1
ATOM 5063 C C . ASP D 1 142 ? 81.232 37.645 28.360 1.00 20.98 147 ASP D C 1
ATOM 5064 O O . ASP D 1 142 ? 82.327 37.963 28.882 1.00 22.25 147 ASP D O 1
ATOM 5069 N N . ASP D 1 143 ? 80.833 38.044 27.161 1.00 20.22 148 ASP D N 1
ATOM 5070 C CA . ASP D 1 143 ? 81.685 38.922 26.348 1.00 23.14 148 ASP D CA 1
ATOM 5071 C C . ASP D 1 143 ? 81.958 40.217 27.016 1.00 19.86 148 ASP D C 1
ATOM 5072 O O . ASP D 1 143 ? 82.907 40.937 26.646 1.00 23.20 148 ASP D O 1
ATOM 5077 N N . PHE D 1 144 ? 81.053 40.632 27.866 1.00 20.37 149 PHE D N 1
ATOM 5078 C CA . PHE D 1 144 ? 81.217 41.836 28.676 1.00 19.24 149 PHE D CA 1
ATOM 5079 C C . PHE D 1 144 ? 81.674 41.652 30.067 1.00 22.54 149 PHE D C 1
ATOM 5080 O O . PHE D 1 144 ? 81.608 42.535 30.932 1.00 22.15 149 PHE D O 1
ATOM 5088 N N . GLY D 1 145 ? 82.123 40.435 30.338 1.00 22.69 150 GLY D N 1
ATOM 5089 C CA . GLY D 1 145 ? 82.577 40.085 31.690 1.00 24.64 150 GLY D CA 1
ATOM 5090 C C . GLY D 1 145 ? 81.447 39.823 32.724 1.00 25.24 150 GLY D C 1
ATOM 5091 O O . GLY D 1 145 ? 81.614 39.821 33.943 1.00 26.34 150 GLY D O 1
ATOM 5092 N N . LEU D 1 146 ? 80.230 39.642 32.223 1.00 21.79 151 LEU D N 1
ATOM 5093 C CA . LEU D 1 146 ? 79.080 39.303 33.054 1.00 22.09 151 LEU D CA 1
ATOM 5094 C C . LEU D 1 146 ? 78.847 37.783 32.952 1.00 25.33 151 LEU D C 1
ATOM 5095 O O . LEU D 1 146 ? 77.985 37.325 32.168 1.00 23.01 151 LEU D O 1
ATOM 5100 N N . ASP D 1 147 ? 79.637 36.988 33.672 1.00 24.87 152 ASP D N 1
ATOM 5101 C CA . ASP D 1 147 ? 79.632 35.509 33.458 1.00 25.86 152 ASP D CA 1
ATOM 5102 C C . ASP D 1 147 ? 79.002 34.730 34.623 1.00 25.11 152 ASP D C 1
ATOM 5103 O O . ASP D 1 147 ? 79.105 33.485 34.687 1.00 25.15 152 ASP D O 1
ATOM 5108 N N . TYR D 1 148 ? 78.340 35.428 35.527 1.00 24.23 153 TYR D N 1
ATOM 5109 C CA . TYR D 1 148 ? 77.708 34.790 36.611 1.00 28.45 153 TYR D CA 1
ATOM 5110 C C . TYR D 1 148 ? 76.799 33.634 36.169 1.00 26.68 153 TYR D C 1
ATOM 5111 O O . TYR D 1 148 ? 76.011 33.719 35.226 1.00 23.41 153 TYR D O 1
ATOM 5120 N N . GLY D 1 149 ? 76.908 32.521 36.862 1.00 25.10 154 GLY D N 1
ATOM 5121 C CA . GLY D 1 149 ? 76.031 31.385 36.594 1.00 24.20 154 GLY D CA 1
ATOM 5122 C C . GLY D 1 149 ? 76.558 30.341 35.656 1.00 24.60 154 GLY D C 1
ATOM 5123 O O . GLY D 1 149 ? 75.960 29.294 35.567 1.00 23.96 154 GLY D O 1
ATOM 5124 N N . LYS D 1 150 ? 77.675 30.545 34.966 1.00 27.03 155 LYS D N 1
ATOM 5125 C CA . LYS D 1 150 ? 78.222 29.399 34.178 1.00 31.47 155 LYS D CA 1
ATOM 5126 C C . LYS D 1 150 ? 78.401 28.097 34.869 1.00 35.70 155 LYS D C 1
ATOM 5127 O O . LYS D 1 150 ? 78.153 27.042 34.285 1.00 39.26 155 LYS D O 1
ATOM 5133 N N . GLN D 1 151 ? 78.858 28.142 36.118 1.00 39.47 156 GLN D N 1
ATOM 5134 C CA . GLN D 1 151 ? 78.995 26.956 36.939 1.00 41.65 156 GLN D CA 1
ATOM 5135 C C . GLN D 1 151 ? 77.700 26.122 37.072 1.00 43.08 156 GLN D C 1
ATOM 5136 O O . GLN D 1 151 ? 77.785 24.914 37.201 1.00 46.31 156 GLN D O 1
ATOM 5142 N N . TYR D 1 152 ? 76.508 26.755 37.036 1.00 35.78 157 TYR D N 1
ATOM 5143 C CA . TYR D 1 152 ? 75.223 26.080 37.143 1.00 37.69 157 TYR D CA 1
ATOM 5144 C C . TYR D 1 152 ? 74.561 25.879 35.798 1.00 33.67 157 TYR D C 1
ATOM 5145 O O . TYR D 1 152 ? 73.361 25.587 35.753 1.00 36.22 157 TYR D O 1
ATOM 5154 N N . GLY D 1 153 ? 75.329 26.080 34.735 1.00 33.14 158 GLY D N 1
ATOM 5155 C CA . GLY D 1 153 ? 74.861 25.904 33.378 1.00 30.62 158 GLY D CA 1
ATOM 5156 C C . GLY D 1 153 ? 73.932 26.989 32.869 1.00 28.72 158 GLY D C 1
ATOM 5157 O O . GLY D 1 153 ? 73.149 26.718 31.961 1.00 25.96 158 GLY D O 1
ATOM 5158 N N . PHE D 1 154 ? 74.028 28.203 33.422 1.00 24.24 159 PHE D N 1
ATOM 5159 C CA . PHE D 1 154 ? 73.242 29.314 32.894 1.00 21.91 159 PHE D CA 1
ATOM 5160 C C . PHE D 1 154 ? 73.812 29.607 31.541 1.00 20.34 159 PHE D C 1
ATOM 5161 O O . PHE D 1 154 ? 75.058 29.616 31.311 1.00 21.79 159 PHE D O 1
ATOM 5169 N N . LYS D 1 155 ? 72.941 29.912 30.570 1.00 17.92 160 LYS D N 1
ATOM 5170 C CA . LYS D 1 155 ? 73.393 30.286 29.262 1.00 18.61 160 LYS D CA 1
ATOM 5171 C C . LYS D 1 155 ? 73.645 31.764 29.200 1.00 17.51 160 LYS D C 1
ATOM 5172 O O . LYS D 1 155 ? 72.966 32.560 29.849 1.00 19.06 160 LYS D O 1
ATOM 5178 N N . MET D 1 156 ? 74.600 32.183 28.427 1.00 16.85 161 MET D N 1
ATOM 5179 C CA . MET D 1 156 ? 75.041 33.584 28.291 1.00 15.86 161 MET D CA 1
ATOM 5180 C C . MET D 1 156 ? 74.265 34.451 27.262 1.00 15.50 161 MET D C 1
ATOM 5181 O O . MET D 1 156 ? 74.338 35.678 27.264 1.00 14.35 161 MET D O 1
ATOM 5186 N N . LYS D 1 157 ? 73.571 33.785 26.359 1.00 16.70 162 LYS D N 1
ATOM 5187 C CA . LYS D 1 157 ? 72.847 34.503 25.326 1.00 18.24 162 LYS D CA 1
ATOM 5188 C C . LYS D 1 157 ? 71.826 35.408 25.958 1.00 16.20 162 LYS D C 1
ATOM 5189 O O . LYS D 1 157 ? 70.964 34.945 26.730 1.00 17.27 162 LYS D O 1
ATOM 5195 N N . THR D 1 158 ? 71.909 36.677 25.625 1.00 15.38 163 THR D N 1
ATOM 5196 C CA . THR D 1 158 ? 71.015 37.692 26.167 1.00 14.67 163 THR D CA 1
ATOM 5197 C C . THR D 1 158 ? 70.388 38.432 25.009 1.00 15.43 163 THR D C 1
ATOM 5198 O O . THR D 1 158 ? 71.092 38.940 24.105 1.00 16.06 163 THR D O 1
ATOM 5202 N N . LYS D 1 159 ? 69.042 38.532 25.040 1.00 13.64 164 LYS D N 1
ATOM 5203 C CA . LYS D 1 159 ? 68.335 39.225 23.982 1.00 14.36 164 LYS D CA 1
ATOM 5204 C C . LYS D 1 159 ? 67.966 40.596 24.416 1.00 13.25 164 LYS D C 1
ATOM 5205 O O . LYS D 1 159 ? 67.619 40.812 25.588 1.00 12.91 164 LYS D O 1
ATOM 5211 N N . LEU D 1 160 ? 68.085 41.548 23.547 1.00 13.37 165 LEU D N 1
ATOM 5212 C CA . LEU D 1 160 ? 67.605 42.894 23.742 1.00 14.70 165 LEU D CA 1
ATOM 5213 C C . LEU D 1 160 ? 66.395 43.143 22.860 1.00 15.38 165 LEU D C 1
ATOM 5214 O O . LEU D 1 160 ? 66.346 42.779 21.705 1.00 16.90 165 LEU D O 1
ATOM 5219 N N . LEU D 1 161 ? 65.371 43.767 23.482 1.00 14.68 166 LEU D N 1
ATOM 5220 C CA . LEU D 1 161 ? 64.141 44.130 22.798 1.00 14.51 166 LEU D CA 1
ATOM 5221 C C . LEU D 1 161 ? 64.044 45.596 23.115 1.00 14.53 166 LEU D C 1
ATOM 5222 O O . LEU D 1 161 ? 63.731 45.927 24.276 1.00 15.02 166 LEU D O 1
ATOM 5227 N N . ILE D 1 162 ? 64.128 46.438 22.095 1.00 13.76 167 ILE D N 1
ATOM 5228 C CA . ILE D 1 162 ? 64.277 47.844 22.299 1.00 15.50 167 ILE D CA 1
ATOM 5229 C C . ILE D 1 162 ? 63.033 48.594 21.843 1.00 15.63 167 ILE D C 1
ATOM 5230 O O . ILE D 1 162 ? 62.596 48.397 20.721 1.00 16.66 167 ILE D O 1
ATOM 5235 N N . THR D 1 163 ? 62.528 49.465 22.688 1.00 15.39 168 THR D N 1
ATOM 5236 C CA . THR D 1 163 ? 61.391 50.383 22.345 1.00 16.89 168 THR D CA 1
ATOM 5237 C C . THR D 1 163 ? 62.060 51.738 22.338 1.00 15.37 168 THR D C 1
ATOM 5238 O O . THR D 1 163 ? 62.766 52.077 23.291 1.00 14.90 168 THR D O 1
ATOM 5242 N N . ALA D 1 164 ? 61.817 52.560 21.328 1.00 16.69 169 ALA D N 1
ATOM 5243 C CA . ALA D 1 164 ? 62.353 53.893 21.345 1.00 16.79 169 ALA D CA 1
ATOM 5244 C C . ALA D 1 164 ? 61.435 54.813 20.540 1.00 16.10 169 ALA D C 1
ATOM 5245 O O . ALA D 1 164 ? 60.933 54.403 19.491 1.00 17.65 169 ALA D O 1
ATOM 5247 N N . GLU D 1 165 ? 61.282 56.017 21.059 1.00 16.30 170 GLU D N 1
ATOM 5248 C CA . GLU D 1 165 ? 60.521 57.064 20.396 1.00 17.59 170 GLU D CA 1
ATOM 5249 C C . GLU D 1 165 ? 61.373 58.325 20.527 1.00 17.26 170 GLU D C 1
ATOM 5250 O O . GLU D 1 165 ? 61.880 58.594 21.613 1.00 18.06 170 GLU D O 1
ATOM 5256 N N . ALA D 1 166 ? 61.495 59.077 19.424 1.00 18.23 171 ALA D N 1
ATOM 5257 C CA . ALA D 1 166 ? 62.293 60.295 19.433 1.00 19.10 171 ALA D CA 1
ATOM 5258 C C . ALA D 1 166 ? 61.522 61.401 18.690 1.00 20.06 171 ALA D C 1
ATOM 5259 O O . ALA D 1 166 ? 60.947 61.155 17.636 1.00 22.56 171 ALA D O 1
ATOM 5261 N N . VAL D 1 167 ? 61.575 62.583 19.290 1.00 22.98 172 VAL D N 1
ATOM 5262 C CA . VAL D 1 167 ? 60.784 63.734 18.848 1.00 22.81 172 VAL D CA 1
ATOM 5263 C C . VAL D 1 167 ? 61.729 64.692 18.084 1.00 24.48 172 VAL D C 1
ATOM 5264 O O . VAL D 1 167 ? 62.764 65.092 18.615 1.00 22.32 172 VAL D O 1
ATOM 5268 N N . LYS D 1 168 ? 61.372 65.017 16.841 1.00 26.36 173 LYS D N 1
ATOM 5269 C CA . LYS D 1 168 ? 62.163 65.924 16.030 1.00 30.89 173 LYS D CA 1
ATOM 5270 C C . LYS D 1 168 ? 62.366 67.260 16.722 1.00 33.25 173 LYS D C 1
ATOM 5271 O O . LYS D 1 168 ? 61.459 67.839 17.354 1.00 32.48 173 LYS D O 1
ATOM 5277 N N . GLN D 1 169 ? 63.605 67.746 16.626 1.00 34.51 174 GLN D N 1
ATOM 5278 C CA . GLN D 1 169 ? 63.959 68.995 17.317 1.00 46.97 174 GLN D CA 1
ATOM 5279 C C . GLN D 1 169 ? 63.955 70.113 16.300 1.00 47.24 174 GLN D C 1
ATOM 5280 O O . GLN D 1 169 ? 62.962 70.827 16.212 1.00 45.62 174 GLN D O 1
#